Protein AF-A0A2E9R350-F1 (afdb_monomer)

pLDDT: mean 84.12, std 16.08, range [31.56, 98.31]

Structure (mmCIF, N/CA/C/O backbone):
data_AF-A0A2E9R350-F1
#
_entry.id   AF-A0A2E9R350-F1
#
loop_
_atom_site.group_PDB
_atom_site.id
_atom_site.type_symbol
_atom_site.label_atom_id
_atom_site.label_alt_id
_atom_site.label_comp_id
_atom_site.label_asym_id
_atom_site.label_entity_id
_atom_site.label_seq_id
_atom_site.pdbx_PDB_ins_code
_atom_site.Cartn_x
_atom_site.Cartn_y
_atom_site.Cartn_z
_atom_site.occupancy
_atom_site.B_iso_or_equiv
_atom_site.auth_seq_id
_atom_site.auth_comp_id
_atom_site.auth_asym_id
_atom_site.auth_atom_id
_atom_site.pdbx_PDB_model_num
ATOM 1 N N . MET A 1 1 ? -14.838 -2.198 -30.563 1.00 42.78 1 MET A N 1
ATOM 2 C CA . MET A 1 1 ? -14.539 -3.479 -29.872 1.00 42.78 1 MET A CA 1
ATOM 3 C C . MET A 1 1 ? -14.089 -3.356 -28.408 1.00 42.78 1 MET A C 1
ATOM 5 O O . MET A 1 1 ? -14.338 -4.294 -27.664 1.00 42.78 1 MET A O 1
ATOM 9 N N . HIS A 1 2 ? -13.478 -2.255 -27.939 1.00 33.38 2 HIS A N 1
ATOM 10 C CA . HIS A 1 2 ? -13.060 -2.135 -26.524 1.00 33.38 2 HIS A CA 1
ATOM 11 C C . HIS A 1 2 ? -14.233 -1.926 -25.534 1.00 33.38 2 HIS A C 1
ATOM 13 O O . HIS A 1 2 ? -14.218 -2.506 -24.453 1.00 33.38 2 HIS A O 1
ATOM 19 N N . ASN A 1 3 ? -15.297 -1.217 -25.937 1.00 31.56 3 ASN A N 1
ATOM 20 C CA . ASN A 1 3 ? -16.477 -0.989 -25.081 1.00 31.56 3 ASN A CA 1
ATOM 21 C C . ASN A 1 3 ? -17.294 -2.258 -24.803 1.00 31.56 3 ASN A C 1
ATOM 23 O O . ASN A 1 3 ? -17.835 -2.410 -23.713 1.00 31.56 3 ASN A O 1
ATOM 27 N N . HIS A 1 4 ? -17.329 -3.211 -25.739 1.00 34.31 4 HIS A N 1
ATOM 28 C CA . HIS A 1 4 ? -18.107 -4.434 -25.543 1.00 34.31 4 HIS A CA 1
ATOM 29 C C . HIS A 1 4 ? -17.502 -5.323 -24.447 1.00 34.31 4 HIS A C 1
ATOM 31 O O . HIS A 1 4 ? -18.241 -5.871 -23.639 1.00 34.31 4 HIS A O 1
ATOM 37 N N . LYS A 1 5 ? -16.164 -5.394 -24.352 1.00 41.03 5 LYS A N 1
ATOM 38 C CA . LYS A 1 5 ? -15.475 -6.121 -23.272 1.00 41.03 5 LYS A CA 1
ATOM 39 C C . LYS A 1 5 ? -15.620 -5.437 -21.911 1.00 41.03 5 LYS A C 1
ATOM 41 O O . LYS A 1 5 ? -15.597 -6.132 -20.903 1.00 41.03 5 LYS A O 1
ATOM 46 N N . LEU A 1 6 ? -15.762 -4.110 -21.861 1.00 35.28 6 LEU A N 1
ATOM 47 C CA . LEU A 1 6 ? -15.982 -3.384 -20.605 1.00 35.28 6 LEU A CA 1
ATOM 48 C C . LEU A 1 6 ? -17.408 -3.605 -20.070 1.00 35.28 6 LEU A C 1
ATOM 50 O O . LEU A 1 6 ? -17.578 -3.864 -18.882 1.00 35.28 6 LEU A O 1
ATOM 54 N N . ASN A 1 7 ? -18.413 -3.611 -20.952 1.00 35.50 7 ASN A N 1
ATOM 55 C CA . ASN A 1 7 ? -19.809 -3.855 -20.572 1.00 35.50 7 ASN A CA 1
ATOM 56 C C . ASN A 1 7 ? -20.039 -5.281 -20.054 1.00 35.50 7 ASN A C 1
ATOM 58 O O . ASN A 1 7 ? -20.721 -5.462 -19.048 1.00 35.50 7 ASN A O 1
ATOM 62 N N . THR A 1 8 ? -19.407 -6.294 -20.657 1.00 45.41 8 THR A N 1
ATOM 63 C CA . THR A 1 8 ? -19.481 -7.672 -20.138 1.00 45.41 8 THR A CA 1
ATOM 64 C C . THR A 1 8 ? -18.816 -7.800 -18.759 1.00 45.41 8 THR A C 1
ATOM 66 O O . THR A 1 8 ? -19.273 -8.570 -17.919 1.00 45.41 8 THR A O 1
ATOM 69 N N . ARG A 1 9 ? -17.768 -7.006 -18.487 1.00 46.44 9 ARG A N 1
ATOM 70 C CA . ARG A 1 9 ? -17.078 -6.969 -17.182 1.00 46.44 9 ARG A CA 1
ATOM 71 C C . ARG A 1 9 ? -17.919 -6.303 -16.089 1.00 46.44 9 ARG A C 1
ATOM 73 O O . ARG A 1 9 ? -17.945 -6.796 -14.967 1.00 46.44 9 ARG A O 1
ATOM 80 N N . LEU A 1 10 ? -18.625 -5.221 -16.415 1.00 41.59 10 LEU A N 1
ATOM 81 C CA . LEU A 1 10 ? -19.544 -4.546 -15.491 1.00 41.59 10 LEU A CA 1
ATOM 82 C C . LEU A 1 10 ? -20.779 -5.400 -15.180 1.00 41.59 10 LEU A C 1
ATOM 84 O O . LEU A 1 10 ? -21.212 -5.425 -14.030 1.00 41.59 10 LEU A O 1
ATOM 88 N N . SER A 1 11 ? -21.287 -6.144 -16.168 1.00 43.88 11 SER A N 1
ATOM 89 C CA . SER A 1 11 ? -22.418 -7.071 -16.014 1.00 43.88 11 SER A CA 1
ATOM 90 C C . SER A 1 11 ? -22.134 -8.182 -14.995 1.00 43.88 11 SER A C 1
ATOM 92 O O . SER A 1 11 ? -22.945 -8.407 -14.103 1.00 43.88 11 SER A O 1
ATOM 94 N N . ALA A 1 12 ? -20.959 -8.820 -15.043 1.00 48.47 12 ALA A N 1
ATOM 95 C CA . ALA A 1 12 ? -20.606 -9.875 -14.087 1.00 48.47 12 ALA A CA 1
ATOM 96 C C . ALA A 1 12 ? -20.537 -9.365 -12.632 1.00 48.47 12 ALA A C 1
ATOM 98 O O . ALA A 1 12 ? -20.989 -10.044 -11.711 1.00 48.47 12 ALA A O 1
ATOM 99 N N . LEU A 1 13 ? -20.025 -8.145 -12.428 1.00 41.66 13 LEU A N 1
ATOM 100 C CA . LEU A 1 13 ? -20.007 -7.490 -11.116 1.00 41.66 13 LEU A CA 1
ATOM 101 C C . LEU A 1 13 ? -21.418 -7.117 -10.644 1.00 41.66 13 LEU A C 1
ATOM 103 O O . LEU A 1 13 ? -21.741 -7.325 -9.477 1.00 41.66 13 LEU A O 1
ATOM 107 N N . THR A 1 14 ? -22.280 -6.618 -11.535 1.00 49.94 14 THR A N 1
ATOM 108 C CA . THR A 1 14 ? -23.666 -6.271 -11.173 1.00 49.94 14 THR A CA 1
ATOM 109 C C . THR A 1 14 ? -24.480 -7.499 -10.785 1.00 49.94 14 THR A C 1
ATOM 111 O O . THR A 1 14 ? -25.211 -7.420 -9.798 1.00 49.94 14 THR A O 1
ATOM 114 N N . THR A 1 15 ? -24.306 -8.637 -11.467 1.00 52.50 15 THR A N 1
ATOM 115 C CA . THR A 1 15 ? -24.953 -9.917 -11.117 1.00 52.50 15 THR A CA 1
ATOM 116 C C . THR A 1 15 ? -24.534 -10.416 -9.729 1.00 52.50 15 THR A C 1
ATOM 118 O O . THR A 1 15 ? -25.368 -10.893 -8.954 1.00 52.50 15 THR A O 1
ATOM 121 N N . LEU A 1 16 ? -23.255 -10.242 -9.379 1.00 46.59 16 LEU A N 1
ATOM 122 C CA . LEU A 1 16 ? -22.706 -10.547 -8.053 1.00 46.59 16 LEU A CA 1
ATOM 123 C C . LEU A 1 16 ? -23.329 -9.659 -6.962 1.00 46.59 16 LEU A C 1
ATOM 125 O O . LEU A 1 16 ? -23.751 -10.159 -5.920 1.00 46.59 16 LEU A O 1
ATOM 129 N N . PHE A 1 17 ? -23.469 -8.356 -7.228 1.00 44.38 17 PHE A N 1
ATOM 130 C CA . PHE A 1 17 ? -24.142 -7.425 -6.316 1.00 44.38 17 PHE A CA 1
ATOM 131 C C . PHE A 1 17 ? -25.648 -7.692 -6.186 1.00 44.38 17 PHE A C 1
ATOM 133 O O . PHE A 1 17 ? -26.195 -7.503 -5.102 1.00 44.38 17 PHE A O 1
ATOM 140 N N . THR A 1 18 ? -26.332 -8.157 -7.239 1.00 51.78 18 THR A N 1
ATOM 141 C CA . THR A 1 18 ? -27.771 -8.483 -7.166 1.00 51.78 18 THR A CA 1
ATOM 142 C C . THR A 1 18 ? -28.030 -9.730 -6.332 1.00 51.78 18 THR A C 1
ATOM 144 O O . THR A 1 18 ? -28.929 -9.705 -5.495 1.00 51.78 18 THR A O 1
ATOM 147 N N . HIS A 1 19 ? -27.213 -10.778 -6.477 1.00 51.00 19 HIS A N 1
ATOM 148 C CA . HIS A 1 19 ? -27.309 -11.972 -5.627 1.00 51.00 19 HIS A CA 1
ATOM 149 C C . HIS A 1 19 ? -27.015 -11.646 -4.159 1.00 51.00 19 HIS A C 1
ATOM 151 O O . HIS A 1 19 ? -27.701 -12.129 -3.260 1.00 51.00 19 HIS A O 1
ATOM 157 N N . TRP A 1 20 ? -26.049 -10.759 -3.908 1.00 40.72 20 TRP A N 1
ATOM 158 C CA . TRP A 1 20 ? -25.762 -10.281 -2.557 1.00 40.72 20 TRP A CA 1
ATOM 159 C C . TRP A 1 20 ? -26.917 -9.458 -1.965 1.00 40.72 20 TRP A C 1
ATOM 161 O O . TRP A 1 20 ? -27.268 -9.630 -0.799 1.00 40.72 20 TRP A O 1
ATOM 171 N N . ARG A 1 21 ? -27.567 -8.609 -2.771 1.00 44.00 21 ARG A N 1
ATOM 172 C CA . ARG A 1 21 ? -28.735 -7.819 -2.353 1.00 44.00 21 ARG A CA 1
ATOM 173 C C . ARG A 1 21 ? -29.948 -8.704 -2.045 1.00 44.00 21 ARG A C 1
ATOM 175 O O . ARG A 1 21 ? -30.631 -8.447 -1.058 1.00 44.00 21 ARG A O 1
ATOM 182 N N . TYR A 1 22 ? -30.167 -9.767 -2.823 1.00 45.34 22 TYR A N 1
ATOM 183 C CA . TYR A 1 22 ? -31.197 -10.777 -2.549 1.00 45.34 22 TYR A CA 1
ATOM 184 C C . TYR A 1 22 ? -30.942 -11.513 -1.226 1.00 45.34 22 TYR A C 1
ATOM 186 O O . TYR A 1 22 ? -31.841 -11.594 -0.394 1.00 45.34 22 TYR A O 1
ATOM 194 N N . ALA A 1 23 ? -29.695 -11.924 -0.969 1.00 45.66 23 ALA A N 1
ATOM 195 C CA . ALA A 1 23 ? -29.310 -12.568 0.290 1.00 45.66 23 ALA A CA 1
ATOM 196 C C . ALA A 1 23 ? -29.468 -11.661 1.532 1.00 45.66 23 ALA A C 1
ATOM 198 O O . ALA A 1 23 ? -29.560 -12.154 2.655 1.00 45.66 23 ALA A O 1
ATOM 199 N N . ILE A 1 24 ? -29.492 -10.333 1.357 1.00 41.75 24 ILE A N 1
ATOM 200 C CA . ILE A 1 24 ? -29.774 -9.370 2.435 1.00 41.75 24 ILE A CA 1
ATOM 201 C C . ILE A 1 24 ? -31.285 -9.137 2.584 1.00 41.75 24 ILE A C 1
ATOM 203 O O . ILE A 1 24 ? -31.779 -9.063 3.709 1.00 41.75 24 ILE A O 1
ATOM 207 N N . SER A 1 25 ? -32.026 -9.058 1.475 1.00 37.91 25 SER A N 1
ATOM 208 C CA . SER A 1 25 ? -33.470 -8.782 1.470 1.00 37.91 25 SER A CA 1
ATOM 209 C C . SER A 1 25 ? -34.304 -9.868 2.160 1.00 37.91 25 SER A C 1
ATOM 211 O O . SER A 1 25 ? -35.320 -9.543 2.768 1.00 37.91 25 SER A O 1
ATOM 213 N N . GLU A 1 26 ? -33.879 -11.133 2.126 1.00 41.41 26 GLU A N 1
ATOM 214 C CA . GLU A 1 26 ? -34.595 -12.237 2.793 1.00 41.41 26 GLU A CA 1
ATOM 215 C C . GLU A 1 26 ? -34.460 -12.244 4.327 1.00 41.41 26 GLU A C 1
ATOM 217 O O . GLU A 1 26 ? -35.132 -13.017 5.001 1.00 41.41 26 GLU A O 1
ATOM 222 N N . THR A 1 27 ? -33.648 -11.358 4.919 1.00 44.38 27 THR A N 1
ATOM 223 C CA . THR A 1 27 ? -33.488 -11.285 6.388 1.00 44.38 27 THR A CA 1
ATOM 224 C C . THR A 1 27 ? -34.445 -10.321 7.101 1.00 44.38 27 THR A C 1
ATOM 226 O O . THR A 1 27 ? -34.291 -10.084 8.301 1.00 44.38 27 THR A O 1
ATOM 229 N N . HIS A 1 28 ? -35.475 -9.801 6.422 1.00 39.44 28 HIS A N 1
ATOM 230 C CA . HIS A 1 28 ? -36.577 -9.096 7.089 1.00 39.44 28 HIS A CA 1
ATOM 231 C C . HIS A 1 28 ? -37.496 -10.089 7.818 1.00 39.44 28 HIS A C 1
ATOM 233 O O . HIS A 1 28 ? -38.528 -10.524 7.316 1.00 39.44 28 HIS A O 1
ATOM 239 N N . ILE A 1 29 ? -37.095 -10.447 9.038 1.00 42.56 29 ILE A N 1
ATOM 240 C CA . ILE A 1 29 ? -37.888 -11.249 9.968 1.00 42.56 29 ILE A CA 1
ATOM 241 C C . ILE A 1 29 ? -39.054 -10.393 10.479 1.00 42.56 29 ILE A C 1
ATOM 243 O O . ILE A 1 29 ? -38.854 -9.383 11.159 1.00 42.56 29 ILE A O 1
ATOM 247 N N . HIS A 1 30 ? -40.279 -10.811 10.163 1.00 39.53 30 HIS A N 1
ATOM 248 C CA . HIS A 1 30 ? -41.492 -10.322 10.808 1.00 39.53 30 HIS A CA 1
ATOM 249 C C . HIS A 1 30 ? -41.446 -10.667 12.305 1.00 39.53 30 HIS A C 1
ATOM 251 O O . HIS A 1 30 ? -41.549 -11.828 12.693 1.00 39.53 30 HIS A O 1
ATOM 257 N N . HIS A 1 31 ? -41.316 -9.652 13.162 1.00 41.03 31 HIS A N 1
ATOM 258 C CA . HIS A 1 31 ? -41.564 -9.782 14.598 1.00 41.03 31 HIS A CA 1
ATOM 259 C C . HIS A 1 31 ? -43.074 -9.941 14.843 1.00 41.03 31 HIS A C 1
ATOM 261 O O . HIS A 1 31 ? -43.778 -8.978 15.144 1.00 41.03 31 HIS A O 1
ATOM 267 N N . THR A 1 32 ? -43.596 -11.159 14.718 1.00 44.81 32 THR A N 1
ATOM 268 C CA . THR A 1 32 ? -44.926 -11.500 15.233 1.00 44.81 32 THR A CA 1
ATOM 269 C C . THR A 1 32 ? -44.825 -11.804 16.726 1.00 44.81 32 THR A C 1
ATOM 271 O O . THR A 1 32 ? -44.243 -12.805 17.138 1.00 44.81 32 THR A O 1
ATOM 274 N N . LYS A 1 33 ? -45.386 -10.914 17.553 1.00 51.78 33 LYS A N 1
ATOM 275 C CA . LYS A 1 33 ? -45.668 -11.173 18.971 1.00 51.78 33 LYS A CA 1
ATOM 276 C C . LYS A 1 33 ? -46.754 -12.248 19.077 1.00 51.78 33 LYS A C 1
ATOM 278 O O . LYS A 1 33 ? -47.869 -12.014 18.624 1.00 51.78 33 LYS A O 1
ATOM 283 N N . GLY A 1 34 ? -46.469 -13.346 19.776 1.00 54.62 34 GLY A N 1
ATOM 284 C CA . GLY A 1 34 ? -47.507 -14.115 20.466 1.00 54.62 34 GLY A CA 1
ATOM 285 C C . GLY A 1 34 ? -47.450 -15.635 20.308 1.00 54.62 34 GLY A C 1
ATOM 286 O O . GLY A 1 34 ? -47.520 -16.151 19.201 1.00 54.62 34 GLY A O 1
ATOM 287 N N . LYS A 1 35 ? -47.490 -16.294 21.476 1.00 49.75 35 LYS A N 1
ATOM 288 C CA . LYS A 1 35 ? -47.712 -17.722 21.779 1.00 49.75 35 LYS A CA 1
ATOM 289 C C . LYS A 1 35 ? -46.499 -18.658 21.679 1.00 49.75 35 LYS A C 1
ATOM 291 O O . LYS A 1 35 ? -45.853 -18.789 20.648 1.00 49.75 35 LYS A O 1
ATOM 296 N N . ASN A 1 36 ? -46.247 -19.322 22.810 1.00 49.97 36 ASN A N 1
ATOM 297 C CA . ASN A 1 36 ? -45.239 -20.360 23.004 1.00 49.97 36 ASN A CA 1
ATOM 298 C C . ASN A 1 36 ? -45.436 -21.492 21.980 1.00 49.97 36 ASN A C 1
ATOM 300 O O . ASN A 1 36 ? -46.528 -22.069 21.950 1.00 49.97 36 ASN A O 1
ATOM 304 N N . PRO A 1 37 ? -44.425 -21.824 21.159 1.00 49.81 37 PRO A N 1
ATOM 305 C CA . PRO A 1 37 ? -44.535 -22.927 20.220 1.00 49.81 37 PRO A CA 1
ATOM 306 C C . PRO A 1 37 ? -44.421 -24.285 20.943 1.00 49.81 37 PRO A C 1
ATOM 308 O O . PRO A 1 37 ? -43.680 -24.405 21.925 1.00 49.81 37 PRO A O 1
ATOM 311 N N . PRO A 1 38 ? -45.154 -25.314 20.479 1.00 56.59 38 PRO A N 1
ATOM 312 C CA . PRO A 1 38 ? -45.008 -26.686 20.958 1.00 56.59 38 PRO A CA 1
ATOM 313 C C . PRO A 1 38 ? -43.614 -27.229 20.612 1.00 56.59 38 PRO A C 1
ATOM 315 O O . PRO A 1 38 ? -43.013 -26.811 19.625 1.00 56.59 38 PRO A O 1
ATOM 318 N N . MET A 1 39 ? -43.103 -28.154 21.437 1.00 52.84 39 MET A N 1
ATOM 319 C CA . MET A 1 39 ? -41.771 -28.753 21.286 1.00 52.84 39 MET A CA 1
ATOM 320 C C . MET A 1 39 ? -41.543 -29.273 19.861 1.00 52.84 39 MET A C 1
ATOM 322 O O . MET A 1 39 ? -42.113 -30.280 19.443 1.00 52.84 39 MET A O 1
ATOM 326 N N . GLU A 1 40 ? -40.696 -28.558 19.126 1.00 53.56 40 GLU A N 1
ATOM 327 C CA . GLU A 1 40 ? -40.391 -28.812 17.728 1.00 53.56 40 GLU A CA 1
ATOM 328 C C . GLU A 1 40 ? -39.391 -29.969 17.607 1.00 53.56 40 GLU A C 1
ATOM 330 O O . GLU A 1 40 ? -38.298 -29.967 18.183 1.00 53.56 40 GLU A O 1
ATOM 335 N N . ASN A 1 41 ? -39.811 -30.992 16.866 1.00 55.62 41 ASN A N 1
ATOM 336 C CA . ASN A 1 41 ? -39.054 -32.200 16.584 1.00 55.62 41 ASN A CA 1
ATOM 337 C C . ASN A 1 41 ? -37.740 -31.819 15.877 1.00 55.62 41 ASN A C 1
ATOM 339 O O . ASN A 1 41 ? -37.766 -31.188 14.819 1.00 55.62 41 ASN A O 1
ATOM 343 N N . LYS A 1 42 ? -36.588 -32.163 16.471 1.00 48.47 42 LYS A N 1
ATOM 344 C CA . LYS A 1 42 ? -35.257 -31.801 15.956 1.00 48.47 42 LYS A CA 1
ATOM 345 C C . LYS A 1 42 ? -35.054 -32.416 14.569 1.00 48.47 42 LYS A C 1
ATOM 347 O O . LYS A 1 42 ? -34.618 -33.559 14.457 1.00 48.47 42 LYS A O 1
ATOM 352 N N . GLN A 1 43 ? -35.345 -31.651 13.517 1.00 51.09 43 GLN A N 1
ATOM 353 C CA . GLN A 1 43 ? -35.053 -32.060 12.149 1.00 51.09 43 GLN A CA 1
ATOM 354 C C . GLN A 1 43 ? -33.555 -32.378 12.010 1.00 51.09 43 GLN A C 1
ATOM 356 O O . GLN A 1 43 ? -32.715 -31.614 12.512 1.00 51.09 43 GLN A O 1
ATOM 361 N N . PRO A 1 44 ? -33.207 -33.494 11.341 1.00 48.88 44 PRO A N 1
ATOM 362 C CA . PRO A 1 44 ? -31.823 -33.874 11.119 1.00 48.88 44 PRO A CA 1
ATOM 363 C C . PRO A 1 44 ? -31.104 -32.747 10.378 1.00 48.88 44 PRO A C 1
ATOM 365 O O . PRO A 1 44 ? -31.607 -32.198 9.398 1.00 48.88 44 PRO A O 1
ATOM 368 N N . LEU A 1 45 ? -29.934 -32.375 10.900 1.00 43.78 45 LEU A N 1
ATOM 369 C CA . LEU A 1 45 ? -29.056 -31.353 10.340 1.00 43.78 45 LEU A CA 1
ATOM 370 C C . LEU A 1 45 ? -28.808 -31.651 8.857 1.00 43.78 45 LEU A C 1
ATOM 372 O O . LEU A 1 45 ? -28.017 -32.532 8.525 1.00 43.78 45 LEU A O 1
ATOM 376 N N . SER A 1 46 ? -29.483 -30.901 7.982 1.00 58.81 46 SER A N 1
ATOM 377 C CA . SER A 1 46 ? -29.226 -30.898 6.545 1.00 58.81 46 SER A CA 1
ATOM 378 C C . SER A 1 46 ? -27.735 -30.655 6.331 1.00 58.81 46 SER A C 1
ATOM 380 O O . SER A 1 46 ? -27.184 -29.637 6.771 1.00 58.81 46 SER A O 1
ATOM 382 N N . ALA A 1 47 ? -27.061 -31.647 5.747 1.00 52.94 47 ALA A N 1
ATOM 383 C CA . ALA A 1 47 ? -25.636 -31.593 5.484 1.00 52.94 47 ALA A CA 1
ATOM 384 C C . ALA A 1 47 ? -25.349 -30.326 4.676 1.00 52.94 47 ALA A C 1
ATOM 386 O O . ALA A 1 47 ? -25.871 -30.139 3.576 1.00 52.94 47 ALA A O 1
ATOM 387 N N . LYS A 1 48 ? -24.545 -29.420 5.246 1.00 60.41 48 LYS A N 1
ATOM 388 C CA . LYS A 1 48 ? -24.192 -28.165 4.580 1.00 60.41 48 LYS A CA 1
ATOM 389 C C . LYS A 1 48 ? -23.614 -28.486 3.209 1.00 60.41 48 LYS A C 1
ATOM 391 O O . LYS A 1 48 ? -22.578 -29.142 3.131 1.00 60.41 48 LYS A O 1
ATOM 396 N N . SER A 1 49 ? -24.275 -27.985 2.167 1.00 78.75 49 SER A N 1
ATOM 397 C CA . SER A 1 49 ? -23.873 -28.158 0.774 1.00 78.75 49 SER A CA 1
ATOM 398 C C . SER A 1 49 ? -22.369 -27.930 0.604 1.00 78.75 49 SER A C 1
ATOM 400 O O . SER A 1 49 ? -21.851 -26.853 0.918 1.00 78.75 49 SER A O 1
ATOM 402 N N . ILE A 1 50 ? -21.674 -28.952 0.097 1.00 77.75 50 ILE A N 1
ATOM 403 C CA . ILE A 1 50 ? -20.245 -28.911 -0.249 1.00 77.75 50 ILE A CA 1
ATOM 404 C C . ILE A 1 50 ? -19.960 -27.728 -1.189 1.00 77.75 50 ILE A C 1
ATOM 406 O O . ILE A 1 50 ? -18.925 -27.076 -1.072 1.00 77.75 50 ILE A O 1
ATOM 410 N N . VAL A 1 51 ? -20.921 -27.374 -2.050 1.00 69.75 51 VAL A N 1
ATOM 411 C CA . VAL A 1 51 ? -20.828 -26.230 -2.968 1.00 69.75 51 VAL A CA 1
ATOM 412 C C . VAL A 1 51 ? -20.644 -24.918 -2.204 1.00 69.75 51 VAL A C 1
ATOM 414 O O . VAL A 1 51 ? -19.774 -24.128 -2.556 1.00 69.75 51 VAL A O 1
ATOM 417 N N . GLY A 1 52 ? -21.385 -24.706 -1.111 1.00 67.69 52 GLY A N 1
ATOM 418 C CA . GLY A 1 52 ? -21.250 -23.503 -0.283 1.00 67.69 52 GLY A CA 1
ATOM 419 C C . GLY A 1 52 ? -19.899 -23.404 0.434 1.00 67.69 52 GLY A C 1
ATOM 420 O O . GLY A 1 52 ? -19.435 -22.304 0.719 1.00 67.69 52 GLY A O 1
ATOM 421 N N . GLN A 1 53 ? -19.247 -24.542 0.691 1.00 69.06 53 GLN A N 1
ATOM 422 C CA . GLN A 1 53 ? -17.920 -24.590 1.313 1.00 69.06 53 GLN A CA 1
ATOM 423 C C . GLN A 1 53 ? -16.792 -24.390 0.290 1.00 69.06 53 GLN A C 1
ATOM 425 O O . GLN A 1 53 ? -15.779 -23.777 0.617 1.00 69.06 53 GLN A O 1
ATOM 430 N N . LEU A 1 54 ? -16.965 -24.871 -0.947 1.00 69.69 54 LEU A N 1
ATOM 431 C CA . LEU A 1 54 ? -15.944 -24.800 -1.999 1.00 69.69 54 LEU A CA 1
ATOM 432 C C . LEU A 1 54 ? -15.994 -23.515 -2.840 1.00 69.69 54 LEU A C 1
ATOM 434 O O . LEU A 1 54 ? -14.971 -23.117 -3.400 1.00 69.69 54 LEU A O 1
ATOM 438 N N . LEU A 1 55 ? -17.146 -22.841 -2.915 1.00 71.12 55 LEU A N 1
ATOM 439 C CA . LEU A 1 55 ? -17.347 -21.652 -3.753 1.00 71.12 55 LEU A CA 1
ATOM 440 C C . LEU A 1 55 ? -16.290 -20.540 -3.552 1.00 71.12 55 LEU A C 1
ATOM 442 O O . LEU A 1 55 ? -15.797 -20.022 -4.559 1.00 71.12 55 LEU A O 1
ATOM 446 N N . PRO A 1 56 ? -15.867 -20.186 -2.318 1.00 53.50 56 PRO A N 1
ATOM 447 C CA . PRO A 1 56 ? -14.842 -19.158 -2.121 1.00 53.50 56 PRO A CA 1
ATOM 448 C C . PRO A 1 56 ? -13.485 -19.527 -2.744 1.00 53.50 56 PRO A C 1
ATOM 450 O O . PRO A 1 56 ? -12.794 -18.662 -3.284 1.00 53.50 56 PRO A O 1
ATOM 453 N N . TYR A 1 57 ? -13.113 -20.811 -2.721 1.00 62.38 57 TYR A N 1
ATOM 454 C CA . TYR A 1 57 ? -11.843 -21.295 -3.270 1.00 62.38 57 TYR A CA 1
ATOM 455 C C . TYR A 1 57 ? -11.846 -21.279 -4.801 1.00 62.38 57 TYR A C 1
ATOM 457 O O . TYR A 1 57 ? -10.889 -20.806 -5.412 1.00 62.38 57 TYR A O 1
ATOM 465 N N . VAL A 1 58 ? -12.946 -21.717 -5.424 1.00 70.25 58 VAL A N 1
ATOM 466 C CA . VAL A 1 58 ? -13.108 -21.688 -6.889 1.00 70.25 58 VAL A CA 1
ATOM 467 C C . VAL A 1 58 ? -13.061 -20.252 -7.414 1.00 70.25 58 VAL A C 1
ATOM 469 O O . VAL A 1 58 ? -12.347 -19.974 -8.378 1.00 70.25 58 VAL A O 1
ATOM 472 N N . LEU A 1 59 ? -13.757 -19.321 -6.749 1.00 66.88 59 LEU A N 1
ATOM 473 C CA . LEU A 1 59 ? -13.704 -17.896 -7.091 1.00 66.88 59 LEU A CA 1
ATOM 474 C C . LEU A 1 59 ? -12.283 -17.335 -6.975 1.00 66.88 59 LEU A C 1
ATOM 476 O O . LEU A 1 59 ? -11.832 -16.616 -7.866 1.00 66.88 59 LEU A O 1
ATOM 480 N N . THR A 1 60 ? -11.559 -17.701 -5.917 1.00 54.97 60 THR A N 1
ATOM 481 C CA . THR A 1 60 ? -10.173 -17.261 -5.703 1.00 54.97 60 THR A CA 1
ATOM 482 C C . THR A 1 60 ? -9.253 -17.738 -6.830 1.00 54.97 60 THR A C 1
ATOM 484 O O . THR A 1 60 ? -8.529 -16.932 -7.413 1.00 54.97 60 THR A O 1
ATOM 487 N N . ILE A 1 61 ? -9.326 -19.021 -7.203 1.00 69.12 61 ILE A N 1
ATOM 488 C CA . ILE A 1 61 ? -8.541 -19.587 -8.311 1.00 69.12 61 ILE A CA 1
ATOM 489 C C . ILE A 1 61 ? -8.893 -18.895 -9.635 1.00 69.12 61 ILE A C 1
ATOM 491 O O . ILE A 1 61 ? -7.995 -18.500 -10.379 1.00 69.12 61 ILE A O 1
ATOM 495 N N . GLY A 1 62 ? -10.185 -18.691 -9.913 1.00 71.19 62 GLY A N 1
ATOM 496 C CA . GLY A 1 62 ? -10.647 -18.016 -11.127 1.00 71.19 62 GLY A CA 1
ATOM 497 C C . GLY A 1 62 ? -10.123 -16.581 -11.255 1.00 71.19 62 GLY A C 1
ATOM 498 O O . GLY A 1 62 ? -9.664 -16.190 -12.330 1.00 71.19 62 GLY A O 1
ATOM 499 N N . ILE A 1 63 ? -10.127 -15.815 -10.157 1.00 60.50 63 ILE A N 1
ATOM 500 C CA . ILE A 1 63 ? -9.581 -14.449 -10.119 1.00 60.50 63 ILE A CA 1
ATOM 501 C C . ILE A 1 63 ? -8.072 -14.465 -10.368 1.00 60.50 63 ILE A C 1
ATOM 503 O O . ILE A 1 63 ? -7.598 -13.693 -11.199 1.00 60.50 63 ILE A O 1
ATOM 507 N N . LEU A 1 64 ? -7.321 -15.359 -9.714 1.00 60.09 64 LEU A N 1
ATOM 508 C CA . LEU A 1 64 ? -5.874 -15.466 -9.919 1.00 60.09 64 LEU A CA 1
ATOM 509 C C . LEU A 1 64 ? -5.559 -15.775 -11.389 1.00 60.09 64 LEU A C 1
ATOM 511 O O . LEU A 1 64 ? -4.852 -15.004 -12.037 1.00 60.09 64 LEU A O 1
ATOM 515 N N . VAL A 1 65 ? -6.155 -16.827 -11.961 1.00 70.44 65 VAL A N 1
ATOM 516 C CA . VAL A 1 65 ? -5.964 -17.196 -13.377 1.00 70.44 65 VAL A CA 1
ATOM 517 C C . VAL A 1 65 ? -6.301 -16.027 -14.310 1.00 70.44 65 VAL A C 1
ATOM 519 O O . VAL A 1 65 ? -5.580 -15.766 -15.277 1.00 70.44 65 VAL A O 1
ATOM 522 N N . TRP A 1 66 ? -7.372 -15.286 -14.019 1.00 67.44 66 TRP A N 1
ATOM 523 C CA . TRP A 1 66 ? -7.771 -14.121 -14.805 1.00 67.44 66 TRP A CA 1
ATOM 524 C C . TRP A 1 66 ? -6.765 -12.964 -14.730 1.00 67.44 66 TRP A C 1
ATOM 526 O O . TRP A 1 66 ? -6.435 -12.389 -15.774 1.00 67.44 66 TRP A O 1
ATOM 536 N N . VAL A 1 67 ? -6.266 -12.633 -13.534 1.00 63.91 67 VAL A N 1
ATOM 537 C CA . VAL A 1 67 ? -5.252 -11.586 -13.332 1.00 63.91 67 VAL A CA 1
ATOM 538 C C . VAL A 1 67 ? -3.976 -11.955 -14.087 1.00 63.91 67 VAL A C 1
ATOM 540 O O . VAL A 1 67 ? -3.506 -11.172 -14.911 1.00 63.91 67 VAL A O 1
ATOM 543 N N . PHE A 1 68 ? -3.464 -13.171 -13.885 1.00 63.41 68 PHE A N 1
ATOM 544 C CA . PHE A 1 68 ? -2.189 -13.609 -14.456 1.00 63.41 68 PHE A CA 1
ATOM 545 C C . PHE A 1 68 ? -2.200 -13.716 -15.985 1.00 63.41 68 PHE A C 1
ATOM 547 O O . PHE A 1 68 ? -1.219 -13.351 -16.632 1.00 63.41 68 PHE A O 1
ATOM 554 N N . ASN A 1 69 ? -3.312 -14.136 -16.593 1.00 67.75 69 ASN A N 1
ATOM 555 C CA . ASN A 1 69 ? -3.400 -14.277 -18.051 1.00 67.75 69 ASN A CA 1
ATOM 556 C C . ASN A 1 69 ? -3.440 -12.941 -18.816 1.00 67.75 69 ASN A C 1
ATOM 558 O O . ASN A 1 69 ? -3.229 -12.919 -20.035 1.00 67.75 69 ASN A O 1
ATOM 562 N N . ASN A 1 70 ? -3.706 -11.829 -18.125 1.00 64.62 70 ASN A N 1
ATOM 563 C CA . ASN A 1 70 ? -3.894 -10.511 -18.734 1.00 64.62 70 ASN A CA 1
ATOM 564 C C . ASN A 1 70 ? -2.803 -9.489 -18.373 1.00 64.62 70 ASN A C 1
ATOM 566 O O . ASN A 1 70 ? -2.955 -8.313 -18.705 1.00 64.62 70 ASN A O 1
ATOM 570 N N . LEU A 1 71 ? -1.702 -9.904 -17.738 1.00 63.72 71 LEU A N 1
ATOM 571 C CA . LEU A 1 71 ? -0.600 -8.998 -17.405 1.00 63.72 71 LEU A CA 1
ATOM 572 C C . LEU A 1 71 ? 0.136 -8.531 -18.674 1.00 63.72 71 LEU A C 1
ATOM 574 O O . LEU A 1 71 ? 0.721 -9.313 -19.424 1.00 63.72 71 LEU A O 1
ATOM 578 N N . THR A 1 72 ? 0.124 -7.222 -18.908 1.00 64.56 72 THR A N 1
ATOM 579 C CA . THR A 1 72 ? 0.926 -6.547 -19.936 1.00 64.56 72 THR A CA 1
ATOM 580 C C . THR A 1 72 ? 1.788 -5.495 -19.262 1.00 64.56 72 THR A C 1
ATOM 582 O O . THR A 1 72 ? 1.269 -4.723 -18.458 1.00 64.56 72 THR A O 1
ATOM 585 N N . THR A 1 73 ? 3.076 -5.424 -19.592 1.00 63.03 73 THR A N 1
ATOM 586 C CA . THR A 1 73 ? 3.961 -4.380 -19.068 1.00 63.03 73 THR A CA 1
ATOM 587 C C . THR A 1 73 ? 4.254 -3.367 -20.157 1.00 63.03 73 THR A C 1
ATOM 589 O O . THR A 1 73 ? 4.547 -3.711 -21.303 1.00 63.03 73 THR A O 1
ATOM 592 N N . GLN A 1 74 ? 4.152 -2.086 -19.816 1.00 62.38 74 GLN A N 1
ATOM 593 C CA . GLN A 1 74 ? 4.581 -1.026 -20.711 1.00 62.38 74 GLN A CA 1
ATOM 594 C C . GLN A 1 74 ? 6.076 -0.802 -20.497 1.00 62.38 74 GLN A C 1
ATOM 596 O O . GLN A 1 74 ? 6.511 -0.387 -19.425 1.00 62.38 74 GLN A O 1
ATOM 601 N N . ILE A 1 75 ? 6.871 -1.100 -21.516 1.00 63.12 75 ILE A N 1
ATOM 602 C CA . ILE A 1 75 ? 8.298 -0.813 -21.537 1.00 63.12 75 ILE A CA 1
ATOM 603 C C . ILE A 1 75 ? 8.459 0.555 -22.192 1.00 63.12 75 ILE A C 1
ATOM 605 O O . ILE A 1 75 ? 8.029 0.791 -23.320 1.00 63.12 75 ILE A O 1
ATOM 609 N N . SER A 1 76 ? 9.044 1.494 -21.462 1.00 60.47 76 SER A N 1
ATOM 610 C CA . SER A 1 76 ? 9.347 2.823 -21.979 1.00 60.47 76 SER A CA 1
ATOM 611 C C . SER A 1 76 ? 10.856 2.998 -22.047 1.00 60.47 76 SER A C 1
ATOM 613 O O . SER A 1 76 ? 11.539 2.663 -21.085 1.00 60.47 76 SER A O 1
ATOM 615 N N . ASP A 1 77 ? 11.327 3.591 -23.147 1.00 63.12 77 ASP A N 1
ATOM 616 C CA . ASP A 1 77 ? 12.647 4.214 -23.297 1.00 63.12 77 ASP A CA 1
ATOM 617 C C . ASP A 1 77 ? 13.825 3.305 -23.717 1.00 63.12 77 ASP A C 1
ATOM 619 O O . ASP A 1 77 ? 14.933 3.466 -23.214 1.00 63.12 77 ASP A O 1
ATOM 623 N N . GLU A 1 78 ? 13.654 2.430 -24.718 1.00 78.81 78 GLU A N 1
ATOM 624 C CA . GLU A 1 78 ? 14.827 1.926 -25.461 1.00 78.81 78 GLU A CA 1
ATOM 625 C C . GLU A 1 78 ? 15.325 2.999 -26.441 1.00 78.81 78 GLU A C 1
ATOM 627 O O . GLU A 1 78 ? 14.537 3.525 -27.224 1.00 78.81 78 GLU A O 1
ATOM 632 N N . VAL A 1 79 ? 16.618 3.336 -26.433 1.00 81.56 79 VAL A N 1
ATOM 633 C CA . VAL A 1 79 ? 17.192 4.286 -27.402 1.00 81.56 79 VAL A CA 1
ATOM 634 C C . VAL A 1 79 ? 17.766 3.518 -28.586 1.00 81.56 79 VAL A C 1
ATOM 636 O O . VAL A 1 79 ? 18.668 2.704 -28.420 1.00 81.56 79 VAL A O 1
ATOM 639 N N . HIS A 1 80 ? 17.261 3.804 -29.781 1.00 86.50 80 HIS A N 1
ATOM 640 C CA . HIS A 1 80 ? 17.690 3.189 -31.034 1.00 86.50 80 HIS A CA 1
ATOM 641 C C . HIS A 1 80 ? 18.094 4.265 -32.033 1.00 86.50 80 HIS A C 1
ATOM 643 O O . HIS A 1 80 ? 17.356 5.226 -32.246 1.00 86.50 80 HIS A O 1
ATOM 649 N N . THR A 1 81 ? 19.245 4.097 -32.676 1.00 86.00 81 THR A N 1
ATOM 650 C CA . THR A 1 81 ? 19.670 4.966 -33.778 1.00 86.00 81 THR A CA 1
ATOM 651 C C . THR A 1 81 ? 19.247 4.327 -35.096 1.00 86.00 81 THR A C 1
ATOM 653 O O . THR A 1 81 ? 19.674 3.220 -35.414 1.00 86.00 81 THR A O 1
ATOM 656 N N . LEU A 1 82 ? 18.376 4.999 -35.858 1.00 85.69 82 LEU A N 1
ATOM 657 C CA . LEU A 1 82 ? 17.883 4.478 -37.138 1.00 85.69 82 LEU A CA 1
ATOM 658 C C . LEU A 1 82 ? 18.685 5.052 -38.313 1.00 85.69 82 LEU A C 1
ATOM 660 O O . LEU A 1 82 ? 18.566 6.232 -38.652 1.00 85.69 82 LEU A O 1
ATOM 664 N N . HIS A 1 83 ? 19.471 4.203 -38.977 1.00 84.75 83 HIS A N 1
ATOM 665 C CA . HIS A 1 83 ? 20.147 4.541 -40.234 1.00 84.75 83 HIS A CA 1
ATOM 666 C C . HIS A 1 83 ? 19.224 4.326 -41.452 1.00 84.75 83 HIS A C 1
ATOM 668 O O . HIS A 1 83 ? 18.153 3.733 -41.347 1.00 84.75 83 HIS A O 1
ATOM 674 N N . THR A 1 84 ? 19.608 4.861 -42.616 1.00 76.69 84 THR A N 1
ATOM 675 C CA . THR A 1 84 ? 18.760 5.024 -43.819 1.00 76.69 84 THR A CA 1
ATOM 676 C C . THR A 1 84 ? 18.028 3.770 -44.291 1.00 76.69 84 THR A C 1
ATOM 678 O O . THR A 1 84 ? 16.885 3.882 -44.730 1.00 76.69 84 THR A O 1
ATOM 681 N N . THR A 1 85 ? 18.653 2.598 -44.213 1.00 75.75 85 THR A N 1
ATOM 682 C CA . THR A 1 85 ? 18.071 1.327 -44.685 1.00 75.75 85 THR A CA 1
ATOM 683 C C . THR A 1 85 ? 18.167 0.196 -43.667 1.00 75.75 85 THR A C 1
ATOM 685 O O . THR A 1 85 ? 17.551 -0.852 -43.863 1.00 75.75 85 THR A O 1
ATOM 688 N N . GLN A 1 86 ? 18.903 0.396 -42.574 1.00 84.06 86 GLN A N 1
ATOM 689 C CA . GLN A 1 86 ? 19.126 -0.644 -41.581 1.00 84.06 86 GLN A CA 1
ATOM 690 C C . GLN A 1 86 ? 17.919 -0.777 -40.656 1.00 84.06 86 GLN A C 1
ATOM 692 O O . GLN A 1 86 ? 17.397 0.195 -40.110 1.00 84.06 86 GLN A O 1
ATOM 697 N N . SER A 1 87 ? 17.480 -2.016 -40.480 1.00 88.56 87 SER A N 1
ATOM 698 C CA . SER A 1 87 ? 16.515 -2.377 -39.457 1.00 88.56 87 SER A CA 1
ATOM 699 C C . SER A 1 87 ? 17.208 -2.417 -38.096 1.00 88.56 87 SER A C 1
ATOM 701 O O . SER A 1 87 ? 18.160 -3.181 -37.935 1.00 88.56 87 SER A O 1
ATOM 703 N N . SER A 1 88 ? 16.719 -1.659 -37.114 1.00 90.38 88 SER A N 1
ATOM 704 C CA . SER A 1 88 ? 17.185 -1.804 -35.730 1.00 90.38 88 SER A CA 1
ATOM 705 C C . SER A 1 88 ? 16.369 -2.879 -35.026 1.00 90.38 88 SER A C 1
ATOM 707 O O . SER A 1 88 ? 15.135 -2.837 -35.044 1.00 90.38 88 SER A O 1
ATOM 709 N N . ARG A 1 89 ? 17.049 -3.858 -34.428 1.00 90.44 89 ARG A N 1
ATOM 710 C CA . ARG A 1 89 ? 16.416 -4.911 -33.631 1.00 90.44 89 ARG A CA 1
ATOM 711 C C . ARG A 1 89 ? 16.050 -4.345 -32.263 1.00 90.44 89 ARG A C 1
ATOM 713 O O . ARG A 1 89 ? 16.924 -3.831 -31.573 1.00 90.44 89 ARG A O 1
ATOM 720 N N . LEU A 1 90 ? 14.793 -4.483 -31.844 1.00 86.69 90 LEU A N 1
ATOM 721 C CA . LEU A 1 90 ? 14.416 -4.204 -30.458 1.00 86.69 90 LEU A CA 1
ATOM 722 C C . LEU A 1 90 ? 15.076 -5.222 -29.533 1.00 86.69 90 LEU A C 1
ATOM 724 O O . LEU A 1 90 ? 15.109 -6.412 -29.847 1.00 86.69 90 LEU A O 1
ATOM 728 N N . GLN A 1 91 ? 15.609 -4.762 -28.398 1.00 79.56 91 GLN A N 1
ATOM 729 C CA . GLN A 1 91 ? 16.393 -5.634 -27.518 1.00 79.56 91 GLN A CA 1
ATOM 730 C C . GLN A 1 91 ? 15.565 -6.781 -26.935 1.00 79.56 91 GLN A C 1
ATOM 732 O O . GLN A 1 91 ? 16.133 -7.797 -26.537 1.00 79.56 91 GLN A O 1
ATOM 737 N N . ARG A 1 92 ? 14.236 -6.635 -26.876 1.00 72.06 92 ARG A N 1
ATOM 738 C CA . ARG A 1 92 ? 13.348 -7.648 -26.310 1.00 72.06 92 ARG A CA 1
ATOM 739 C C . ARG A 1 92 ? 12.403 -8.222 -27.351 1.00 72.06 92 ARG A C 1
ATOM 741 O O . ARG A 1 92 ? 11.755 -7.507 -28.116 1.00 72.06 92 ARG A O 1
ATOM 748 N N . ASP A 1 93 ? 12.279 -9.538 -27.294 1.00 70.81 93 ASP A N 1
ATOM 749 C CA . ASP A 1 93 ? 11.324 -10.294 -28.088 1.00 70.81 93 ASP A CA 1
ATOM 750 C C . ASP A 1 93 ? 9.881 -10.021 -27.600 1.00 70.81 93 ASP A C 1
ATOM 752 O O . ASP A 1 93 ? 9.655 -9.608 -26.457 1.00 70.81 93 ASP A O 1
ATOM 756 N N . PHE A 1 94 ? 8.889 -10.245 -28.472 1.00 72.38 94 PHE A N 1
ATOM 757 C CA . PHE A 1 94 ? 7.444 -10.142 -28.171 1.00 72.38 94 PHE A CA 1
ATOM 758 C C . PHE A 1 94 ? 6.860 -8.737 -27.897 1.00 72.38 94 PHE A C 1
ATOM 760 O O . PHE A 1 94 ? 5.840 -8.608 -27.211 1.00 72.38 94 PHE A O 1
ATOM 767 N N . ALA A 1 95 ? 7.435 -7.670 -28.461 1.00 79.81 95 ALA A N 1
ATOM 768 C CA . ALA A 1 95 ? 6.779 -6.358 -28.469 1.00 79.81 95 ALA A CA 1
ATOM 769 C C . ALA A 1 95 ? 5.440 -6.408 -29.238 1.00 79.81 95 ALA A C 1
ATOM 771 O O . ALA A 1 95 ? 5.386 -6.875 -30.380 1.00 79.81 95 ALA A O 1
ATOM 772 N N . GLN A 1 96 ? 4.350 -5.909 -28.640 1.00 82.00 96 GLN A N 1
ATOM 773 C CA . GLN A 1 96 ? 3.069 -5.796 -29.344 1.00 82.00 96 GLN A CA 1
ATOM 774 C C . GLN A 1 96 ? 3.195 -4.747 -30.456 1.00 82.00 96 GLN A C 1
ATOM 776 O O . GLN A 1 96 ? 3.463 -3.578 -30.175 1.00 82.00 96 GLN A O 1
ATOM 781 N N . ARG A 1 97 ? 3.021 -5.148 -31.724 1.00 84.44 97 ARG A N 1
ATOM 782 C CA . ARG A 1 97 ? 3.279 -4.276 -32.891 1.00 84.44 97 ARG A CA 1
ATOM 783 C C . ARG A 1 97 ? 2.474 -2.972 -32.858 1.00 84.44 97 ARG A C 1
ATOM 785 O O . ARG A 1 97 ? 2.977 -1.926 -33.246 1.00 84.44 97 ARG A O 1
ATOM 792 N N . ASP A 1 98 ? 1.240 -3.019 -32.377 1.00 84.88 98 ASP A N 1
ATOM 793 C CA . ASP A 1 98 ? 0.343 -1.866 -32.270 1.00 84.88 98 ASP A CA 1
ATOM 794 C C . ASP A 1 98 ? 0.702 -0.912 -31.117 1.00 84.88 98 ASP A C 1
ATOM 796 O O . ASP A 1 98 ? 0.244 0.230 -31.096 1.00 84.88 98 ASP A O 1
ATOM 800 N N . SER A 1 99 ? 1.557 -1.340 -30.188 1.00 85.50 99 SER A N 1
ATOM 801 C CA . SER A 1 99 ? 1.964 -0.555 -29.017 1.00 85.50 99 SER A CA 1
ATOM 802 C C . SER A 1 99 ? 3.245 0.266 -29.209 1.00 85.50 99 SER A C 1
ATOM 804 O O . SER A 1 99 ? 3.568 1.086 -28.350 1.00 85.50 99 SER A O 1
ATOM 806 N N . ILE A 1 100 ? 3.979 0.058 -30.308 1.00 88.88 100 ILE A N 1
ATOM 807 C CA . ILE A 1 100 ? 5.285 0.690 -30.536 1.00 88.88 100 ILE A CA 1
ATOM 808 C C . ILE A 1 100 ? 5.107 2.175 -30.868 1.00 88.88 100 ILE A C 1
ATOM 810 O O . ILE A 1 100 ? 4.460 2.542 -31.850 1.00 88.88 100 ILE A O 1
ATOM 814 N N . LEU A 1 101 ? 5.730 3.027 -30.059 1.00 90.50 101 LEU A N 1
ATOM 815 C CA . LEU A 1 101 ? 5.783 4.476 -30.201 1.00 90.50 101 LEU A CA 1
ATOM 816 C C . LEU A 1 101 ? 7.239 4.913 -30.348 1.00 90.50 101 LEU A C 1
ATOM 818 O O . LEU A 1 101 ? 8.069 4.612 -29.493 1.00 90.50 101 LEU A O 1
ATOM 822 N N . LEU A 1 102 ? 7.529 5.663 -31.410 1.00 91.94 102 LEU A N 1
ATOM 823 C CA . LEU A 1 102 ? 8.829 6.289 -31.632 1.00 91.94 102 LEU A CA 1
ATOM 824 C C . LEU A 1 102 ? 8.750 7.780 -31.328 1.00 91.94 102 LEU A C 1
ATOM 826 O O . LEU A 1 102 ? 7.875 8.474 -31.853 1.00 91.94 102 LEU A O 1
ATOM 830 N N . LYS A 1 103 ? 9.678 8.270 -30.504 1.00 92.69 103 LYS A N 1
ATOM 831 C CA . LYS A 1 103 ? 9.838 9.690 -30.182 1.00 92.69 103 LYS A CA 1
ATOM 832 C C . LYS A 1 103 ? 11.284 10.126 -30.363 1.00 92.69 103 LYS A C 1
ATOM 834 O O . LYS A 1 103 ? 12.188 9.392 -29.985 1.00 92.69 103 LYS A O 1
ATOM 839 N N . ASP A 1 104 ? 11.524 11.321 -30.885 1.00 92.56 104 ASP A N 1
ATOM 840 C CA . ASP A 1 104 ? 12.865 11.920 -30.826 1.00 92.56 104 ASP A CA 1
ATOM 841 C C . ASP A 1 104 ? 13.129 12.611 -29.474 1.00 92.56 104 ASP A C 1
ATOM 843 O O . ASP A 1 104 ? 12.293 12.610 -28.562 1.00 92.56 104 ASP A O 1
ATOM 847 N N . LYS A 1 105 ? 14.314 13.223 -29.344 1.00 89.38 105 LYS A N 1
ATOM 848 C CA . LYS A 1 105 ? 14.698 14.036 -28.178 1.00 89.38 105 LYS A CA 1
ATOM 849 C C . LYS A 1 105 ? 13.738 15.211 -27.938 1.00 89.38 105 LYS A C 1
ATOM 851 O O . LYS A 1 105 ? 13.498 15.564 -26.786 1.00 89.38 105 LYS A O 1
ATOM 856 N N . SER A 1 106 ? 13.134 15.746 -28.998 1.00 91.81 106 SER A N 1
ATOM 857 C CA . SER A 1 106 ? 12.134 16.821 -28.964 1.00 91.81 106 SER A CA 1
ATOM 858 C C . SER A 1 106 ? 10.717 16.319 -28.656 1.00 91.81 106 SER A C 1
ATOM 860 O O . SER A 1 106 ? 9.762 17.091 -28.708 1.00 91.81 106 SER A O 1
ATOM 862 N N . LYS A 1 107 ? 10.561 15.029 -28.316 1.00 89.62 107 LYS A N 1
ATOM 863 C CA . LYS A 1 107 ? 9.285 14.350 -28.039 1.00 89.62 107 LYS A CA 1
ATOM 864 C C . LYS A 1 107 ? 8.323 14.319 -29.235 1.00 89.62 107 LYS A C 1
ATOM 866 O O . LYS A 1 107 ? 7.144 14.011 -29.043 1.00 89.62 107 LYS A O 1
ATOM 871 N N . ARG A 1 108 ? 8.793 14.583 -30.460 1.00 92.69 108 ARG A N 1
ATOM 872 C CA . ARG A 1 108 ? 7.979 14.451 -31.674 1.00 92.69 108 ARG A CA 1
ATOM 873 C C . ARG A 1 108 ? 7.682 12.975 -31.911 1.00 92.69 108 ARG A C 1
ATOM 875 O O . ARG A 1 108 ? 8.592 12.153 -31.920 1.00 92.69 108 ARG A O 1
ATOM 882 N N . LEU A 1 109 ? 6.402 12.655 -32.085 1.00 92.38 109 LEU A N 1
ATOM 883 C CA . LEU A 1 109 ? 5.920 11.303 -32.361 1.00 92.38 109 LEU A CA 1
ATOM 884 C C . LEU A 1 109 ? 6.044 10.974 -33.852 1.00 92.38 109 LEU A C 1
ATOM 886 O O . LEU A 1 109 ? 5.599 11.753 -34.696 1.00 92.38 109 LEU A O 1
ATOM 890 N N . TYR A 1 110 ? 6.590 9.798 -34.153 1.00 93.81 110 TYR A N 1
ATOM 891 C CA . TYR A 1 110 ? 6.657 9.245 -35.507 1.00 93.81 110 TYR A CA 1
ATOM 892 C C . TYR A 1 110 ? 5.617 8.148 -35.705 1.00 93.81 110 TYR A C 1
ATOM 894 O O . TYR A 1 110 ? 5.189 7.503 -34.748 1.00 93.81 110 TYR A O 1
ATOM 902 N N . CYS A 1 111 ? 5.209 7.939 -36.951 1.00 93.62 111 CYS A N 1
ATOM 903 C CA . CYS A 1 111 ? 3.996 7.205 -37.287 1.00 93.62 111 CYS A CA 1
ATOM 904 C C . CYS A 1 111 ? 4.291 5.843 -37.911 1.00 93.62 111 CYS A C 1
ATOM 906 O O . CYS A 1 111 ? 5.162 5.713 -38.769 1.00 93.62 111 CYS A O 1
ATOM 908 N N . SER A 1 112 ? 3.513 4.839 -37.511 1.00 93.00 112 SER A N 1
ATOM 909 C CA . SER A 1 112 ? 3.556 3.478 -38.048 1.00 93.00 112 SER A CA 1
ATOM 910 C C . SER A 1 112 ? 2.176 3.072 -38.542 1.00 93.00 112 SER A C 1
ATOM 912 O O . SER A 1 112 ? 1.164 3.468 -37.961 1.00 93.00 112 SER A O 1
ATOM 914 N N . ILE A 1 113 ? 2.138 2.252 -39.594 1.00 90.94 113 ILE A N 1
ATOM 915 C CA . ILE A 1 113 ? 0.894 1.706 -40.155 1.00 90.94 113 ILE A CA 1
ATOM 916 C C . ILE A 1 113 ? 0.179 0.749 -39.185 1.00 90.94 113 ILE A C 1
ATOM 918 O O . ILE A 1 113 ? -1.032 0.573 -39.256 1.00 90.94 113 ILE A O 1
ATOM 922 N N . TYR A 1 114 ? 0.913 0.157 -38.239 1.00 88.25 114 TYR A N 1
ATOM 923 C CA . TYR A 1 114 ? 0.381 -0.857 -37.326 1.00 88.25 114 TYR A CA 1
ATOM 924 C C . TYR A 1 114 ? -0.346 -0.270 -36.109 1.00 88.25 114 TYR A C 1
ATOM 926 O O . TYR A 1 114 ? -1.112 -0.974 -35.455 1.00 88.25 114 TYR A O 1
ATOM 934 N N . ASN A 1 115 ? -0.148 1.016 -35.802 1.00 84.00 115 ASN A N 1
ATOM 935 C CA . ASN A 1 115 ? -0.878 1.694 -34.735 1.00 84.00 115 ASN A CA 1
ATOM 936 C C . ASN A 1 115 ? -2.011 2.525 -35.344 1.00 84.00 115 ASN A C 1
ATOM 938 O O . ASN A 1 115 ? -1.806 3.667 -35.744 1.00 84.00 115 ASN A O 1
ATOM 942 N N . VAL A 1 116 ? -3.223 1.962 -35.392 1.00 83.50 116 VAL A N 1
ATOM 943 C CA . VAL A 1 116 ? -4.395 2.580 -36.048 1.00 83.50 116 VAL A CA 1
ATOM 944 C C . VAL A 1 116 ? -4.695 3.986 -35.516 1.00 83.50 116 VAL A C 1
ATOM 946 O O . VAL A 1 116 ? -5.061 4.875 -36.285 1.00 83.50 116 VAL A O 1
ATOM 949 N N . LYS A 1 117 ? -4.535 4.213 -34.204 1.00 83.69 117 LYS A N 1
ATOM 950 C CA . LYS A 1 117 ? -4.772 5.531 -33.592 1.00 83.69 117 LYS A CA 1
ATOM 951 C C . LYS A 1 117 ? -3.740 6.549 -34.070 1.00 83.69 117 LYS A C 1
ATOM 953 O O . LYS A 1 117 ? -4.106 7.657 -34.453 1.00 83.69 117 LYS A O 1
ATOM 958 N N . LEU A 1 118 ? -2.468 6.155 -34.075 1.00 82.88 118 LEU A N 1
ATOM 959 C CA . LEU A 1 118 ? -1.368 7.005 -34.517 1.00 82.88 118 LEU A CA 1
ATOM 960 C C . LEU A 1 118 ? -1.449 7.266 -36.026 1.00 82.88 118 LEU A C 1
ATOM 962 O O . LEU A 1 118 ? -1.331 8.403 -36.458 1.00 82.88 118 LEU A O 1
ATOM 966 N N . HIS A 1 119 ? -1.747 6.241 -36.823 1.00 85.00 119 HIS A N 1
ATOM 967 C CA . HIS A 1 119 ? -1.870 6.348 -38.274 1.00 85.00 119 HIS A CA 1
ATOM 968 C C . HIS A 1 119 ? -2.943 7.365 -38.696 1.00 85.00 119 HIS A C 1
ATOM 970 O O . HIS A 1 119 ? -2.693 8.199 -39.568 1.00 85.00 119 HIS A O 1
ATOM 976 N N . LYS A 1 120 ? -4.099 7.374 -38.011 1.00 85.69 120 LYS A N 1
ATOM 977 C CA . LYS A 1 120 ? -5.142 8.396 -38.208 1.00 85.69 120 LYS A CA 1
ATOM 978 C C . LYS A 1 120 ? -4.654 9.803 -37.861 1.00 85.69 120 LYS A C 1
ATOM 980 O O . LYS A 1 120 ? -4.883 10.728 -38.633 1.00 85.69 120 LYS A O 1
ATOM 985 N N . ALA A 1 121 ? -3.947 9.964 -36.739 1.00 86.69 121 ALA A N 1
ATOM 986 C CA . ALA A 1 121 ? -3.381 11.255 -36.339 1.00 86.69 121 ALA A CA 1
ATOM 987 C C . ALA A 1 121 ? -2.338 11.783 -37.344 1.00 86.69 121 ALA A C 1
ATOM 989 O O . ALA A 1 121 ? -2.143 12.990 -37.466 1.00 86.69 121 ALA A O 1
ATOM 990 N N . CYS A 1 122 ? -1.699 10.886 -38.095 1.00 87.56 122 CYS A N 1
ATOM 991 C CA . CYS A 1 122 ? -0.634 11.214 -39.037 1.00 87.56 122 CYS A CA 1
ATOM 992 C C . CYS A 1 122 ? -1.089 11.387 -40.487 1.00 87.56 122 CYS A C 1
ATOM 994 O O . CYS A 1 122 ? -0.240 11.442 -41.375 1.00 87.56 122 CYS A O 1
ATOM 996 N N . LYS A 1 123 ? -2.402 11.475 -40.741 1.00 91.38 123 LYS A N 1
ATOM 997 C CA . LYS A 1 123 ? -2.969 11.700 -42.084 1.00 91.38 123 LYS A CA 1
ATOM 998 C C . LYS A 1 123 ? -2.421 10.726 -43.143 1.00 91.38 123 LYS A C 1
ATOM 1000 O O . LYS A 1 123 ? -2.150 11.118 -44.270 1.00 91.38 123 LYS A O 1
ATOM 1005 N N . GLY A 1 124 ? -2.209 9.463 -42.768 1.00 85.88 124 GLY A N 1
ATOM 1006 C CA . GLY A 1 124 ? -1.715 8.432 -43.685 1.00 85.88 124 GLY A CA 1
ATOM 1007 C C . GLY A 1 124 ? -0.193 8.384 -43.875 1.00 85.88 124 GLY A C 1
ATOM 1008 O O . GLY A 1 124 ? 0.298 7.427 -44.470 1.00 85.88 124 GLY A O 1
ATOM 1009 N N . HIS A 1 125 ? 0.581 9.330 -43.329 1.00 92.12 125 HIS A N 1
ATOM 1010 C CA . HIS A 1 125 ? 2.043 9.238 -43.368 1.00 92.12 125 HIS A CA 1
ATOM 1011 C C . HIS A 1 125 ? 2.554 8.076 -42.508 1.00 92.12 125 HIS A C 1
ATOM 1013 O O . HIS A 1 125 ? 2.128 7.873 -41.367 1.00 92.12 125 HIS A O 1
ATOM 1019 N N . VAL A 1 126 ? 3.516 7.335 -43.056 1.00 94.44 126 VAL A N 1
ATOM 1020 C CA . VAL A 1 126 ? 4.202 6.230 -42.383 1.00 94.44 126 VAL A CA 1
ATOM 1021 C C . VAL A 1 126 ? 5.682 6.573 -42.337 1.00 94.44 126 VAL A C 1
ATOM 1023 O O . VAL A 1 126 ? 6.331 6.622 -43.377 1.00 94.44 126 VAL A O 1
ATOM 1026 N N . ASP A 1 127 ? 6.215 6.819 -41.142 1.00 95.12 127 ASP A N 1
ATOM 1027 C CA . ASP A 1 127 ? 7.629 7.138 -40.926 1.00 95.12 127 ASP A CA 1
ATOM 1028 C C . ASP A 1 127 ? 8.477 5.875 -40.712 1.00 95.12 127 ASP A C 1
ATOM 1030 O O . ASP A 1 127 ? 9.683 5.866 -40.974 1.00 95.12 127 ASP A O 1
ATOM 1034 N N . PHE A 1 128 ? 7.867 4.800 -40.214 1.00 95.00 128 PHE A N 1
ATOM 1035 C CA . PHE A 1 128 ? 8.553 3.537 -39.976 1.00 95.00 128 PHE A CA 1
ATOM 1036 C C . PHE A 1 128 ? 7.623 2.331 -40.127 1.00 95.00 128 PHE A C 1
ATOM 1038 O O . PHE A 1 128 ? 6.408 2.415 -39.939 1.00 95.00 128 PHE A O 1
ATOM 1045 N N . LEU A 1 129 ? 8.228 1.190 -40.443 1.00 94.25 129 LEU A N 1
ATOM 1046 C CA . LEU A 1 129 ? 7.608 -0.125 -40.480 1.00 94.25 129 LEU A CA 1
ATOM 1047 C C . LEU A 1 129 ? 8.135 -0.976 -39.333 1.00 94.25 129 LEU A C 1
ATOM 1049 O O . LEU A 1 129 ? 9.294 -0.878 -38.928 1.00 94.25 129 LEU A O 1
ATOM 1053 N N . ILE A 1 130 ? 7.257 -1.839 -38.842 1.00 93.06 130 ILE A N 1
ATOM 1054 C CA . ILE A 1 130 ? 7.583 -2.864 -37.862 1.00 93.06 130 ILE A CA 1
ATOM 1055 C C . ILE A 1 130 ? 7.637 -4.188 -38.613 1.00 93.06 130 ILE A C 1
ATOM 1057 O O . ILE A 1 130 ? 6.635 -4.625 -39.180 1.00 93.06 130 ILE A O 1
ATOM 1061 N N . VAL A 1 131 ? 8.810 -4.810 -38.632 1.00 92.75 131 VAL A N 1
ATOM 1062 C CA . VAL A 1 131 ? 9.048 -6.090 -39.301 1.00 92.75 131 VAL A CA 1
ATOM 1063 C C . VAL A 1 131 ? 9.313 -7.131 -38.226 1.00 92.75 131 VAL A C 1
ATOM 1065 O O . VAL A 1 131 ? 10.160 -6.923 -37.366 1.00 92.75 131 VAL A O 1
ATOM 1068 N N . GLN A 1 132 ? 8.596 -8.252 -38.249 1.00 90.62 132 GLN A N 1
ATOM 1069 C CA . GLN A 1 132 ? 8.844 -9.349 -37.316 1.00 90.62 132 GLN A CA 1
ATOM 1070 C C . GLN A 1 132 ? 9.513 -10.499 -38.062 1.00 90.62 132 GLN A C 1
ATOM 1072 O O . GLN A 1 132 ? 8.953 -11.000 -39.035 1.00 90.62 132 GLN A O 1
ATOM 1077 N N . LYS A 1 133 ? 10.697 -10.915 -37.612 1.00 91.12 133 LYS A N 1
ATOM 1078 C CA . LYS A 1 133 ? 11.427 -12.065 -38.163 1.00 91.12 133 LYS A CA 1
ATOM 1079 C C . LYS A 1 133 ? 11.816 -12.976 -37.006 1.00 91.12 133 LYS A C 1
ATOM 1081 O O . LYS A 1 133 ? 12.427 -12.505 -36.057 1.00 91.12 133 LYS A O 1
ATOM 1086 N N . GLN A 1 134 ? 11.431 -14.254 -37.067 1.00 88.31 134 GLN A N 1
ATOM 1087 C CA . GLN A 1 134 ? 11.794 -15.265 -36.057 1.00 88.31 134 GLN A CA 1
ATOM 1088 C C . GLN A 1 134 ? 11.477 -14.836 -34.605 1.00 88.31 134 GLN A C 1
ATOM 1090 O O . GLN A 1 134 ? 12.298 -14.972 -33.707 1.00 88.31 134 GLN A O 1
ATOM 1095 N N . GLY A 1 135 ? 10.301 -14.241 -34.371 1.00 81.19 135 GLY A N 1
ATOM 1096 C CA . GLY A 1 135 ? 9.892 -13.764 -33.037 1.00 81.19 135 GLY A CA 1
ATOM 1097 C C . GLY A 1 135 ? 10.503 -12.422 -32.602 1.00 81.19 135 GLY A C 1
ATOM 1098 O O . GLY A 1 135 ? 9.957 -11.776 -31.707 1.00 81.19 135 GLY A O 1
ATOM 1099 N N . GLN A 1 136 ? 11.541 -11.949 -33.290 1.00 84.94 136 GLN A N 1
ATOM 1100 C CA . GLN A 1 136 ? 12.199 -10.670 -33.031 1.00 84.94 136 GLN A CA 1
ATOM 1101 C C . GLN A 1 136 ? 11.486 -9.542 -33.771 1.00 84.94 136 GLN A C 1
ATOM 1103 O O . GLN A 1 136 ? 11.013 -9.716 -34.900 1.00 84.94 136 GLN A O 1
ATOM 1108 N N . VAL A 1 137 ? 11.418 -8.373 -33.138 1.00 89.44 137 VAL A N 1
ATOM 1109 C CA . VAL A 1 137 ? 10.771 -7.187 -33.700 1.00 89.44 137 VAL A CA 1
ATOM 1110 C C . VAL A 1 137 ? 11.831 -6.188 -34.137 1.00 89.44 137 VAL A C 1
ATOM 1112 O O . VAL A 1 137 ? 12.706 -5.802 -33.366 1.00 89.44 137 VAL A O 1
ATOM 1115 N N . PHE A 1 138 ? 11.730 -5.759 -35.387 1.00 92.62 138 PHE A N 1
ATOM 1116 C CA . PHE A 1 138 ? 12.626 -4.807 -36.013 1.00 92.62 138 PHE A CA 1
ATOM 1117 C C . PHE A 1 138 ? 11.870 -3.541 -36.387 1.00 92.62 138 PHE A C 1
ATOM 1119 O O . PHE A 1 138 ? 10.733 -3.596 -36.862 1.00 92.62 138 PHE A O 1
ATOM 1126 N N . ILE A 1 139 ? 12.531 -2.403 -36.216 1.00 93.94 139 ILE A N 1
ATOM 1127 C CA . ILE A 1 139 ? 12.045 -1.101 -36.659 1.00 93.94 139 ILE A CA 1
ATOM 1128 C C . ILE A 1 139 ? 12.851 -0.689 -37.882 1.00 93.94 139 ILE A C 1
ATOM 1130 O O . ILE A 1 139 ? 14.079 -0.630 -37.835 1.00 93.94 139 ILE A O 1
ATOM 1134 N N . GLN A 1 140 ? 12.155 -0.404 -38.978 1.00 94.56 140 GLN A N 1
ATOM 1135 C CA . GLN A 1 140 ? 12.765 0.003 -40.236 1.00 94.56 140 GLN A CA 1
ATOM 1136 C C . GLN A 1 140 ? 12.182 1.335 -40.696 1.00 94.56 140 GLN A C 1
ATOM 1138 O O . GLN A 1 140 ? 10.966 1.514 -40.732 1.00 94.56 140 GLN A O 1
ATOM 1143 N N . ARG A 1 141 ? 13.046 2.275 -41.080 1.00 94.94 141 ARG A N 1
ATOM 1144 C CA . ARG A 1 141 ? 12.617 3.554 -41.648 1.00 94.94 141 ARG A CA 1
ATOM 1145 C C . ARG A 1 141 ? 11.981 3.346 -43.029 1.00 94.94 141 ARG A C 1
ATOM 1147 O O . ARG A 1 141 ? 12.501 2.584 -43.840 1.00 94.94 141 ARG A O 1
ATOM 1154 N N . THR A 1 142 ? 10.881 4.037 -43.323 1.00 94.31 142 THR A N 1
ATOM 1155 C CA . THR A 1 142 ? 10.282 4.046 -44.670 1.00 94.31 142 THR A CA 1
ATOM 1156 C C . THR A 1 142 ? 11.017 4.993 -45.622 1.00 94.31 142 THR A C 1
ATOM 1158 O O . THR A 1 142 ? 11.675 5.959 -45.210 1.00 94.31 142 THR A O 1
ATOM 1161 N N . LYS A 1 143 ? 10.876 4.749 -46.932 1.00 91.81 143 LYS A N 1
ATOM 1162 C CA . LYS A 1 143 ? 11.212 5.746 -47.958 1.00 91.81 143 LYS A CA 1
ATOM 1163 C C . LYS A 1 143 ? 10.251 6.935 -47.803 1.00 91.81 143 LYS A C 1
ATOM 1165 O O . LYS A 1 143 ? 9.046 6.728 -47.739 1.00 91.81 143 LYS A O 1
ATOM 1170 N N . GLY A 1 144 ? 10.784 8.152 -47.691 1.00 90.94 144 GLY A N 1
ATOM 1171 C CA . GLY A 1 144 ? 9.990 9.362 -47.418 1.00 90.94 144 GLY A CA 1
ATOM 1172 C C . GLY A 1 144 ? 9.657 9.613 -45.939 1.00 90.94 144 GLY A C 1
ATOM 1173 O O . GLY A 1 144 ? 8.869 10.504 -45.638 1.00 90.94 144 GLY A O 1
ATOM 1174 N N . SER A 1 145 ? 10.245 8.849 -45.011 1.00 93.25 145 SER A N 1
ATOM 1175 C CA . SER A 1 145 ? 10.100 9.082 -43.569 1.00 93.25 145 SER A CA 1
ATOM 1176 C C . SER A 1 145 ? 10.576 10.471 -43.144 1.00 93.25 145 SER A C 1
ATOM 1178 O O . SER A 1 145 ? 11.610 10.945 -43.614 1.00 93.25 145 SER A O 1
ATOM 1180 N N . ARG A 1 146 ? 9.881 11.075 -42.174 1.00 94.81 146 ARG A N 1
ATOM 1181 C CA . ARG A 1 146 ? 10.304 12.331 -41.532 1.00 94.81 146 ARG A CA 1
ATOM 1182 C C . ARG A 1 14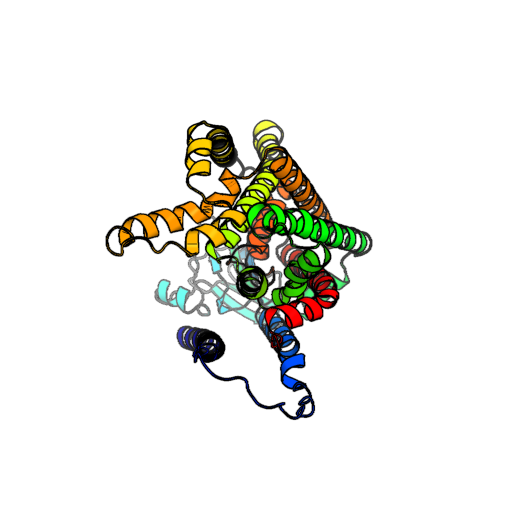6 ? 11.417 12.133 -40.500 1.00 94.81 146 ARG A C 1
ATOM 1184 O O . ARG A 1 146 ? 11.909 13.115 -39.954 1.00 94.81 146 ARG A O 1
ATOM 1191 N N . ILE A 1 147 ? 11.785 10.886 -40.194 1.00 93.88 147 ILE A N 1
ATOM 1192 C CA . ILE A 1 147 ? 12.885 10.551 -39.283 1.00 93.88 147 ILE A CA 1
ATOM 1193 C C . ILE A 1 147 ? 14.216 10.848 -39.997 1.00 93.88 147 ILE A C 1
ATOM 1195 O O . ILE A 1 147 ? 14.505 10.205 -41.013 1.00 93.88 147 ILE A O 1
ATOM 1199 N N . PRO A 1 148 ? 15.064 11.757 -39.478 1.00 93.69 148 PRO A N 1
ATOM 1200 C CA . PRO A 1 148 ? 16.382 12.001 -40.057 1.00 93.69 148 PRO A CA 1
ATOM 1201 C C . PRO A 1 148 ? 17.253 10.737 -40.044 1.00 93.69 148 PRO A C 1
ATOM 1203 O O . PRO A 1 148 ? 17.173 9.912 -39.133 1.00 93.69 148 PRO A O 1
ATOM 1206 N N . ALA A 1 149 ? 18.110 10.575 -41.053 1.00 92.44 149 ALA A N 1
ATOM 1207 C CA . ALA A 1 149 ? 19.100 9.500 -41.057 1.00 92.44 149 ALA A CA 1
ATOM 1208 C C . ALA A 1 149 ? 20.040 9.629 -39.849 1.00 92.44 149 ALA A C 1
ATOM 1210 O O . ALA A 1 149 ? 20.595 10.698 -39.623 1.00 92.44 149 ALA A O 1
ATOM 1211 N N . GLY A 1 150 ? 20.216 8.550 -39.082 1.00 90.12 150 GLY A N 1
ATOM 1212 C CA . GLY A 1 150 ? 21.061 8.563 -37.885 1.00 90.12 150 GLY A CA 1
ATOM 1213 C C . GLY A 1 150 ? 20.412 9.236 -36.671 1.00 90.12 150 GLY A C 1
ATOM 1214 O O . GLY A 1 150 ? 21.091 9.488 -35.680 1.00 90.12 150 GLY A O 1
ATOM 1215 N N . ALA A 1 151 ? 19.106 9.526 -36.709 1.00 90.94 151 ALA A N 1
ATOM 1216 C CA . ALA A 1 151 ? 18.405 10.044 -35.542 1.00 90.94 151 ALA A CA 1
ATOM 1217 C C . ALA A 1 151 ? 18.339 8.987 -34.428 1.00 90.94 151 ALA A C 1
ATOM 1219 O O . ALA A 1 151 ? 17.910 7.852 -34.654 1.00 90.94 151 ALA A O 1
ATOM 1220 N N . SER A 1 152 ? 18.711 9.382 -33.208 1.00 89.31 152 SER A N 1
ATOM 1221 C CA . SER A 1 152 ? 18.463 8.592 -32.000 1.00 89.31 152 SER A CA 1
ATOM 1222 C C . SER A 1 152 ? 17.019 8.782 -31.545 1.00 89.31 152 SER A C 1
ATOM 1224 O O . SER A 1 152 ? 16.613 9.879 -31.150 1.00 89.31 152 SER A O 1
ATOM 1226 N N . LEU A 1 153 ? 16.250 7.702 -31.584 1.00 89.69 153 LEU A N 1
ATOM 1227 C CA . LEU A 1 153 ? 14.851 7.662 -31.197 1.00 89.69 153 LEU A CA 1
ATOM 1228 C C . LEU A 1 153 ? 14.682 6.884 -29.900 1.00 89.69 153 LEU A C 1
ATOM 1230 O O . LEU A 1 153 ? 15.306 5.850 -29.691 1.00 89.69 153 LEU A O 1
ATOM 1234 N N . ARG A 1 154 ? 13.785 7.365 -29.048 1.00 88.25 154 ARG A N 1
ATOM 1235 C CA . ARG A 1 154 ? 13.248 6.614 -27.920 1.00 88.25 154 ARG A CA 1
ATOM 1236 C C . ARG A 1 154 ? 12.066 5.788 -28.400 1.00 88.25 154 ARG A C 1
ATOM 1238 O O . ARG A 1 154 ? 11.094 6.331 -28.927 1.00 88.25 154 ARG A O 1
ATOM 1245 N N . VAL A 1 155 ? 12.160 4.487 -28.198 1.00 86.00 155 VAL A N 1
ATOM 1246 C CA . VAL A 1 155 ? 11.115 3.509 -28.455 1.00 86.00 155 VAL A CA 1
ATOM 1247 C C . VAL A 1 155 ? 10.421 3.200 -27.134 1.00 86.00 155 VAL A C 1
ATOM 1249 O O . VAL A 1 155 ? 11.060 2.834 -26.148 1.00 86.00 155 VAL A O 1
ATOM 1252 N N . SER A 1 156 ? 9.100 3.323 -27.118 1.00 82.69 156 SER A N 1
ATOM 1253 C CA . SER A 1 156 ? 8.251 2.810 -26.042 1.00 82.69 156 SER A CA 1
ATOM 1254 C C . SER A 1 156 ? 7.310 1.770 -26.638 1.00 82.69 156 SER A C 1
ATOM 1256 O O . SER A 1 156 ? 6.727 2.017 -27.688 1.00 82.69 156 SER A O 1
ATOM 1258 N N . TYR A 1 157 ? 7.145 0.620 -25.997 1.00 81.31 157 TYR A N 1
ATOM 1259 C CA . TYR A 1 157 ? 6.243 -0.433 -26.454 1.00 81.31 157 TYR A CA 1
ATOM 1260 C C . TYR A 1 157 ? 5.700 -1.241 -25.277 1.00 81.31 157 TYR A C 1
ATOM 1262 O O . TYR A 1 157 ? 6.326 -1.367 -24.230 1.00 81.31 157 TYR A O 1
ATOM 1270 N N . THR A 1 158 ? 4.519 -1.815 -25.441 1.00 77.62 158 THR A N 1
ATOM 1271 C CA . THR A 1 158 ? 3.945 -2.756 -24.484 1.00 77.62 158 THR A CA 1
ATOM 1272 C C . THR A 1 158 ? 4.456 -4.154 -24.805 1.00 77.62 158 THR A C 1
ATOM 1274 O O . THR A 1 158 ? 4.249 -4.678 -25.904 1.00 77.62 158 THR A O 1
ATOM 1277 N N . LYS A 1 159 ? 5.133 -4.774 -23.840 1.00 78.06 159 LYS A N 1
ATOM 1278 C CA . LYS A 1 159 ? 5.490 -6.187 -23.895 1.00 78.06 159 LYS A CA 1
ATOM 1279 C C . LYS A 1 159 ? 4.418 -6.976 -23.155 1.00 78.06 159 LYS A C 1
ATOM 1281 O O . LYS A 1 159 ? 4.080 -6.680 -22.007 1.00 78.06 159 LYS A O 1
ATOM 1286 N N . LYS A 1 160 ? 3.890 -8.017 -23.795 1.00 73.38 160 LYS A N 1
ATOM 1287 C CA . LYS A 1 160 ? 3.140 -9.026 -23.048 1.00 73.38 160 LYS A CA 1
ATOM 1288 C C . LYS A 1 160 ? 4.164 -9.880 -22.312 1.00 73.38 160 LYS A C 1
ATOM 1290 O O . LYS A 1 160 ? 4.926 -10.597 -22.953 1.00 73.38 160 LYS A O 1
ATOM 1295 N N . VAL A 1 161 ? 4.215 -9.761 -20.991 1.00 73.94 161 VAL A N 1
ATOM 1296 C CA . VAL A 1 161 ? 5.091 -10.620 -20.196 1.00 73.94 161 VAL A CA 1
ATOM 1297 C C . VAL A 1 161 ? 4.417 -11.972 -20.091 1.00 73.94 161 VAL A C 1
ATOM 1299 O O . VAL A 1 161 ? 3.248 -12.064 -19.714 1.00 73.94 161 VAL A O 1
ATOM 1302 N N . THR A 1 162 ? 5.127 -13.021 -20.486 1.00 80.25 162 THR A N 1
ATOM 1303 C CA . THR A 1 162 ? 4.590 -14.375 -20.362 1.00 80.25 162 THR A CA 1
ATOM 1304 C C . THR A 1 162 ? 4.804 -14.888 -18.940 1.00 80.25 162 THR A C 1
ATOM 1306 O O . THR A 1 162 ? 5.767 -14.519 -18.266 1.00 80.25 162 THR A O 1
ATOM 1309 N N . ILE A 1 163 ? 3.916 -15.771 -18.479 1.00 79.56 163 ILE A N 1
ATOM 1310 C CA . ILE A 1 163 ? 4.060 -16.425 -17.170 1.00 79.56 163 ILE A CA 1
ATOM 1311 C C . ILE A 1 163 ? 5.393 -17.187 -17.097 1.00 79.56 163 ILE A C 1
ATOM 1313 O O . ILE A 1 163 ? 6.050 -17.154 -16.064 1.00 79.56 163 ILE A O 1
ATOM 1317 N N . GLY A 1 164 ? 5.835 -17.800 -18.202 1.00 85.06 164 GLY A N 1
ATOM 1318 C CA . GLY A 1 164 ? 7.120 -18.502 -18.270 1.00 85.06 164 GLY A CA 1
ATOM 1319 C C . GLY A 1 164 ? 8.329 -17.588 -18.049 1.00 85.06 164 GLY A C 1
ATOM 1320 O O . GLY A 1 164 ? 9.236 -17.943 -17.299 1.00 85.06 164 GLY A O 1
ATOM 1321 N N . GLU A 1 165 ? 8.335 -16.386 -18.635 1.00 84.06 165 GLU A N 1
ATOM 1322 C CA . GLU A 1 165 ? 9.393 -15.392 -18.392 1.00 84.06 165 GLU A CA 1
ATOM 1323 C C . GLU A 1 165 ? 9.427 -14.948 -16.925 1.00 84.06 165 GLU A C 1
ATOM 1325 O O . GLU A 1 165 ? 10.498 -14.899 -16.323 1.00 84.06 165 GLU A O 1
ATOM 1330 N N . MET A 1 166 ? 8.259 -14.673 -16.335 1.00 85.06 166 MET A N 1
ATOM 1331 C CA . MET A 1 166 ? 8.152 -14.315 -14.915 1.00 85.06 166 MET A CA 1
ATOM 1332 C C . MET A 1 166 ? 8.631 -15.440 -14.009 1.00 85.06 166 MET A C 1
ATOM 1334 O O . MET A 1 166 ? 9.383 -15.191 -13.072 1.00 85.06 166 MET A O 1
ATOM 1338 N N . TRP A 1 167 ? 8.234 -16.674 -14.313 1.00 88.38 167 TRP A N 1
ATOM 1339 C CA . TRP A 1 167 ? 8.678 -17.850 -13.581 1.00 88.38 167 TRP A CA 1
ATOM 1340 C C . TRP A 1 167 ? 10.193 -18.013 -13.658 1.00 88.38 167 TRP A C 1
ATOM 1342 O O . TRP A 1 167 ? 10.826 -18.248 -12.641 1.00 88.38 167 TRP A O 1
ATOM 1352 N N . THR A 1 168 ? 10.783 -17.798 -14.835 1.00 90.56 168 THR A N 1
ATOM 1353 C CA . THR A 1 168 ? 12.237 -17.885 -15.040 1.00 90.56 168 THR A CA 1
ATOM 1354 C C . THR A 1 168 ? 12.994 -16.803 -14.262 1.00 90.56 168 THR A C 1
ATOM 1356 O O . THR A 1 168 ? 14.113 -17.035 -13.808 1.00 90.56 168 THR A O 1
ATOM 1359 N N . LEU A 1 169 ? 12.412 -15.608 -14.117 1.00 89.50 169 LEU A N 1
ATOM 1360 C CA . LEU A 1 169 ? 12.980 -14.539 -13.292 1.00 89.50 169 LEU A CA 1
ATOM 1361 C C . LEU A 1 169 ? 12.884 -14.874 -11.801 1.00 89.50 169 LEU A C 1
ATOM 1363 O O . LEU A 1 169 ? 13.874 -14.743 -11.090 1.00 89.50 169 LEU A O 1
ATOM 1367 N N . ILE A 1 170 ? 11.721 -15.338 -11.338 1.00 90.44 170 ILE A N 1
ATOM 1368 C CA . ILE A 1 170 ? 11.493 -15.693 -9.930 1.00 90.44 170 ILE A CA 1
ATOM 1369 C C . ILE A 1 170 ? 12.301 -16.931 -9.528 1.00 90.44 170 ILE A C 1
ATOM 1371 O O . ILE A 1 170 ? 12.849 -16.966 -8.434 1.00 90.44 170 ILE A O 1
ATOM 1375 N N . SER A 1 171 ? 12.444 -17.926 -10.407 1.00 91.56 171 SER A N 1
ATOM 1376 C CA . SER A 1 171 ? 13.215 -19.144 -10.126 1.00 91.56 171 SER A CA 1
ATOM 1377 C C . SER A 1 171 ? 14.714 -18.885 -9.970 1.00 91.56 171 SER A C 1
ATOM 1379 O O . SER A 1 171 ? 15.434 -19.745 -9.477 1.00 91.56 171 SER A O 1
ATOM 1381 N N . LYS A 1 172 ? 15.193 -17.729 -10.441 1.00 93.75 172 LYS A N 1
ATOM 1382 C CA . LYS A 1 172 ? 16.579 -17.274 -10.283 1.00 93.75 172 LYS A CA 1
ATOM 1383 C C . LYS A 1 172 ? 16.759 -16.331 -9.093 1.00 93.75 172 LYS A C 1
ATOM 1385 O O . LYS A 1 172 ? 17.881 -15.891 -8.862 1.00 93.75 172 LYS A O 1
ATOM 1390 N N . ALA A 1 173 ? 15.684 -15.982 -8.388 1.00 94.75 173 ALA A N 1
ATOM 1391 C CA . ALA A 1 173 ? 15.764 -15.096 -7.241 1.00 94.75 173 ALA A CA 1
ATOM 1392 C C . ALA A 1 173 ? 16.463 -15.794 -6.068 1.00 94.75 173 ALA A C 1
ATOM 1394 O O . ALA A 1 173 ? 16.221 -16.975 -5.811 1.00 94.75 173 ALA A O 1
ATOM 1395 N N . ASP A 1 174 ? 17.295 -15.061 -5.329 1.00 94.56 174 ASP A N 1
ATOM 1396 C CA . ASP A 1 174 ? 17.870 -15.573 -4.084 1.00 94.56 174 ASP A CA 1
ATOM 1397 C C . ASP A 1 174 ? 16.827 -15.500 -2.963 1.00 94.56 174 ASP A C 1
ATOM 1399 O O . ASP A 1 174 ? 16.584 -14.456 -2.352 1.00 94.56 174 ASP A O 1
ATOM 1403 N N . LEU A 1 175 ? 16.168 -16.630 -2.714 1.00 96.50 175 LEU A N 1
ATOM 1404 C CA . LEU A 1 175 ? 15.102 -16.730 -1.722 1.00 96.50 175 LEU A CA 1
ATOM 1405 C C . LEU A 1 175 ? 15.620 -16.963 -0.295 1.00 96.50 175 LEU A C 1
ATOM 1407 O O . LEU A 1 175 ? 14.820 -16.929 0.643 1.00 96.50 175 LEU A O 1
ATOM 1411 N N . THR A 1 176 ? 16.931 -17.168 -0.120 1.00 97.06 176 THR A N 1
ATOM 1412 C CA . THR A 1 176 ? 17.545 -17.581 1.151 1.00 97.06 176 THR A CA 1
ATOM 1413 C C . THR A 1 176 ? 17.279 -16.567 2.255 1.00 97.06 176 THR A C 1
ATOM 1415 O O . THR A 1 176 ? 16.851 -16.931 3.348 1.00 97.06 176 THR A O 1
ATOM 1418 N N . LEU A 1 177 ? 17.470 -15.279 1.955 1.00 95.81 177 LEU A N 1
ATOM 1419 C CA . LEU A 1 177 ? 17.179 -14.192 2.890 1.00 95.81 177 LEU A CA 1
ATOM 1420 C C . LEU A 1 177 ? 15.709 -13.753 2.826 1.00 95.81 177 LEU A C 1
ATOM 1422 O O . LEU A 1 177 ? 15.129 -13.358 3.837 1.00 95.81 177 LEU A O 1
ATOM 1426 N N . PHE A 1 178 ? 15.085 -13.829 1.650 1.00 97.31 178 PHE A N 1
ATOM 1427 C CA . PHE A 1 178 ? 13.720 -13.344 1.450 1.00 97.31 178 PHE A CA 1
ATOM 1428 C C . PHE A 1 178 ? 12.681 -14.125 2.256 1.00 97.31 178 PHE A C 1
ATOM 1430 O O . PHE A 1 178 ? 11.852 -13.507 2.921 1.00 97.31 178 PHE A O 1
ATOM 1437 N N . ILE A 1 179 ? 12.723 -15.460 2.239 1.00 97.44 179 ILE A N 1
ATOM 1438 C CA . ILE A 1 179 ? 11.734 -16.296 2.936 1.00 97.44 179 ILE A CA 1
ATOM 1439 C C . ILE A 1 179 ? 11.686 -16.011 4.449 1.00 97.44 179 ILE A C 1
ATOM 1441 O O . ILE A 1 179 ? 10.599 -15.690 4.936 1.00 97.44 179 ILE A O 1
ATOM 1445 N N . PRO A 1 180 ? 12.795 -16.074 5.217 1.00 98.25 180 PRO A N 1
ATOM 1446 C CA . PRO A 1 180 ? 12.743 -15.819 6.658 1.00 98.25 180 PRO A CA 1
ATOM 1447 C C . PRO A 1 180 ? 12.299 -14.387 6.985 1.00 98.25 180 PRO A C 1
ATOM 1449 O O . PRO A 1 180 ? 11.512 -14.188 7.911 1.00 98.25 180 PRO A O 1
ATOM 1452 N N . VAL A 1 181 ? 12.723 -13.392 6.198 1.00 98.31 181 VAL A N 1
ATOM 1453 C CA . VAL A 1 181 ? 12.301 -11.995 6.389 1.00 98.31 181 VAL A CA 1
ATOM 1454 C C . VAL A 1 181 ? 10.814 -11.811 6.077 1.00 98.31 181 VAL A C 1
ATOM 1456 O O . VAL A 1 181 ? 10.118 -11.105 6.807 1.00 98.31 181 VAL A O 1
ATOM 1459 N N . MET A 1 182 ? 10.295 -12.462 5.034 1.00 98.12 182 MET A N 1
ATOM 1460 C CA . MET A 1 182 ? 8.870 -12.443 4.702 1.00 98.12 182 MET A CA 1
ATOM 1461 C C . MET A 1 182 ? 8.030 -13.129 5.787 1.00 98.12 182 MET A C 1
ATOM 1463 O O . MET A 1 182 ? 6.995 -12.597 6.180 1.00 98.12 182 MET A O 1
ATOM 1467 N N . LEU A 1 183 ? 8.477 -14.267 6.328 1.00 98.12 183 LEU A N 1
ATOM 1468 C CA . LEU A 1 183 ? 7.806 -14.936 7.451 1.00 98.12 183 LEU A CA 1
ATOM 1469 C C . LEU A 1 183 ? 7.758 -14.043 8.697 1.00 98.12 183 LEU A C 1
ATOM 1471 O O . LEU A 1 183 ? 6.702 -13.901 9.315 1.00 98.12 183 LEU A O 1
ATOM 1475 N N . LEU A 1 184 ? 8.875 -13.393 9.033 1.00 98.25 184 LEU A N 1
ATOM 1476 C CA . LEU A 1 184 ? 8.926 -12.424 10.125 1.00 98.25 184 LEU A CA 1
ATOM 1477 C C . LEU A 1 184 ? 7.976 -11.245 9.873 1.00 98.25 184 LEU A C 1
ATOM 1479 O O . LEU A 1 184 ? 7.219 -10.860 10.762 1.00 98.25 184 LEU A O 1
ATOM 1483 N N . HIS A 1 185 ? 7.975 -10.698 8.656 1.00 98.25 185 HIS A N 1
ATOM 1484 C CA . HIS A 1 185 ? 7.073 -9.617 8.271 1.00 98.25 185 HIS A CA 1
ATOM 1485 C C . HIS A 1 185 ? 5.602 -10.021 8.407 1.00 98.25 185 HIS A C 1
ATOM 1487 O O . HIS A 1 185 ? 4.811 -9.254 8.946 1.00 98.25 185 HIS A O 1
ATOM 1493 N N . LEU A 1 186 ? 5.236 -11.229 7.980 1.00 98.06 186 LEU A N 1
ATOM 1494 C CA . LEU A 1 186 ? 3.879 -11.756 8.101 1.00 98.06 186 LEU A CA 1
ATOM 1495 C C . LEU A 1 186 ? 3.424 -11.873 9.562 1.00 98.06 186 LEU A C 1
ATOM 1497 O O . LEU A 1 186 ? 2.289 -11.512 9.874 1.00 98.06 186 LEU A O 1
ATOM 1501 N N . LEU A 1 187 ? 4.307 -12.322 10.459 1.00 98.12 187 LEU A N 1
ATOM 1502 C CA . LEU A 1 187 ? 4.036 -12.364 11.898 1.00 98.12 187 LEU A CA 1
ATOM 1503 C C . LEU A 1 187 ? 3.850 -10.955 12.468 1.00 98.12 187 LEU A C 1
ATOM 1505 O O . LEU A 1 187 ? 2.850 -10.690 13.134 1.00 98.12 187 LEU A O 1
ATOM 1509 N N . ILE A 1 188 ? 4.777 -10.038 12.173 1.00 98.25 188 ILE A N 1
ATOM 1510 C CA . ILE A 1 188 ? 4.691 -8.643 12.621 1.00 98.25 188 ILE A CA 1
ATOM 1511 C C . ILE A 1 188 ? 3.407 -7.998 12.104 1.00 98.25 188 ILE A C 1
ATOM 1513 O O . ILE A 1 188 ? 2.695 -7.373 12.882 1.00 98.25 188 ILE A O 1
ATOM 1517 N N . PHE A 1 189 ? 3.083 -8.172 10.822 1.00 97.50 189 PHE A N 1
ATOM 1518 C CA . PHE A 1 189 ? 1.853 -7.669 10.222 1.00 97.50 189 PHE A CA 1
ATOM 1519 C C . PHE A 1 189 ? 0.624 -8.213 10.950 1.00 97.50 189 PHE A C 1
ATOM 1521 O O . PHE A 1 189 ? -0.226 -7.425 11.356 1.00 97.50 189 PHE A O 1
ATOM 1528 N N . PHE A 1 190 ? 0.547 -9.530 11.164 1.00 97.25 190 PHE A N 1
ATOM 1529 C CA . PHE A 1 190 ? -0.566 -10.157 11.870 1.00 97.25 190 PHE A CA 1
ATOM 1530 C C . PHE A 1 190 ? -0.752 -9.549 13.265 1.00 97.25 190 PHE A C 1
ATOM 1532 O O . PHE A 1 190 ? -1.830 -9.052 13.584 1.00 97.25 190 PHE A O 1
ATOM 1539 N N . PHE A 1 191 ? 0.302 -9.503 14.084 1.00 97.44 191 PHE A N 1
ATOM 1540 C CA . PHE A 1 191 ? 0.208 -8.948 15.436 1.00 97.44 191 PHE A CA 1
ATOM 1541 C C . PHE A 1 191 ? -0.053 -7.442 15.448 1.00 97.44 191 PHE A C 1
ATOM 1543 O O . PHE A 1 191 ? -0.825 -6.971 16.288 1.00 97.44 191 PHE A O 1
ATOM 1550 N N . ALA A 1 192 ? 0.540 -6.689 14.521 1.00 97.19 192 ALA A N 1
ATOM 1551 C CA . ALA A 1 192 ? 0.286 -5.265 14.378 1.00 97.19 192 ALA A CA 1
ATOM 1552 C C . ALA A 1 192 ? -1.177 -5.011 14.012 1.00 97.19 192 ALA A C 1
ATOM 1554 O O . ALA A 1 192 ? -1.796 -4.157 14.634 1.00 97.19 192 ALA A O 1
ATOM 1555 N N . ASP A 1 193 ? -1.758 -5.771 13.081 1.00 96.25 193 ASP A N 1
ATOM 1556 C CA . ASP A 1 193 ? -3.160 -5.650 12.661 1.00 96.25 193 ASP A CA 1
ATOM 1557 C C . ASP A 1 193 ? -4.138 -5.979 13.802 1.00 96.25 193 ASP A C 1
ATOM 1559 O O . ASP A 1 193 ? -5.104 -5.250 14.033 1.00 96.25 193 ASP A O 1
ATOM 1563 N N . MET A 1 194 ? -3.855 -7.026 14.587 1.00 95.94 194 MET A N 1
ATOM 1564 C CA . MET A 1 194 ? -4.661 -7.372 15.766 1.00 95.94 194 MET A CA 1
ATOM 1565 C C . MET A 1 194 ? -4.537 -6.328 16.883 1.00 95.94 194 MET A C 1
ATOM 1567 O O . MET A 1 194 ? -5.531 -5.975 17.517 1.00 95.94 194 MET A O 1
ATOM 1571 N N . SER A 1 195 ? -3.329 -5.818 17.129 1.00 95.25 195 SER A N 1
ATOM 1572 C CA . SER A 1 195 ? -3.064 -4.856 18.209 1.00 95.25 195 SER A CA 1
ATOM 1573 C C . SER A 1 195 ? -3.527 -3.442 17.874 1.00 95.25 195 SER A C 1
ATOM 1575 O O . SER A 1 195 ? -3.788 -2.655 18.773 1.00 95.25 195 SER A O 1
ATOM 1577 N N . SER A 1 196 ? -3.620 -3.097 16.595 1.00 96.19 196 SER A N 1
ATOM 1578 C CA . SER A 1 196 ? -4.085 -1.788 16.141 1.00 96.19 196 SER A CA 1
ATOM 1579 C C . SER A 1 196 ? -5.601 -1.771 16.007 1.00 96.19 196 SER A C 1
ATOM 1581 O O . SER A 1 196 ? -6.296 -1.235 16.866 1.00 96.19 196 SER A O 1
ATOM 1583 N N . PHE A 1 197 ? -6.127 -2.413 14.967 1.00 94.31 197 PHE A N 1
ATOM 1584 C CA . PHE A 1 197 ? -7.549 -2.440 14.684 1.00 94.31 197 PHE A CA 1
ATOM 1585 C C . PHE A 1 197 ? -8.301 -3.240 15.741 1.00 94.31 197 PHE A C 1
ATOM 1587 O O . PHE A 1 197 ? -9.269 -2.743 16.304 1.00 94.31 197 PHE A O 1
ATOM 1594 N N . GLY A 1 198 ? -7.843 -4.453 16.064 1.00 92.94 198 GLY A N 1
ATOM 1595 C CA . GLY A 1 198 ? -8.526 -5.316 17.029 1.00 92.94 198 GLY A CA 1
ATOM 1596 C C . GLY A 1 198 ? -8.719 -4.663 18.401 1.00 92.94 198 GLY A C 1
ATOM 1597 O O . GLY A 1 198 ? -9.822 -4.695 18.951 1.00 92.94 198 GLY A O 1
ATOM 1598 N N . LEU A 1 199 ? -7.681 -4.002 18.923 1.00 94.75 199 LEU A N 1
ATOM 1599 C CA . LEU A 1 199 ? -7.792 -3.235 20.165 1.00 94.75 199 LEU A CA 1
ATOM 1600 C C . LEU A 1 199 ? -8.592 -1.942 20.006 1.00 94.75 199 LEU A C 1
ATOM 1602 O O . LEU A 1 199 ? -9.354 -1.631 20.915 1.00 94.75 199 LEU A O 1
ATOM 1606 N N . ALA A 1 200 ? -8.486 -1.222 18.884 1.00 96.25 200 ALA A N 1
ATOM 1607 C CA . ALA A 1 200 ? -9.314 -0.039 18.639 1.00 96.25 200 ALA A CA 1
ATOM 1608 C C . ALA A 1 200 ? -10.809 -0.380 18.730 1.00 96.25 200 ALA A C 1
ATOM 1610 O O . ALA A 1 200 ? -11.565 0.303 19.417 1.00 96.25 200 ALA A O 1
ATOM 1611 N N . TYR A 1 201 ? -11.228 -1.493 18.125 1.00 94.81 201 TYR A N 1
ATOM 1612 C CA . TYR A 1 201 ? -12.613 -1.952 18.217 1.00 94.81 201 TYR A CA 1
ATOM 1613 C C . TYR A 1 201 ? -12.998 -2.355 19.634 1.00 94.81 201 TYR A C 1
ATOM 1615 O O . TYR A 1 201 ? -14.085 -2.014 20.098 1.00 94.81 201 TYR A O 1
ATOM 1623 N N . LYS A 1 202 ? -12.106 -3.037 20.356 1.00 95.75 202 LYS A N 1
ATOM 1624 C CA . LYS A 1 202 ? -12.352 -3.353 21.762 1.00 95.75 202 LYS A CA 1
ATOM 1625 C C . LYS A 1 202 ? -12.519 -2.085 22.603 1.00 95.75 202 LYS A C 1
ATOM 1627 O O . LYS A 1 202 ? -13.442 -2.001 23.399 1.00 95.75 202 LYS A O 1
ATOM 1632 N N . TRP A 1 203 ? -11.659 -1.087 22.428 1.00 95.44 203 TRP A N 1
ATOM 1633 C CA . TRP A 1 203 ? -11.698 0.139 23.223 1.00 95.44 203 TRP A CA 1
ATOM 1634 C C . TRP A 1 203 ? -12.906 1.021 22.913 1.00 95.44 203 TRP A C 1
ATOM 1636 O O . TRP A 1 203 ? -13.482 1.583 23.840 1.00 95.44 203 TRP A O 1
ATOM 1646 N N . PHE A 1 204 ? -13.288 1.151 21.641 1.00 94.19 204 PHE A N 1
ATOM 1647 C CA . PHE A 1 204 ? -14.264 2.162 21.220 1.00 94.19 204 PHE A CA 1
ATOM 1648 C C . PHE A 1 204 ? -15.641 1.604 20.850 1.00 94.19 204 PHE A C 1
ATOM 1650 O O . PHE A 1 204 ? -16.607 2.364 20.811 1.00 94.19 204 PHE A O 1
ATOM 1657 N N . ASN A 1 205 ? -15.754 0.303 20.569 1.00 94.19 205 ASN A N 1
ATOM 1658 C CA . ASN A 1 205 ? -16.974 -0.286 20.013 1.00 94.19 205 ASN A CA 1
ATOM 1659 C C . ASN A 1 205 ? -17.537 -1.442 20.847 1.00 94.19 205 ASN A C 1
ATOM 1661 O O . ASN A 1 205 ? -18.736 -1.457 21.106 1.00 94.19 205 ASN A O 1
ATOM 1665 N N . ALA A 1 206 ? -16.703 -2.408 21.243 1.00 95.50 206 ALA A N 1
ATOM 1666 C CA . ALA A 1 206 ? -17.130 -3.620 21.949 1.00 95.50 206 ALA A CA 1
ATOM 1667 C C . ALA A 1 206 ? -16.120 -4.027 23.045 1.00 95.50 206 ALA A C 1
ATOM 1669 O O . ALA A 1 206 ? -15.278 -4.903 22.816 1.00 95.50 206 ALA A O 1
ATOM 1670 N N . PRO A 1 207 ? -16.175 -3.407 24.241 1.00 95.25 207 PRO A N 1
ATOM 1671 C CA . PRO A 1 207 ? -15.241 -3.681 25.344 1.00 95.25 207 PRO A CA 1
ATOM 1672 C C . PRO A 1 207 ? -15.244 -5.130 25.840 1.00 95.25 207 PRO A C 1
ATOM 1674 O O . PRO A 1 207 ? -14.219 -5.633 26.307 1.00 95.25 207 PRO A O 1
ATOM 1677 N N . ASP A 1 208 ? -16.374 -5.815 25.685 1.00 95.62 208 ASP A N 1
ATOM 1678 C CA . ASP A 1 208 ? -16.593 -7.223 26.019 1.00 95.62 208 ASP A CA 1
ATOM 1679 C C . ASP A 1 208 ? -15.897 -8.196 25.048 1.00 95.62 208 ASP A C 1
ATOM 1681 O O . ASP A 1 208 ? -15.856 -9.403 25.290 1.00 95.62 208 ASP A O 1
ATOM 1685 N N . MET A 1 209 ? -15.334 -7.701 23.941 1.00 96.50 209 MET A N 1
ATOM 1686 C CA . MET A 1 209 ? -14.720 -8.548 22.926 1.00 96.50 209 MET A CA 1
ATOM 1687 C C . MET A 1 209 ? -13.476 -9.266 23.474 1.00 96.50 209 MET A C 1
ATOM 1689 O O . MET A 1 209 ? -12.504 -8.652 23.948 1.00 96.50 209 MET A O 1
ATOM 1693 N N . THR A 1 210 ? -13.488 -10.600 23.410 1.00 97.12 210 THR A N 1
ATOM 1694 C CA . THR A 1 210 ? -12.334 -11.404 23.846 1.00 97.12 210 THR A CA 1
ATOM 1695 C C . THR A 1 210 ? -11.262 -11.445 22.757 1.00 97.12 210 THR A C 1
ATOM 1697 O O . THR A 1 210 ? -11.557 -11.288 21.571 1.00 97.12 210 THR A O 1
ATOM 1700 N N . TRP A 1 211 ? -10.009 -11.713 23.135 1.00 96.62 211 TRP A N 1
ATOM 1701 C CA . TRP A 1 211 ? -8.905 -11.839 22.176 1.00 96.62 211 TRP A CA 1
ATOM 1702 C C . TRP A 1 211 ? -9.176 -12.872 21.085 1.00 96.62 211 TRP A C 1
ATOM 1704 O O . TRP A 1 211 ? -8.897 -12.619 19.919 1.00 96.62 211 TRP A O 1
ATOM 1714 N N . LYS A 1 212 ? -9.797 -14.002 21.436 1.00 96.94 212 LYS A N 1
ATOM 1715 C CA . LYS A 1 212 ? -10.190 -15.018 20.458 1.00 96.94 212 LYS A CA 1
ATOM 1716 C C . LYS A 1 212 ? -11.167 -14.464 19.418 1.00 96.94 212 LYS A C 1
ATOM 1718 O O . LYS A 1 212 ? -11.035 -14.774 18.241 1.00 96.94 212 LYS A O 1
ATOM 1723 N N . GLU A 1 213 ? -12.129 -13.639 19.832 1.00 96.75 213 GLU A N 1
ATOM 1724 C CA . GLU A 1 213 ? -13.068 -13.019 18.889 1.00 96.75 213 GLU A CA 1
ATOM 1725 C C . GLU A 1 213 ? -12.380 -11.987 18.007 1.00 96.75 213 GLU A C 1
ATOM 1727 O O . GLU A 1 213 ? -12.713 -11.905 16.835 1.00 96.75 213 GLU A O 1
ATOM 1732 N N . ILE A 1 214 ? -11.427 -11.220 18.548 1.00 96.69 214 ILE A N 1
ATOM 1733 C CA . ILE A 1 214 ? -10.629 -10.261 17.771 1.00 96.69 214 ILE A CA 1
ATOM 1734 C C . ILE A 1 214 ? -9.871 -10.991 16.662 1.00 96.69 214 ILE A C 1
ATOM 1736 O O . ILE A 1 214 ? -9.982 -10.608 15.497 1.00 96.69 214 ILE A O 1
ATOM 1740 N N . LEU A 1 215 ? -9.168 -12.070 17.019 1.00 96.75 215 LEU A N 1
ATOM 1741 C CA . LEU A 1 215 ? -8.443 -12.910 16.067 1.00 96.75 215 LEU A CA 1
ATOM 1742 C C . LEU A 1 215 ? -9.388 -13.470 15.000 1.00 96.75 215 LEU A C 1
ATOM 1744 O O . LEU A 1 215 ? -9.123 -13.333 13.811 1.00 96.75 215 LEU A O 1
ATOM 1748 N N . GLU A 1 216 ? -10.526 -14.038 15.402 1.00 96.12 216 GLU A N 1
ATOM 1749 C CA . GLU A 1 216 ? -11.508 -14.578 14.458 1.00 96.12 216 GLU A CA 1
ATOM 1750 C C . GLU A 1 216 ? -12.089 -13.498 13.535 1.00 96.12 216 GLU A C 1
ATOM 1752 O O . GLU A 1 216 ? -12.113 -13.676 12.317 1.00 96.12 216 GLU A O 1
ATOM 1757 N N . ALA A 1 217 ? -12.505 -12.363 14.099 1.00 95.62 217 ALA A N 1
ATOM 1758 C CA . ALA A 1 217 ? -13.126 -11.255 13.385 1.00 95.62 217 ALA A CA 1
ATOM 1759 C C . ALA A 1 217 ? -12.188 -10.610 12.355 1.00 95.62 217 ALA A C 1
ATOM 1761 O O . ALA A 1 217 ? -12.631 -10.291 11.252 1.00 95.62 217 ALA A O 1
ATOM 1762 N N . ARG A 1 218 ? -10.907 -10.410 12.700 1.00 95.12 218 ARG A N 1
ATOM 1763 C CA . ARG A 1 218 ? -9.930 -9.723 11.838 1.00 95.12 218 ARG A CA 1
ATOM 1764 C C . ARG A 1 218 ? -9.133 -10.655 10.939 1.00 95.12 218 ARG A C 1
ATOM 1766 O O . ARG A 1 218 ? -8.970 -10.343 9.764 1.00 95.12 218 ARG A O 1
ATOM 1773 N N . ALA A 1 219 ? -8.651 -11.784 11.454 1.00 96.44 219 ALA A N 1
ATOM 1774 C CA . ALA A 1 219 ? -7.824 -12.688 10.663 1.00 96.44 219 ALA A CA 1
ATOM 1775 C C . ALA A 1 219 ? -8.659 -13.545 9.709 1.00 96.44 219 ALA A C 1
ATOM 1777 O O . ALA A 1 219 ? -8.217 -13.803 8.595 1.00 96.44 219 ALA A O 1
ATOM 1778 N N . GLY A 1 220 ? -9.877 -13.952 10.094 1.00 96.06 220 GLY A N 1
ATOM 1779 C CA . GLY A 1 220 ? -10.753 -14.767 9.242 1.00 96.06 220 GLY A CA 1
ATOM 1780 C C . GLY A 1 220 ? -10.906 -14.209 7.815 1.00 96.06 220 GLY A C 1
ATOM 1781 O O . GLY A 1 220 ? -10.626 -14.930 6.854 1.00 96.06 220 GLY A O 1
ATOM 1782 N N . PRO A 1 221 ? -11.255 -12.919 7.645 1.00 95.88 221 PRO A N 1
ATOM 1783 C CA . PRO A 1 221 ? -11.352 -12.273 6.335 1.00 95.88 221 PRO A CA 1
ATOM 1784 C C . PRO A 1 221 ? -10.081 -12.282 5.466 1.00 95.88 221 PRO A C 1
ATOM 1786 O O . PRO A 1 221 ? -10.192 -12.052 4.262 1.00 95.88 221 PRO A O 1
ATOM 1789 N N . TYR A 1 222 ? -8.890 -12.590 5.997 1.00 95.44 222 TYR A N 1
ATOM 1790 C CA . TYR A 1 222 ? -7.659 -12.636 5.192 1.00 95.44 222 TYR A CA 1
ATOM 1791 C C . TYR A 1 222 ? -7.729 -13.649 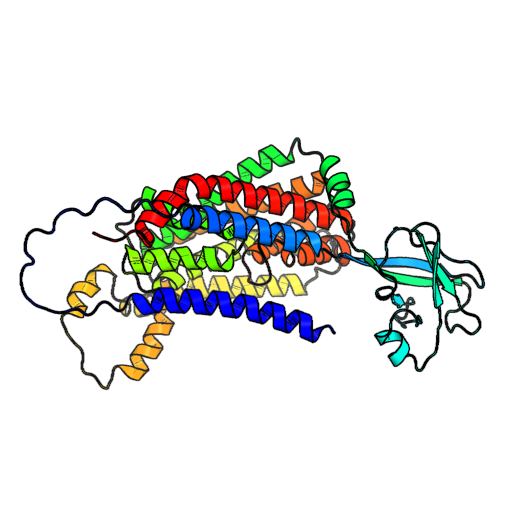4.042 1.00 95.44 222 TYR A C 1
ATOM 1793 O O . TYR A 1 222 ? -7.117 -13.426 3.000 1.00 95.44 222 TYR A O 1
ATOM 1801 N N . VAL A 1 223 ? -8.511 -14.726 4.181 1.00 93.62 223 VAL A N 1
ATOM 1802 C CA . VAL A 1 223 ? -8.740 -15.687 3.085 1.00 93.62 223 VAL A CA 1
ATOM 1803 C C . VAL A 1 223 ? -9.480 -15.023 1.921 1.00 93.62 223 VAL A C 1
ATOM 1805 O O . VAL A 1 223 ? -9.139 -15.226 0.759 1.00 93.62 223 VAL A O 1
ATOM 1808 N N . VAL A 1 224 ? -10.472 -14.183 2.226 1.00 91.38 224 VAL A N 1
ATOM 1809 C CA . VAL A 1 224 ? -11.263 -13.466 1.215 1.00 91.38 224 VAL A CA 1
ATOM 1810 C C . VAL A 1 224 ? -10.432 -12.376 0.539 1.00 91.38 224 VAL A C 1
ATOM 1812 O O . VAL A 1 224 ? -10.618 -12.098 -0.647 1.00 91.38 224 VAL A O 1
ATOM 1815 N N . GLN A 1 225 ? -9.458 -11.815 1.256 1.00 90.12 225 GLN A N 1
ATOM 1816 C CA . GLN A 1 225 ? -8.583 -10.758 0.755 1.00 90.12 225 GLN A CA 1
ATOM 1817 C C . GLN A 1 225 ? -7.749 -11.186 -0.462 1.00 90.12 225 GLN A C 1
ATOM 1819 O O . GLN A 1 225 ? -7.375 -10.320 -1.248 1.00 90.12 225 GLN A O 1
ATOM 1824 N N . ILE A 1 226 ? -7.503 -12.491 -0.659 1.00 86.44 226 ILE A N 1
ATOM 1825 C CA . ILE A 1 226 ? -6.796 -13.036 -1.837 1.00 86.44 226 ILE A CA 1
ATOM 1826 C C . ILE A 1 226 ? -7.492 -12.644 -3.139 1.00 86.44 226 ILE A C 1
ATOM 1828 O O . ILE A 1 226 ? -6.833 -12.223 -4.087 1.00 86.44 226 ILE A O 1
ATOM 1832 N N . GLY A 1 227 ? -8.817 -12.779 -3.182 1.00 81.19 227 GLY A N 1
ATOM 1833 C CA . GLY A 1 227 ? -9.606 -12.467 -4.371 1.00 81.19 227 GLY A CA 1
ATOM 1834 C C . GLY A 1 227 ? -10.220 -11.072 -4.333 1.00 81.19 227 GLY A C 1
ATOM 1835 O O . GLY A 1 227 ? -10.269 -10.392 -5.355 1.00 81.19 227 GLY A O 1
ATOM 1836 N N . LEU A 1 228 ? -10.705 -10.647 -3.162 1.00 86.38 228 LEU A N 1
ATOM 1837 C CA . LEU A 1 228 ? -11.537 -9.455 -3.001 1.00 86.38 228 LEU A CA 1
ATOM 1838 C C . LEU A 1 228 ? -11.134 -8.669 -1.739 1.00 86.38 228 LEU A C 1
ATOM 1840 O O . LEU A 1 228 ? -11.843 -8.724 -0.729 1.00 86.38 228 LEU A O 1
ATOM 1844 N N . PRO A 1 229 ? -10.025 -7.905 -1.771 1.00 86.38 229 PRO A N 1
ATOM 1845 C CA . PRO A 1 229 ? -9.582 -7.115 -0.622 1.00 86.38 229 PRO A CA 1
ATOM 1846 C C . PRO A 1 229 ? -10.650 -6.174 -0.076 1.00 86.38 229 PRO A C 1
ATOM 1848 O O . PRO A 1 229 ? -10.838 -6.088 1.131 1.00 86.38 229 PRO A O 1
ATOM 1851 N N . GLN A 1 230 ? -11.398 -5.518 -0.962 1.00 85.56 230 GLN A N 1
ATOM 1852 C CA . GLN A 1 230 ? -12.442 -4.572 -0.579 1.00 85.56 230 GLN A CA 1
ATOM 1853 C C . GLN A 1 230 ? -13.574 -5.270 0.185 1.00 85.56 230 GLN A C 1
ATOM 1855 O O . GLN A 1 230 ? -14.111 -4.713 1.136 1.00 85.56 230 GLN A O 1
ATOM 1860 N N . LEU A 1 231 ? -13.914 -6.506 -0.198 1.00 89.62 231 LEU A N 1
ATOM 1861 C CA . LEU A 1 231 ? -14.907 -7.297 0.523 1.00 89.62 231 LEU A CA 1
ATOM 1862 C C . LEU A 1 231 ? -14.376 -7.723 1.894 1.00 89.62 231 LEU A C 1
ATOM 1864 O O . LEU A 1 231 ? -15.110 -7.632 2.874 1.00 89.62 231 LEU A O 1
ATOM 1868 N N . ALA A 1 232 ? -13.108 -8.138 1.978 1.00 91.81 232 ALA A N 1
ATOM 1869 C CA . ALA A 1 232 ? -12.481 -8.520 3.241 1.00 91.81 232 ALA A CA 1
ATOM 1870 C C . ALA A 1 232 ? -12.501 -7.376 4.272 1.00 91.81 232 ALA A C 1
ATOM 1872 O O . ALA A 1 232 ? -12.839 -7.613 5.431 1.00 91.81 232 ALA A O 1
ATOM 1873 N N . GLU A 1 233 ? -12.249 -6.132 3.851 1.00 89.69 233 GLU A N 1
ATOM 1874 C CA . GLU A 1 233 ? -12.337 -4.968 4.747 1.00 89.69 233 GLU A CA 1
ATOM 1875 C C . GLU A 1 233 ? -13.773 -4.690 5.231 1.00 89.69 233 GLU A C 1
ATOM 1877 O O . GLU A 1 233 ? -13.962 -4.203 6.344 1.00 89.69 233 GLU A O 1
ATOM 1882 N N . LEU A 1 234 ? -14.802 -5.050 4.451 1.00 91.44 234 LEU A N 1
ATOM 1883 C CA . LEU A 1 234 ? -16.213 -4.924 4.850 1.00 91.44 234 LEU A CA 1
ATOM 1884 C C . LEU A 1 234 ? -16.696 -6.062 5.758 1.00 91.44 234 LEU A C 1
ATOM 1886 O O . LEU A 1 234 ? -17.672 -5.894 6.494 1.00 91.44 234 LEU A O 1
ATOM 1890 N N . MET A 1 235 ? -16.024 -7.216 5.742 1.00 94.19 235 MET A N 1
ATOM 1891 C CA . MET A 1 235 ? -16.406 -8.367 6.564 1.00 94.19 235 MET A CA 1
ATOM 1892 C C . MET A 1 235 ? -16.270 -8.088 8.060 1.00 94.19 235 MET A C 1
ATOM 1894 O O . MET A 1 235 ? -17.066 -8.600 8.848 1.00 94.19 235 MET A O 1
ATOM 1898 N N . PHE A 1 236 ? -15.310 -7.255 8.465 1.00 93.06 236 PHE A N 1
ATOM 1899 C CA . PHE A 1 236 ? -15.160 -6.899 9.871 1.00 93.06 236 PHE A CA 1
ATOM 1900 C C . PHE A 1 236 ? -16.293 -5.977 10.377 1.00 93.06 236 PHE A C 1
ATOM 1902 O O . PHE A 1 236 ? -16.955 -6.347 11.348 1.00 93.06 236 PHE A O 1
ATOM 1909 N N . PRO A 1 237 ? -16.621 -4.839 9.730 1.00 93.69 237 PRO A N 1
ATOM 1910 C CA . PRO A 1 237 ? -17.822 -4.071 10.067 1.00 93.69 237 PRO A CA 1
ATOM 1911 C C . PRO A 1 237 ? -19.112 -4.891 10.037 1.00 93.69 237 PRO A C 1
ATOM 1913 O O . PRO A 1 237 ? -19.980 -4.712 10.890 1.00 93.69 237 PRO A O 1
ATOM 1916 N N . LEU A 1 238 ? -19.223 -5.842 9.105 1.00 94.69 238 LEU A N 1
ATOM 1917 C CA . LEU A 1 238 ? -20.343 -6.777 9.061 1.00 94.69 238 LEU A CA 1
ATOM 1918 C C . LEU A 1 238 ? -20.407 -7.663 10.317 1.00 94.69 238 LEU A C 1
ATOM 1920 O O . LEU A 1 238 ? -21.491 -7.840 10.876 1.00 94.69 238 LEU A O 1
ATOM 1924 N N . TYR A 1 239 ? -19.266 -8.187 10.783 1.00 96.00 239 TYR A N 1
ATOM 1925 C CA . TYR A 1 239 ? -19.171 -8.921 12.050 1.00 96.00 239 TYR A CA 1
ATOM 1926 C C . TYR A 1 239 ? -19.632 -8.050 13.222 1.00 96.00 239 TYR A C 1
ATOM 1928 O O . TYR A 1 239 ? -20.485 -8.472 14.005 1.00 96.00 239 TYR A O 1
ATOM 1936 N N . MET A 1 240 ? -19.121 -6.821 13.322 1.00 96.38 240 MET A N 1
ATOM 1937 C CA . MET A 1 240 ? -19.466 -5.896 14.406 1.00 96.38 240 MET A CA 1
ATOM 1938 C C . MET A 1 240 ? -20.962 -5.583 14.436 1.00 96.38 240 MET A C 1
ATOM 1940 O O . MET A 1 240 ? -21.588 -5.651 15.495 1.00 96.38 240 MET A O 1
ATOM 1944 N N . TRP A 1 241 ? -21.562 -5.343 13.272 1.00 95.38 241 TRP A N 1
ATOM 1945 C CA . TRP A 1 241 ? -22.991 -5.077 13.158 1.00 95.38 241 TRP A CA 1
ATOM 1946 C C . TRP A 1 241 ? -23.854 -6.297 13.496 1.00 95.38 241 TRP A C 1
ATOM 1948 O O . TRP A 1 241 ? -24.798 -6.198 14.283 1.00 95.38 241 TRP A O 1
ATOM 1958 N N . ARG A 1 242 ? -23.539 -7.478 12.952 1.00 94.81 242 ARG A N 1
ATOM 1959 C CA . ARG A 1 242 ? -24.376 -8.672 13.158 1.00 94.81 242 ARG A CA 1
ATOM 1960 C C . ARG A 1 242 ? -24.206 -9.309 14.532 1.00 94.81 242 ARG A C 1
ATOM 1962 O O . ARG A 1 242 ? -25.199 -9.723 15.143 1.00 94.81 242 ARG A O 1
ATOM 1969 N N . VAL A 1 243 ? -22.965 -9.417 14.997 1.00 95.50 243 VAL A N 1
ATOM 1970 C CA . VAL A 1 243 ? -22.608 -10.167 16.206 1.00 95.50 243 VAL A CA 1
ATOM 1971 C C . VAL A 1 243 ? -22.634 -9.265 17.429 1.00 95.50 243 VAL A C 1
ATOM 1973 O O . VAL A 1 243 ? -23.316 -9.609 18.392 1.00 95.50 243 VAL A O 1
ATOM 1976 N N . LYS A 1 244 ? -21.946 -8.118 17.370 1.00 94.94 244 LYS A N 1
ATOM 1977 C CA . LYS A 1 244 ? -21.794 -7.179 18.494 1.00 94.94 244 LYS A CA 1
ATOM 1978 C C . LYS A 1 244 ? -22.831 -6.052 18.513 1.00 94.94 244 LYS A C 1
ATOM 1980 O O . LYS A 1 244 ? -22.819 -5.252 19.435 1.00 94.94 244 LYS A O 1
ATOM 1985 N N . LYS A 1 245 ? -23.730 -5.990 17.520 1.00 94.31 245 LYS A N 1
ATOM 1986 C CA . LYS A 1 245 ? -24.782 -4.961 17.396 1.00 94.31 245 LYS A CA 1
ATOM 1987 C C . LYS A 1 245 ? -24.247 -3.526 17.354 1.00 94.31 245 LYS A C 1
ATOM 1989 O O . LYS A 1 245 ? -24.981 -2.581 17.624 1.00 94.31 245 LYS A O 1
ATOM 1994 N N . VAL A 1 246 ? -22.991 -3.352 16.942 1.00 92.94 246 VAL A N 1
ATOM 1995 C CA . VAL A 1 246 ? -22.384 -2.028 16.802 1.00 92.94 246 VAL A CA 1
ATOM 1996 C C . VAL A 1 246 ? -22.771 -1.427 15.446 1.00 92.94 246 VAL A C 1
ATOM 1998 O O . VAL A 1 246 ? -22.602 -2.088 14.417 1.00 92.94 246 VAL A O 1
ATOM 2001 N N . PRO A 1 247 ? -23.265 -0.178 15.398 1.00 91.69 247 PRO A N 1
ATOM 2002 C CA . PRO A 1 247 ? -23.530 0.516 14.145 1.00 91.69 247 PRO A CA 1
ATOM 2003 C C . PRO A 1 247 ? -22.301 0.602 13.231 1.00 91.69 247 PRO A C 1
ATOM 2005 O O . PRO A 1 247 ? -21.166 0.805 13.669 1.00 91.69 247 PRO A O 1
ATOM 2008 N N . PHE A 1 248 ? -22.536 0.499 11.922 1.00 91.75 248 PHE A N 1
ATOM 2009 C CA . PHE A 1 248 ? -21.468 0.508 10.918 1.00 91.75 248 PHE A CA 1
ATOM 2010 C C . PHE A 1 248 ? -20.598 1.774 10.991 1.00 91.75 248 PHE A C 1
ATOM 2012 O O . PHE A 1 248 ? -19.374 1.679 10.935 1.00 91.75 248 PHE A O 1
ATOM 2019 N N . VAL A 1 249 ? -21.216 2.947 11.179 1.00 90.38 249 VAL A N 1
ATOM 2020 C CA . VAL A 1 249 ? -20.524 4.250 11.240 1.00 90.38 249 VAL A CA 1
ATOM 2021 C C . VAL A 1 249 ? -19.495 4.295 12.373 1.00 90.38 249 VAL A C 1
ATOM 2023 O O . VAL A 1 249 ? -18.373 4.752 12.177 1.00 90.38 249 VAL A O 1
ATOM 2026 N N . GLU A 1 250 ? -19.822 3.735 13.536 1.00 90.81 250 GLU A N 1
ATOM 2027 C CA . GLU A 1 250 ? -18.898 3.690 14.674 1.00 90.81 250 GLU A CA 1
ATOM 2028 C C . GLU A 1 250 ? -17.733 2.741 14.435 1.00 90.81 250 GLU A C 1
ATOM 2030 O O . GLU A 1 250 ? -16.616 3.001 14.881 1.00 90.81 250 GLU A O 1
ATOM 2035 N N . THR A 1 251 ? -17.981 1.639 13.727 1.00 94.06 251 THR A N 1
ATOM 2036 C CA . THR A 1 251 ? -16.902 0.729 13.339 1.00 94.06 251 THR A CA 1
ATOM 2037 C C . THR A 1 251 ? -15.972 1.422 12.341 1.00 94.06 251 THR A C 1
ATOM 2039 O O . THR A 1 251 ? -14.752 1.345 12.464 1.00 94.06 251 THR A O 1
ATOM 2042 N N . MET A 1 252 ? -16.531 2.184 11.396 1.00 92.38 252 MET A N 1
ATOM 2043 C CA . MET A 1 252 ? -15.744 3.006 10.474 1.00 92.38 252 MET A CA 1
ATOM 2044 C C . MET A 1 252 ? -14.942 4.091 11.196 1.00 92.38 252 MET A C 1
ATOM 2046 O O . MET A 1 252 ? -13.832 4.395 10.761 1.00 92.38 252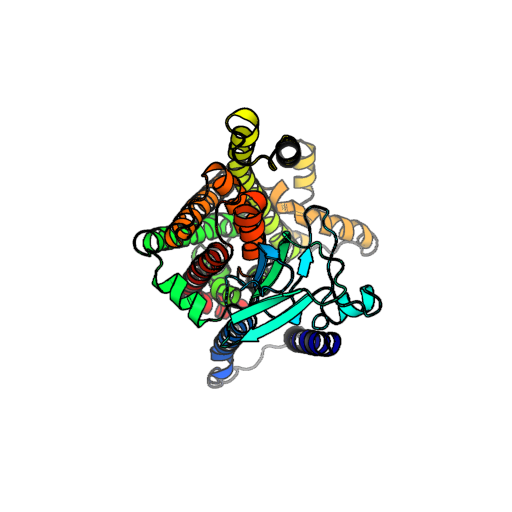 MET A O 1
ATOM 2050 N N . SER A 1 253 ? -15.445 4.633 12.308 1.00 93.94 253 SER A N 1
ATOM 2051 C CA . SER A 1 253 ? -14.702 5.591 13.131 1.00 93.94 253 SER A CA 1
ATOM 2052 C C . SER A 1 253 ? -13.410 4.998 13.690 1.00 93.94 253 SER A C 1
ATOM 2054 O O . SER A 1 253 ? -12.333 5.551 13.467 1.00 93.94 253 SER A O 1
ATOM 2056 N N . ALA A 1 254 ? -13.489 3.835 14.345 1.00 95.12 254 ALA A N 1
ATOM 2057 C CA . ALA A 1 254 ? -12.311 3.151 14.881 1.00 95.12 254 ALA A CA 1
ATOM 2058 C C . ALA A 1 254 ? -11.330 2.729 13.775 1.00 95.12 254 ALA A C 1
ATOM 2060 O O . ALA A 1 254 ? -10.117 2.876 13.934 1.00 95.12 254 ALA A O 1
ATOM 2061 N N . ASN A 1 255 ? -11.850 2.281 12.627 1.00 94.25 255 ASN A N 1
ATOM 2062 C CA . ASN A 1 255 ? -11.037 1.966 11.453 1.00 94.25 255 ASN A CA 1
ATOM 2063 C C . ASN A 1 255 ? -10.291 3.205 10.929 1.00 94.25 255 ASN A C 1
ATOM 2065 O O . ASN A 1 255 ? -9.095 3.156 10.657 1.00 94.25 255 ASN A O 1
ATOM 2069 N N . THR A 1 256 ? -10.985 4.342 10.829 1.00 92.69 256 THR A N 1
ATOM 2070 C CA . THR A 1 256 ? -10.409 5.615 10.367 1.00 92.69 256 THR A CA 1
ATOM 2071 C C . THR A 1 256 ? -9.343 6.119 11.334 1.00 92.69 256 THR A C 1
ATOM 2073 O O . THR A 1 256 ? -8.275 6.535 10.893 1.00 92.69 256 THR A O 1
ATOM 2076 N N . TRP A 1 257 ? -9.591 6.024 12.642 1.00 95.12 257 TRP A N 1
ATOM 2077 C CA . TRP A 1 257 ? -8.614 6.374 13.673 1.00 95.12 257 TRP A CA 1
ATOM 2078 C C . TRP A 1 257 ? -7.328 5.553 13.554 1.00 95.12 257 TRP A C 1
ATOM 2080 O O . TRP A 1 257 ? -6.239 6.125 13.493 1.00 95.12 257 TRP A O 1
ATOM 2090 N N . ALA A 1 258 ? -7.445 4.228 13.431 1.00 95.38 258 ALA A N 1
ATOM 2091 C CA . ALA A 1 258 ? -6.288 3.366 13.219 1.00 95.38 258 ALA A CA 1
ATOM 2092 C C . ALA A 1 258 ? -5.568 3.704 11.900 1.00 95.38 258 ALA A C 1
ATOM 2094 O O . ALA A 1 258 ? -4.359 3.902 11.913 1.00 95.38 258 ALA A O 1
ATOM 2095 N N . ASN A 1 259 ? -6.295 3.896 10.793 1.00 93.62 259 ASN A N 1
ATOM 2096 C CA . ASN A 1 259 ? -5.706 4.261 9.499 1.00 93.62 259 ASN A CA 1
ATOM 2097 C C . ASN A 1 259 ? -4.931 5.588 9.534 1.00 93.62 259 ASN A C 1
ATOM 2099 O O . ASN A 1 259 ? -3.890 5.706 8.894 1.00 93.62 259 ASN A O 1
ATOM 2103 N N . VAL A 1 260 ? -5.398 6.597 10.279 1.00 94.00 260 VAL A N 1
ATOM 2104 C CA . VAL A 1 260 ? -4.643 7.851 10.452 1.00 94.00 260 VAL A CA 1
ATOM 2105 C C . VAL A 1 260 ? -3.300 7.586 11.135 1.00 94.00 260 VAL A C 1
ATOM 2107 O O . VAL A 1 260 ? -2.285 8.155 10.726 1.00 94.00 260 VAL A O 1
ATOM 2110 N N . LEU A 1 261 ? -3.257 6.691 12.125 1.00 95.81 261 LEU A N 1
ATOM 2111 C CA . LEU A 1 261 ? -2.007 6.285 12.770 1.00 95.81 261 LEU A CA 1
ATOM 2112 C C . LEU A 1 261 ? -1.107 5.469 11.831 1.00 95.81 261 LEU A C 1
ATOM 2114 O O . LEU A 1 261 ? 0.108 5.661 11.862 1.00 95.81 261 LEU A O 1
ATOM 2118 N N . ASP A 1 262 ? -1.673 4.641 10.949 1.00 95.31 262 ASP A N 1
ATOM 2119 C CA . ASP A 1 262 ? -0.926 3.949 9.888 1.00 95.31 262 ASP A CA 1
ATOM 2120 C C . ASP A 1 262 ? -0.242 4.956 8.952 1.00 95.31 262 ASP A C 1
ATOM 2122 O O . ASP A 1 262 ? 0.966 4.873 8.723 1.00 95.31 262 ASP A O 1
ATOM 2126 N N . TYR A 1 263 ? -0.982 5.954 8.455 1.00 95.00 263 TYR A N 1
ATOM 2127 C CA . TYR A 1 263 ? -0.418 7.013 7.611 1.00 95.00 263 TYR A CA 1
ATOM 2128 C C . TYR A 1 263 ? 0.624 7.850 8.348 1.00 95.00 263 TYR A C 1
ATOM 2130 O O . TYR A 1 263 ? 1.635 8.226 7.756 1.00 95.00 263 TYR A O 1
ATOM 2138 N N . THR A 1 264 ? 0.427 8.092 9.642 1.00 96.38 264 THR A N 1
ATOM 2139 C CA . THR A 1 264 ? 1.410 8.796 10.472 1.00 96.38 264 THR A CA 1
ATOM 2140 C C . THR A 1 264 ? 2.705 7.987 10.579 1.00 96.38 264 THR A C 1
ATOM 2142 O O . THR A 1 264 ? 3.784 8.532 10.373 1.00 96.38 264 THR A O 1
ATOM 2145 N N . ALA A 1 265 ? 2.622 6.673 10.806 1.00 97.06 265 ALA A N 1
ATOM 2146 C CA . ALA A 1 265 ? 3.787 5.787 10.831 1.00 97.06 265 ALA A CA 1
ATOM 2147 C C . ALA A 1 265 ? 4.525 5.736 9.480 1.00 97.06 265 ALA A C 1
ATOM 2149 O O . ALA A 1 265 ? 5.756 5.750 9.448 1.00 97.06 265 ALA A O 1
ATOM 2150 N N . LEU A 1 266 ? 3.791 5.731 8.362 1.00 96.25 266 LEU A N 1
ATOM 2151 C CA . LEU A 1 266 ? 4.374 5.830 7.020 1.00 96.25 266 LEU A CA 1
ATOM 2152 C C . LEU A 1 266 ? 5.124 7.158 6.833 1.00 96.25 266 LEU A C 1
ATOM 2154 O O . LEU A 1 266 ? 6.268 7.163 6.374 1.00 96.25 266 LEU A O 1
ATOM 2158 N N . LEU A 1 267 ? 4.510 8.280 7.225 1.00 96.38 267 LEU A N 1
ATOM 2159 C CA . LEU A 1 267 ? 5.125 9.608 7.144 1.00 96.38 267 LEU A CA 1
ATOM 2160 C C . LEU A 1 267 ? 6.401 9.702 7.980 1.00 96.38 267 LEU A C 1
ATOM 2162 O O . LEU A 1 267 ? 7.374 10.293 7.512 1.00 96.38 267 LEU A O 1
ATOM 2166 N N . SER A 1 268 ? 6.442 9.080 9.159 1.00 97.38 268 SER A N 1
ATOM 2167 C CA . SER A 1 268 ? 7.637 9.018 10.011 1.00 97.38 268 SER A CA 1
ATOM 2168 C C . SER A 1 268 ? 8.834 8.346 9.343 1.00 97.38 268 SER A C 1
ATOM 2170 O O . SER A 1 268 ? 9.966 8.709 9.643 1.00 97.38 268 SER A O 1
ATOM 2172 N N . VAL A 1 269 ? 8.611 7.406 8.420 1.00 97.50 269 VAL A N 1
ATOM 2173 C CA . VAL A 1 269 ? 9.690 6.776 7.640 1.00 97.50 269 VAL A CA 1
ATOM 2174 C C . VAL A 1 269 ? 10.050 7.612 6.408 1.00 97.50 269 VAL A C 1
ATOM 2176 O O . VAL A 1 269 ? 11.229 7.791 6.109 1.00 97.50 269 VAL A O 1
ATOM 2179 N N . ILE A 1 270 ? 9.054 8.183 5.723 1.00 96.62 270 ILE A N 1
ATOM 2180 C CA . ILE A 1 270 ? 9.264 8.990 4.508 1.00 96.62 270 ILE A CA 1
ATOM 2181 C C . ILE A 1 270 ? 9.993 10.306 4.823 1.00 96.62 270 ILE A C 1
ATOM 2183 O O . ILE A 1 270 ? 10.872 10.726 4.075 1.00 96.62 270 ILE A O 1
ATOM 2187 N N . THR A 1 271 ? 9.643 10.964 5.928 1.00 97.31 271 THR A N 1
ATOM 2188 C CA . THR A 1 271 ? 10.133 12.305 6.293 1.00 97.31 271 THR A CA 1
ATOM 2189 C C . THR A 1 271 ? 11.657 12.390 6.403 1.00 97.31 271 THR A C 1
ATOM 2191 O O . THR A 1 271 ? 12.237 13.214 5.694 1.00 97.31 271 THR A O 1
ATOM 2194 N N . PRO A 1 272 ? 12.342 11.559 7.217 1.00 97.06 272 PRO A N 1
ATOM 2195 C CA . PRO A 1 272 ? 13.799 11.610 7.308 1.00 97.06 272 PRO A CA 1
ATOM 2196 C C . PRO A 1 272 ? 14.472 11.286 5.969 1.00 97.06 272 PRO A C 1
ATOM 2198 O O . PRO A 1 272 ? 15.481 11.901 5.640 1.00 97.06 272 PRO A O 1
ATOM 2201 N N . ALA A 1 273 ? 13.896 10.394 5.156 1.00 95.38 273 ALA A N 1
ATOM 2202 C CA . ALA A 1 273 ? 14.440 10.059 3.842 1.00 95.38 273 ALA A CA 1
ATOM 2203 C C . ALA A 1 273 ? 14.320 11.218 2.835 1.00 95.38 273 ALA A C 1
ATOM 2205 O O . ALA A 1 273 ? 15.256 11.473 2.078 1.00 95.38 273 ALA A O 1
ATOM 2206 N N . VAL A 1 274 ? 13.206 11.962 2.856 1.00 95.50 274 VAL A N 1
ATOM 2207 C CA . VAL A 1 274 ? 13.038 13.184 2.051 1.00 95.50 274 VAL A CA 1
ATOM 2208 C C . VAL A 1 274 ? 13.999 14.275 2.518 1.00 95.50 274 VAL A C 1
ATOM 2210 O O . VAL A 1 274 ? 14.648 14.895 1.681 1.00 95.50 274 VAL A O 1
ATOM 2213 N N . ILE A 1 275 ? 14.133 14.494 3.831 1.00 96.69 275 ILE A N 1
ATOM 2214 C CA . ILE A 1 275 ? 15.081 15.475 4.383 1.00 96.69 275 ILE A CA 1
ATOM 2215 C C . ILE A 1 275 ? 16.510 15.124 3.963 1.00 96.69 275 ILE A C 1
ATOM 2217 O O . ILE A 1 275 ? 17.213 15.989 3.450 1.00 96.69 275 ILE A O 1
ATOM 2221 N N . TYR A 1 276 ? 16.919 13.862 4.114 1.00 96.19 276 TYR A N 1
ATOM 2222 C CA . TYR A 1 276 ? 18.243 13.394 3.707 1.00 96.19 276 TYR A CA 1
ATOM 2223 C C . TYR A 1 276 ? 18.491 13.608 2.207 1.00 96.19 276 TYR A C 1
ATOM 2225 O O . TYR A 1 276 ? 19.521 14.163 1.835 1.00 96.19 276 TYR A O 1
ATOM 2233 N N . ASN A 1 277 ? 17.525 13.250 1.350 1.00 93.44 277 ASN A N 1
ATOM 2234 C CA . ASN A 1 277 ? 17.651 13.442 -0.097 1.00 93.44 277 ASN A CA 1
ATOM 2235 C C . ASN A 1 277 ? 17.726 14.926 -0.497 1.00 93.44 277 ASN A C 1
ATOM 2237 O O . ASN A 1 277 ? 18.375 15.271 -1.474 1.00 93.44 277 ASN A O 1
ATOM 2241 N N . VAL A 1 278 ? 17.049 15.822 0.224 1.00 94.62 278 VAL A N 1
ATOM 2242 C CA . VAL A 1 278 ? 17.055 17.258 -0.101 1.00 94.62 278 VAL A CA 1
ATOM 2243 C C . VAL A 1 278 ? 18.294 17.966 0.449 1.00 94.62 278 VAL A C 1
ATOM 2245 O O . VAL A 1 278 ? 18.825 18.846 -0.222 1.00 94.62 278 VAL A O 1
ATOM 2248 N N . MET A 1 279 ? 18.727 17.618 1.662 1.00 95.44 279 MET A N 1
ATOM 2249 C CA . MET A 1 279 ? 19.718 18.394 2.417 1.00 95.44 279 MET A CA 1
ATOM 2250 C C . MET A 1 279 ? 21.124 17.792 2.407 1.00 95.44 279 MET A C 1
ATOM 2252 O O . MET A 1 279 ? 22.083 18.535 2.587 1.00 95.44 279 MET A O 1
ATOM 2256 N N . VAL A 1 280 ? 21.255 16.470 2.255 1.00 93.69 280 VAL A N 1
ATOM 2257 C CA . VAL A 1 280 ? 22.538 15.767 2.425 1.00 93.69 280 VAL A CA 1
ATOM 2258 C C . VAL A 1 280 ? 23.050 15.223 1.099 1.00 93.69 280 VAL A C 1
ATOM 2260 O O . VAL A 1 280 ? 24.143 15.588 0.680 1.00 93.69 280 VAL A O 1
ATOM 2263 N N . ASP A 1 281 ? 22.266 14.375 0.435 1.00 90.19 281 ASP A N 1
ATOM 2264 C CA . ASP A 1 281 ? 22.677 13.722 -0.810 1.00 90.19 281 ASP A CA 1
ATOM 2265 C C . ASP A 1 281 ? 21.494 13.640 -1.790 1.00 90.19 281 ASP A C 1
ATOM 2267 O O . ASP A 1 281 ? 20.598 12.809 -1.593 1.00 90.19 281 ASP A O 1
ATOM 2271 N N . PRO A 1 282 ? 21.449 14.490 -2.838 1.00 89.56 282 PRO A N 1
ATOM 2272 C CA . PRO A 1 282 ? 20.374 14.517 -3.826 1.00 89.56 282 PRO A CA 1
ATOM 2273 C C . PRO A 1 282 ? 20.463 13.350 -4.817 1.00 89.56 282 PRO A C 1
ATOM 2275 O O . PRO A 1 282 ? 20.479 13.543 -6.035 1.00 89.56 282 PRO A O 1
ATOM 2278 N N . VAL A 1 283 ? 20.437 12.124 -4.286 1.00 85.62 283 VAL A N 1
ATOM 2279 C CA . VAL A 1 283 ? 20.423 10.861 -5.039 1.00 85.62 283 VAL A CA 1
ATOM 2280 C C . VAL A 1 283 ? 19.270 10.834 -6.042 1.00 85.62 283 VAL A C 1
ATOM 2282 O O . VAL A 1 283 ? 19.398 10.283 -7.135 1.00 85.62 283 VAL A O 1
ATOM 2285 N N . ILE A 1 284 ? 18.128 11.434 -5.687 1.00 86.69 284 ILE A N 1
ATOM 2286 C CA . ILE A 1 284 ? 16.922 11.476 -6.517 1.00 86.69 284 ILE A CA 1
ATOM 2287 C C . ILE A 1 284 ? 16.579 12.946 -6.807 1.00 86.69 284 ILE A C 1
ATOM 2289 O O . ILE A 1 284 ? 15.813 13.554 -6.052 1.00 86.69 284 ILE A O 1
ATOM 2293 N N . PRO A 1 285 ? 17.070 13.532 -7.918 1.00 86.06 285 PRO A N 1
ATOM 2294 C CA . PRO A 1 285 ? 16.901 14.961 -8.215 1.00 86.06 285 PRO A CA 1
ATOM 2295 C C . PRO A 1 285 ? 15.441 15.429 -8.296 1.00 86.06 285 PRO A C 1
ATOM 2297 O O . PRO A 1 285 ? 15.136 16.605 -8.118 1.00 86.06 285 PRO A O 1
ATOM 2300 N N . VAL A 1 286 ? 14.513 14.510 -8.580 1.00 89.19 286 VAL A N 1
ATOM 2301 C CA . VAL A 1 286 ? 13.077 14.812 -8.681 1.00 89.19 286 VAL A CA 1
ATOM 2302 C C . VAL A 1 286 ? 12.430 15.013 -7.302 1.00 89.19 286 VAL A C 1
ATOM 2304 O O . VAL A 1 286 ? 11.424 15.720 -7.189 1.00 89.19 286 VAL A O 1
ATOM 2307 N N . ILE A 1 287 ? 12.998 14.432 -6.242 1.00 89.75 287 ILE A N 1
ATOM 2308 C CA . ILE A 1 287 ? 12.508 14.571 -4.866 1.00 89.75 287 ILE A CA 1
ATOM 2309 C C . ILE A 1 287 ? 13.184 15.790 -4.226 1.00 89.75 287 ILE A C 1
ATOM 2311 O O . ILE A 1 287 ? 14.105 15.684 -3.423 1.00 89.75 287 ILE A O 1
ATOM 2315 N N . GLY A 1 288 ? 12.735 16.973 -4.644 1.00 92.75 288 GLY A N 1
ATOM 2316 C CA . GLY A 1 288 ? 13.230 18.258 -4.143 1.00 92.75 288 GLY A CA 1
ATOM 2317 C C . GLY A 1 288 ? 12.350 18.883 -3.054 1.00 92.75 288 GLY A C 1
ATOM 2318 O O . GLY A 1 288 ? 11.468 18.245 -2.480 1.00 92.75 288 GLY A O 1
ATOM 2319 N N . MET A 1 289 ? 12.518 20.193 -2.848 1.00 96.06 289 MET A N 1
ATOM 2320 C CA . MET A 1 289 ? 11.814 20.992 -1.829 1.00 96.06 289 MET A CA 1
ATOM 2321 C C . MET A 1 289 ? 10.280 20.830 -1.835 1.00 96.06 289 MET A C 1
ATOM 2323 O O . MET A 1 289 ? 9.646 20.860 -0.785 1.00 96.06 289 MET A O 1
ATOM 2327 N N . LYS A 1 290 ? 9.660 20.593 -3.001 1.00 95.44 290 LYS A N 1
ATOM 2328 C CA . LYS A 1 290 ? 8.205 20.366 -3.109 1.00 95.44 290 LYS A CA 1
ATOM 2329 C C . LYS A 1 290 ? 7.727 19.149 -2.309 1.00 95.44 290 LYS A C 1
ATOM 2331 O O . LYS A 1 290 ? 6.645 19.196 -1.733 1.00 95.44 290 LYS A O 1
ATOM 2336 N N . TRP A 1 291 ? 8.524 18.081 -2.256 1.00 94.69 291 TRP A N 1
ATOM 2337 C CA . TRP A 1 291 ? 8.209 16.904 -1.443 1.00 94.69 291 TRP A CA 1
ATOM 2338 C C . TRP A 1 291 ? 8.311 17.217 0.045 1.00 94.69 291 TRP A C 1
ATOM 2340 O O . TRP A 1 291 ? 7.439 16.808 0.805 1.00 94.69 291 TRP A O 1
ATOM 2350 N N . LEU A 1 292 ? 9.323 17.993 0.447 1.00 95.31 292 LEU A N 1
ATOM 2351 C CA . LEU A 1 292 ? 9.479 18.429 1.832 1.00 95.31 292 LEU A CA 1
ATOM 2352 C C . LEU A 1 292 ? 8.299 19.302 2.284 1.00 95.31 292 LEU A C 1
ATOM 2354 O O . LEU A 1 292 ? 7.766 19.082 3.367 1.00 95.31 292 LEU A O 1
ATOM 2358 N N . ILE A 1 293 ? 7.828 20.219 1.429 1.00 96.50 293 ILE A N 1
ATOM 2359 C CA . ILE A 1 293 ? 6.607 21.004 1.677 1.00 96.50 293 ILE A CA 1
ATOM 2360 C C . ILE A 1 293 ? 5.396 20.077 1.828 1.00 96.50 293 ILE A C 1
ATOM 2362 O O . ILE A 1 293 ? 4.637 20.222 2.782 1.00 96.50 293 ILE A O 1
ATOM 2366 N N . GLY A 1 294 ? 5.224 19.104 0.926 1.00 94.88 294 GLY A N 1
ATOM 2367 C CA . GLY A 1 294 ? 4.124 18.137 1.004 1.00 94.88 294 GLY A CA 1
ATOM 2368 C C . GLY A 1 294 ? 4.128 17.344 2.314 1.00 94.88 294 GLY A C 1
ATOM 2369 O O . GLY A 1 294 ? 3.100 17.240 2.979 1.00 94.88 294 GLY A O 1
ATOM 2370 N N . VAL A 1 295 ? 5.297 16.853 2.730 1.00 95.44 295 VAL A N 1
ATOM 2371 C CA . VAL A 1 295 ? 5.492 16.182 4.022 1.00 95.44 295 VAL A CA 1
ATOM 2372 C C . VAL A 1 295 ? 5.187 17.122 5.194 1.00 95.44 295 VAL A C 1
ATOM 2374 O O . VAL A 1 295 ? 4.500 16.720 6.131 1.00 95.44 295 VAL A O 1
ATOM 2377 N N . GLY A 1 296 ? 5.638 18.378 5.130 1.00 96.62 296 GLY A N 1
ATOM 2378 C CA . GLY A 1 296 ? 5.355 19.398 6.141 1.00 96.62 296 GLY A CA 1
ATOM 2379 C C . GLY A 1 296 ? 3.858 19.667 6.302 1.00 96.62 296 GLY A C 1
ATOM 2380 O O . GLY A 1 296 ? 3.358 19.679 7.423 1.00 96.62 296 GLY A O 1
ATOM 2381 N N . VAL A 1 297 ? 3.117 19.792 5.195 1.00 96.44 297 VAL A N 1
ATOM 2382 C CA . VAL A 1 297 ? 1.650 19.934 5.211 1.00 96.44 297 VAL A CA 1
ATOM 2383 C C . VAL A 1 297 ? 0.990 18.719 5.863 1.00 96.44 297 VAL A C 1
ATOM 2385 O O . VAL A 1 297 ? 0.125 18.884 6.721 1.00 96.44 297 VAL A O 1
ATOM 2388 N N . CYS A 1 298 ? 1.419 17.501 5.521 1.00 94.62 298 CYS A N 1
ATOM 2389 C CA . CYS A 1 298 ? 0.893 16.289 6.148 1.00 94.62 298 CYS A CA 1
ATOM 2390 C C . CYS A 1 298 ? 1.122 16.274 7.669 1.00 94.62 298 CYS A C 1
ATOM 2392 O O . CYS A 1 298 ? 0.195 15.974 8.421 1.00 94.62 298 CYS A O 1
ATOM 2394 N N . TRP A 1 299 ? 2.316 16.645 8.141 1.00 96.56 299 TRP A N 1
ATOM 2395 C CA . TRP A 1 299 ? 2.595 16.747 9.577 1.00 96.56 299 TRP A CA 1
ATOM 2396 C C . TRP A 1 299 ? 1.789 17.844 10.264 1.00 96.56 299 TRP A C 1
ATOM 2398 O O . TRP A 1 299 ? 1.294 17.616 11.363 1.00 96.56 299 TRP A O 1
ATOM 2408 N N . LEU A 1 300 ? 1.591 18.999 9.624 1.00 96.25 300 LEU A N 1
ATOM 2409 C CA . LEU A 1 300 ? 0.730 20.056 10.157 1.00 96.25 300 LEU A CA 1
ATOM 2410 C C . LEU A 1 300 ? -0.711 19.572 10.340 1.00 96.25 300 LEU A C 1
ATOM 2412 O O . LEU A 1 300 ? -1.322 19.899 11.353 1.00 96.25 300 LEU A O 1
ATOM 2416 N N . LEU A 1 301 ? -1.242 18.759 9.422 1.00 93.06 301 LEU A N 1
ATOM 2417 C CA . LEU A 1 301 ? -2.571 18.154 9.563 1.00 93.06 301 LEU A CA 1
ATOM 2418 C C . LEU A 1 301 ? -2.624 17.160 10.731 1.00 93.06 301 LEU A C 1
ATOM 2420 O O . LEU A 1 301 ? -3.558 17.212 11.531 1.00 93.06 301 LEU A O 1
ATOM 2424 N N . VAL A 1 302 ? -1.612 16.297 10.869 1.00 92.19 302 VAL A N 1
ATOM 2425 C CA . VAL A 1 302 ? -1.507 15.354 11.997 1.00 92.19 302 VAL A CA 1
ATOM 2426 C C . VAL A 1 302 ? -1.422 16.107 13.327 1.00 92.19 302 VAL A C 1
ATOM 2428 O O . VAL A 1 302 ? -2.196 15.827 14.240 1.00 92.19 302 VAL A O 1
ATOM 2431 N N . LEU A 1 303 ? -0.537 17.102 13.430 1.00 93.06 303 LEU A N 1
ATOM 2432 C CA . LEU A 1 303 ? -0.362 17.923 14.630 1.00 93.06 303 LEU A CA 1
ATOM 2433 C C . LEU A 1 303 ? -1.628 18.708 14.965 1.00 93.06 303 LEU A C 1
ATOM 2435 O O . LEU A 1 303 ? -2.019 18.763 16.126 1.00 93.06 303 LEU A O 1
ATOM 2439 N N . SER A 1 304 ? -2.304 19.260 13.958 1.00 9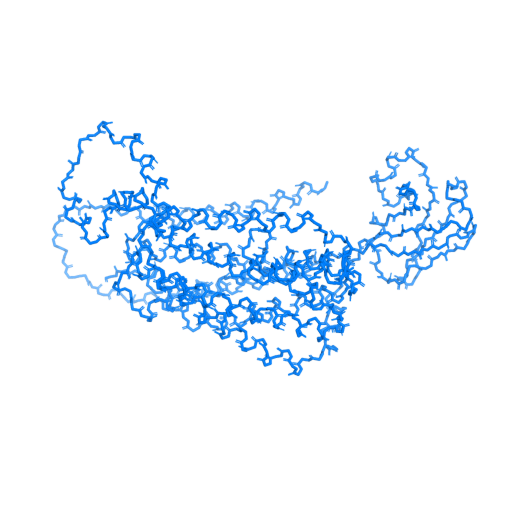0.75 304 SER A N 1
ATOM 2440 C CA . SER A 1 304 ? -3.572 19.973 14.136 1.00 90.75 304 SER A CA 1
ATOM 2441 C C . SER A 1 304 ? -4.663 19.040 14.663 1.00 90.75 304 SER A C 1
ATOM 2443 O O . SER A 1 304 ? -5.376 19.410 15.593 1.00 90.75 304 SER A O 1
ATOM 2445 N N . GLY A 1 305 ? -4.757 17.810 14.142 1.00 88.00 305 GLY A N 1
ATOM 2446 C CA . GLY A 1 305 ? -5.647 16.777 14.677 1.00 88.00 305 GLY A CA 1
ATOM 2447 C C . GLY A 1 305 ? -5.325 16.445 16.133 1.00 88.00 305 GLY A C 1
ATOM 2448 O O . GLY A 1 305 ? -6.213 16.430 16.978 1.00 88.00 305 GLY A O 1
ATOM 2449 N N . ILE A 1 306 ? -4.046 16.258 16.454 1.00 87.44 306 ILE A N 1
ATOM 2450 C CA . ILE A 1 306 ? -3.583 15.985 17.816 1.00 87.44 306 ILE A CA 1
ATOM 2451 C C . ILE A 1 306 ? -3.932 17.136 18.781 1.00 87.44 306 ILE A C 1
ATOM 2453 O O . ILE A 1 306 ? -4.501 16.898 19.848 1.00 87.44 306 ILE A O 1
ATOM 2457 N N . ILE A 1 307 ? -3.631 18.383 18.407 1.00 89.19 307 ILE A N 1
ATOM 2458 C CA . ILE A 1 307 ? -3.927 19.584 19.206 1.00 89.19 307 ILE A CA 1
ATOM 2459 C C . ILE A 1 307 ? -5.435 19.728 19.405 1.00 89.19 307 ILE A C 1
ATOM 2461 O O . ILE A 1 307 ? -5.894 19.985 20.518 1.00 89.19 307 ILE A O 1
ATOM 2465 N N . TYR A 1 308 ? -6.217 19.520 18.346 1.00 86.94 308 TYR A N 1
ATOM 2466 C CA . TYR A 1 308 ? -7.671 19.562 18.407 1.00 86.94 308 TYR A CA 1
ATOM 2467 C C . TYR A 1 308 ? -8.231 18.546 1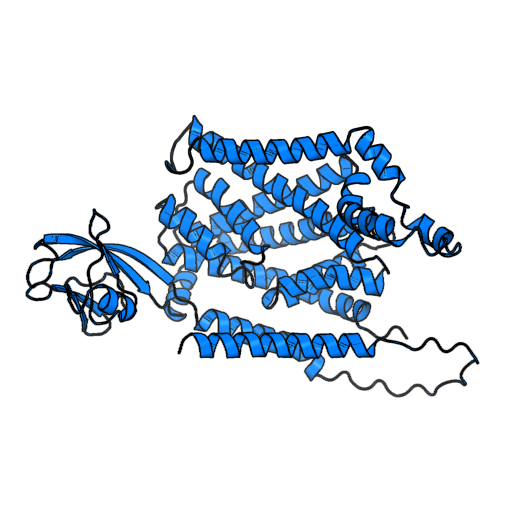9.412 1.00 86.94 308 TYR A C 1
ATOM 2469 O O . TYR A 1 308 ? -9.072 18.911 20.236 1.00 86.94 308 TYR A O 1
ATOM 2477 N N . LEU A 1 309 ? -7.722 17.312 19.424 1.00 82.50 309 LEU A N 1
ATOM 2478 C CA . LEU A 1 309 ? -8.145 16.284 20.383 1.00 82.50 309 LEU A CA 1
ATOM 2479 C C . LEU A 1 309 ? -7.719 16.590 21.821 1.00 82.50 309 LEU A C 1
ATOM 2481 O O . LEU A 1 309 ? -8.443 16.269 22.762 1.00 82.50 309 LEU A O 1
ATOM 2485 N N . ALA A 1 310 ? -6.577 17.253 22.005 1.00 85.56 310 ALA A N 1
ATOM 2486 C CA . ALA A 1 310 ? -6.134 17.713 23.318 1.00 85.56 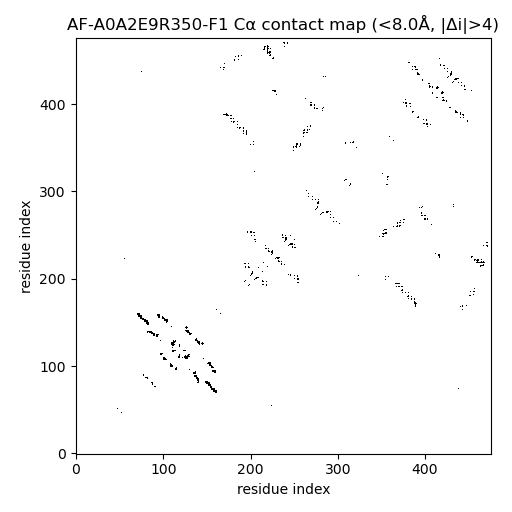310 ALA A CA 1
ATOM 2487 C C . ALA A 1 310 ? -6.931 18.930 23.832 1.00 85.56 310 ALA A C 1
ATOM 2489 O O . ALA A 1 310 ? -6.993 19.162 25.046 1.00 85.56 310 ALA A O 1
ATOM 2490 N N . SER A 1 311 ? -7.536 19.703 22.925 1.00 89.75 311 SER A N 1
ATOM 2491 C CA . SER A 1 311 ? -8.207 20.967 23.231 1.00 89.75 311 SER A CA 1
ATOM 2492 C C . SER A 1 311 ? -9.508 20.794 24.040 1.00 89.75 311 SER A C 1
ATOM 2494 O O . SER A 1 311 ? -10.157 19.741 23.983 1.00 89.75 311 SER A O 1
ATOM 2496 N N . PRO A 1 312 ? -9.962 21.841 24.760 1.00 92.19 312 PRO A N 1
ATOM 2497 C CA . PRO A 1 312 ? -11.265 21.841 25.424 1.00 92.19 312 PRO A CA 1
ATOM 2498 C C . PRO A 1 312 ? -12.433 21.578 24.468 1.00 92.19 312 PRO A C 1
ATOM 2500 O O . PRO A 1 312 ? -13.392 20.930 24.873 1.00 92.19 312 PRO A O 1
ATOM 2503 N N . LEU A 1 313 ? -12.342 22.021 23.208 1.00 87.44 313 LEU A N 1
ATOM 2504 C CA . LEU A 1 313 ? -13.370 21.789 22.187 1.00 87.44 313 LEU A CA 1
ATOM 2505 C C . LEU A 1 313 ? -13.502 20.302 21.852 1.00 87.44 313 LEU A C 1
ATOM 2507 O O . LEU A 1 313 ? -14.614 19.782 21.826 1.00 87.44 313 LEU A O 1
ATOM 2511 N N . GLY A 1 314 ? -12.380 19.598 21.673 1.00 85.44 314 GLY A N 1
ATOM 2512 C CA . GLY A 1 314 ? -12.376 18.146 21.468 1.00 85.44 314 GLY A CA 1
ATOM 2513 C C . GLY A 1 314 ? -13.015 17.406 22.647 1.00 85.44 314 GLY A C 1
ATOM 2514 O O . GLY A 1 314 ? -13.869 16.542 22.455 1.00 85.44 314 GLY A O 1
ATOM 2515 N N . LYS A 1 315 ? -12.692 17.821 23.880 1.00 86.25 315 LYS A N 1
ATOM 2516 C CA . LYS A 1 315 ? -13.296 17.273 25.108 1.00 86.25 315 LYS A CA 1
ATOM 2517 C C . LYS A 1 315 ? -14.780 17.617 25.257 1.00 86.25 315 LYS A C 1
ATOM 2519 O O . LYS A 1 315 ? -15.539 16.803 25.772 1.00 86.25 315 LYS A O 1
ATOM 2524 N N . GLN A 1 316 ? -15.211 18.808 24.844 1.00 86.88 316 GLN A N 1
ATOM 2525 C CA . GLN A 1 316 ? -16.625 19.192 24.841 1.00 86.88 316 GLN A CA 1
ATOM 2526 C C . GLN A 1 316 ? -17.405 18.376 23.814 1.00 86.88 316 GLN A C 1
ATOM 2528 O O . GLN A 1 316 ? -18.463 17.856 24.146 1.00 86.88 316 GLN A O 1
ATOM 2533 N N . LEU A 1 317 ? -16.855 18.184 22.613 1.00 82.81 317 LEU A N 1
ATOM 2534 C CA . LEU A 1 317 ? -17.439 17.310 21.598 1.00 82.81 317 LEU A CA 1
ATOM 2535 C C . LEU A 1 317 ? -17.526 15.862 22.080 1.00 82.81 317 LEU A C 1
ATOM 2537 O O . LEU A 1 317 ? -18.547 15.221 21.856 1.00 82.81 317 LEU A O 1
ATOM 2541 N N . ALA A 1 318 ? -16.526 15.382 22.828 1.00 82.50 318 ALA A N 1
ATOM 2542 C CA . ALA A 1 318 ? -16.559 14.066 23.463 1.00 82.50 318 ALA A CA 1
ATOM 2543 C C . ALA A 1 318 ? -17.804 13.859 24.355 1.00 82.50 318 ALA A C 1
ATOM 2545 O O . ALA A 1 318 ? -18.355 12.761 24.378 1.00 82.50 318 ALA A O 1
ATOM 2546 N N . LYS A 1 319 ? -18.287 14.911 25.041 1.00 83.12 319 LYS A N 1
ATOM 2547 C CA . LYS A 1 319 ? -19.475 14.847 25.918 1.00 83.12 319 LYS A CA 1
ATOM 2548 C C . LYS A 1 319 ? -20.785 14.623 25.163 1.00 83.12 319 LYS A C 1
ATOM 2550 O O . LYS A 1 319 ? -21.724 14.106 25.755 1.00 83.12 319 LYS A O 1
ATOM 2555 N N . TYR A 1 320 ? -20.855 15.003 23.888 1.00 81.38 320 TYR A N 1
ATOM 2556 C CA . TYR A 1 320 ? -22.049 14.789 23.065 1.00 81.38 320 TYR A CA 1
ATOM 2557 C C . TYR A 1 320 ? -22.157 13.355 22.536 1.00 81.38 320 TYR A C 1
ATOM 2559 O O . TYR A 1 320 ? -23.211 12.968 22.037 1.00 81.38 320 TYR A O 1
ATOM 2567 N N . TYR A 1 321 ? -21.101 12.544 22.656 1.00 80.44 321 TYR A N 1
ATOM 2568 C CA . TYR A 1 321 ? -21.168 11.137 22.286 1.00 80.44 321 TYR A CA 1
ATOM 2569 C C . TYR A 1 321 ? -21.588 10.295 23.489 1.00 80.44 321 TYR A C 1
ATOM 2571 O O . TYR A 1 321 ? -20.823 10.117 24.436 1.00 80.44 321 TYR A O 1
ATOM 2579 N N . THR A 1 322 ? -22.775 9.695 23.421 1.00 74.06 322 THR A N 1
ATOM 2580 C CA . THR A 1 322 ? -23.216 8.726 24.428 1.00 74.06 322 THR A CA 1
ATOM 2581 C C . THR A 1 322 ? -22.271 7.513 24.429 1.00 74.06 322 THR A C 1
ATOM 2583 O O . THR A 1 322 ? -22.081 6.893 23.372 1.00 74.06 322 THR A O 1
ATOM 2586 N N . PRO A 1 323 ? -21.668 7.130 25.569 1.00 74.00 323 PRO A N 1
ATOM 2587 C CA . PRO A 1 323 ? -20.918 5.885 25.707 1.00 74.00 323 PRO A CA 1
ATOM 2588 C C . PRO A 1 323 ? -21.780 4.671 25.321 1.00 74.00 323 PRO A C 1
ATOM 2590 O O . PRO A 1 323 ? -22.992 4.699 25.538 1.00 74.00 323 PRO A O 1
ATOM 2593 N N . PRO A 1 324 ? -21.198 3.580 24.786 1.00 67.31 324 PRO A N 1
ATOM 2594 C CA . PRO A 1 324 ? -21.967 2.409 24.355 1.00 67.31 324 PRO A CA 1
ATOM 2595 C C . PRO A 1 324 ? -22.888 1.852 25.452 1.00 67.31 324 PRO A C 1
ATOM 2597 O O . PRO A 1 324 ? -24.041 1.541 25.178 1.00 67.31 324 PRO A O 1
ATOM 2600 N N . HIS A 1 325 ? -22.407 1.813 26.699 1.00 71.50 325 HIS A N 1
ATOM 2601 C CA . HIS A 1 325 ? -23.138 1.265 27.847 1.00 71.50 325 HIS A CA 1
ATOM 2602 C C . HIS A 1 325 ? -24.370 2.084 28.260 1.00 71.50 325 HIS A C 1
ATOM 2604 O O . HIS A 1 325 ? -25.291 1.530 28.840 1.00 71.50 325 HIS A O 1
ATOM 2610 N N . GLN A 1 326 ? -24.423 3.381 27.941 1.00 75.69 326 GLN A N 1
ATOM 2611 C CA . GLN A 1 326 ? -25.545 4.256 28.317 1.00 75.69 326 GLN A CA 1
ATOM 2612 C C . GLN A 1 326 ? -26.674 4.276 27.272 1.00 75.69 326 GLN A C 1
ATOM 2614 O O . GLN A 1 326 ? -27.724 4.877 27.492 1.00 75.69 326 GLN A O 1
ATOM 2619 N N . ARG A 1 327 ? -26.487 3.633 26.111 1.00 69.44 327 ARG A N 1
ATOM 2620 C CA . ARG A 1 327 ? -27.498 3.636 25.040 1.00 69.44 327 ARG A CA 1
ATOM 2621 C C . ARG A 1 327 ? -28.685 2.737 25.302 1.00 69.44 327 ARG A C 1
ATOM 2623 O O . ARG A 1 327 ? -29.774 3.070 24.849 1.00 69.44 327 ARG A O 1
ATOM 2630 N N . GLU A 1 328 ? -28.475 1.609 25.971 1.00 74.12 328 GLU A N 1
ATOM 2631 C CA . GLU A 1 328 ? -29.570 0.688 26.285 1.00 74.12 328 GLU A CA 1
ATOM 2632 C C . GLU A 1 328 ? -30.595 1.378 27.194 1.00 74.12 328 GLU A C 1
ATOM 2634 O O . GLU A 1 328 ? -31.797 1.258 26.976 1.00 74.12 328 GLU A O 1
ATOM 2639 N N . GLU A 1 329 ? -30.126 2.219 28.119 1.00 78.31 329 GLU A N 1
ATOM 2640 C CA . GLU A 1 329 ? -30.991 3.049 28.958 1.00 78.31 329 GLU A CA 1
ATOM 2641 C C . GLU A 1 329 ? -31.700 4.144 28.139 1.00 78.31 329 GLU A C 1
ATOM 2643 O O . GLU A 1 329 ? -32.922 4.286 28.229 1.00 78.31 329 GLU A O 1
ATOM 2648 N N . GLN A 1 330 ? -30.975 4.869 27.273 1.00 70.56 330 GLN A N 1
ATOM 2649 C CA . GLN A 1 330 ? -31.545 5.961 26.465 1.00 70.56 330 GLN A CA 1
ATOM 2650 C C . GLN A 1 330 ? -32.526 5.496 25.376 1.00 70.56 330 GLN A C 1
ATOM 2652 O O . GLN A 1 330 ? -33.476 6.215 25.077 1.00 70.56 330 GLN A O 1
ATOM 2657 N N . GLN A 1 331 ? -32.359 4.302 24.794 1.00 69.81 331 GLN A N 1
ATOM 2658 C CA . GLN A 1 331 ? -33.283 3.782 23.772 1.00 69.81 331 GLN A CA 1
ATOM 2659 C C . GLN A 1 331 ? -34.703 3.539 24.298 1.00 69.81 331 GLN A C 1
ATOM 2661 O O . GLN A 1 331 ? -35.642 3.470 23.505 1.00 69.81 331 GLN A O 1
ATOM 2666 N N . THR A 1 332 ? -34.880 3.456 25.616 1.00 75.94 332 THR A N 1
ATOM 2667 C CA . THR A 1 332 ? -36.197 3.267 26.234 1.00 75.94 332 THR A CA 1
ATOM 2668 C C . THR A 1 332 ? -37.024 4.562 26.252 1.00 75.94 332 THR A C 1
ATOM 2670 O O . THR A 1 332 ? -38.243 4.515 26.399 1.00 75.94 332 THR A O 1
ATOM 2673 N N . GLN A 1 333 ? -36.396 5.726 26.050 1.00 74.19 333 GLN A N 1
ATOM 2674 C CA . GLN A 1 333 ? -37.058 7.032 26.046 1.00 74.19 333 GLN A CA 1
ATOM 2675 C C . GLN A 1 333 ? -37.134 7.574 24.610 1.00 74.19 333 GLN A C 1
ATOM 2677 O O . GLN A 1 333 ? -36.175 8.135 24.087 1.00 74.19 333 GLN A O 1
ATOM 2682 N N . ALA A 1 334 ? -38.274 7.375 23.939 1.00 63.09 334 ALA A N 1
ATOM 2683 C CA . ALA A 1 334 ? -38.484 7.828 22.563 1.00 63.09 334 ALA A CA 1
ATOM 2684 C C . ALA A 1 334 ? -38.524 9.373 22.488 1.00 63.09 334 ALA A C 1
ATOM 2686 O O . ALA A 1 334 ? -39.435 9.970 23.066 1.00 63.09 334 ALA A O 1
ATOM 2687 N N . PRO A 1 335 ? -37.601 10.042 21.769 1.00 62.81 335 PRO A N 1
ATOM 2688 C CA . PRO A 1 335 ? -37.635 11.494 21.645 1.00 62.81 335 PRO A CA 1
ATOM 2689 C C . PRO A 1 335 ? -38.665 11.952 20.584 1.00 62.81 335 PRO A C 1
ATOM 2691 O O . PRO A 1 335 ? -39.024 11.169 19.696 1.00 62.81 335 PRO A O 1
ATOM 2694 N N . PRO A 1 336 ? -39.144 13.211 20.647 1.00 71.25 336 PRO A N 1
ATOM 2695 C CA . PRO A 1 336 ? -40.156 13.760 19.737 1.00 71.25 336 PRO A CA 1
ATOM 2696 C C . PRO A 1 336 ? -39.704 13.786 18.261 1.00 71.25 336 PRO A C 1
ATOM 2698 O O . PRO A 1 336 ? -38.533 14.000 17.952 1.00 71.25 336 PRO A O 1
ATOM 2701 N N . LYS A 1 337 ? -40.655 13.543 17.342 1.00 75.00 337 LYS A N 1
ATOM 2702 C CA . LYS A 1 337 ? -40.421 13.138 15.936 1.00 75.00 337 LYS A CA 1
ATOM 2703 C C . LYS A 1 337 ? -39.894 14.221 14.976 1.00 75.00 337 LYS A C 1
ATOM 2705 O O . LYS A 1 337 ? -39.372 13.853 13.928 1.00 75.00 337 LYS A O 1
ATOM 2710 N N . GLU A 1 338 ? -40.031 15.514 15.270 1.00 65.75 338 GLU A N 1
ATOM 2711 C CA . GLU A 1 338 ? -39.800 16.580 14.268 1.00 65.75 338 GLU A CA 1
ATOM 2712 C C . GLU A 1 338 ? -38.410 17.232 14.324 1.00 65.75 338 GLU A C 1
ATOM 2714 O O . GLU A 1 338 ? -37.817 17.500 13.280 1.00 65.75 338 GLU A O 1
ATOM 2719 N N . GLU A 1 339 ? -37.816 17.392 15.506 1.00 61.47 339 GLU A N 1
ATOM 2720 C CA . GLU A 1 339 ? -36.489 18.021 15.653 1.00 61.47 339 GLU A CA 1
ATOM 2721 C C . GLU A 1 339 ? -35.322 17.072 15.304 1.00 61.47 339 GLU A C 1
ATOM 2723 O O . GLU A 1 339 ? -34.158 17.464 15.216 1.00 61.47 339 GLU A O 1
ATOM 2728 N N . GLN A 1 340 ? -35.631 15.797 15.051 1.00 62.44 340 GLN A N 1
ATOM 2729 C CA . GLN A 1 340 ? -34.631 14.759 14.828 1.00 62.44 340 GLN A CA 1
ATOM 2730 C C . GLN A 1 340 ? -33.980 14.821 13.442 1.00 62.44 340 GLN A C 1
ATOM 2732 O O . GLN A 1 340 ? -32.840 14.408 13.321 1.00 62.44 340 GLN A O 1
ATOM 2737 N N . SER A 1 341 ? -34.616 15.334 12.386 1.00 69.62 341 SER A N 1
ATOM 2738 C CA . SER A 1 341 ? -34.134 15.115 11.003 1.00 69.62 341 SER A CA 1
ATOM 2739 C C . SER A 1 341 ? -32.750 15.728 10.688 1.00 69.62 341 SER A C 1
ATOM 2741 O O . SER A 1 341 ? -31.846 15.041 10.190 1.00 69.62 341 SER A O 1
ATOM 2743 N N . ILE A 1 342 ? -32.552 17.011 11.011 1.00 68.31 342 ILE A N 1
ATOM 2744 C CA . ILE A 1 342 ? -31.318 17.746 10.677 1.00 68.31 342 ILE A CA 1
ATOM 2745 C C . ILE A 1 342 ? -30.205 17.407 11.672 1.00 68.31 342 ILE A C 1
ATOM 2747 O O . ILE A 1 342 ? -29.090 17.064 11.268 1.00 68.31 342 ILE A O 1
ATOM 2751 N N . LEU A 1 343 ? -30.523 17.408 12.969 1.00 67.38 343 LEU A N 1
ATOM 2752 C CA . LEU A 1 343 ? -29.576 17.060 14.028 1.00 67.38 343 LEU A CA 1
ATOM 2753 C C . LEU A 1 343 ? -29.109 15.601 13.930 1.00 67.38 343 LEU A C 1
ATOM 2755 O O . LEU A 1 343 ? -27.938 15.325 14.168 1.00 67.38 343 LEU A O 1
ATOM 2759 N N . HIS A 1 344 ? -29.960 14.671 13.490 1.00 70.25 344 HIS A N 1
ATOM 2760 C CA . HIS A 1 344 ? -29.569 13.276 13.264 1.00 70.25 344 HIS A CA 1
ATOM 2761 C C . HIS A 1 344 ? -28.626 13.113 12.068 1.00 70.25 344 HIS A C 1
ATOM 2763 O O . HIS A 1 344 ? -27.737 12.263 12.098 1.00 70.25 344 HIS A O 1
ATOM 2769 N N . SER A 1 345 ? -28.777 13.928 11.020 1.00 72.00 345 SER A N 1
ATOM 2770 C CA . SER A 1 345 ? -27.873 13.888 9.863 1.00 72.00 345 SER A CA 1
ATOM 2771 C C . SER A 1 345 ? -26.492 14.451 10.210 1.00 72.00 345 SER A C 1
ATOM 2773 O O . SER A 1 345 ? -25.479 13.844 9.865 1.00 72.00 345 SER A O 1
ATOM 2775 N N . ILE A 1 346 ? -26.449 15.557 10.960 1.00 72.19 346 ILE A N 1
ATOM 2776 C CA . ILE A 1 346 ? -25.204 16.143 11.481 1.00 72.19 346 ILE A CA 1
ATOM 2777 C C . ILE A 1 346 ? -24.551 15.190 12.498 1.00 72.19 346 ILE A C 1
ATOM 2779 O O . ILE A 1 346 ? -23.361 14.896 12.391 1.00 72.19 346 ILE A O 1
ATOM 2783 N N . GLY A 1 347 ? -25.333 14.617 13.418 1.00 71.56 347 GLY A N 1
ATOM 2784 C CA . GLY A 1 347 ? -24.863 13.653 14.419 1.00 71.56 347 GLY A CA 1
ATOM 2785 C C . GLY A 1 347 ? -24.210 12.412 13.804 1.00 71.56 347 GLY A C 1
ATOM 2786 O O . GLY A 1 347 ? -23.128 12.009 14.227 1.00 71.56 347 GLY A O 1
ATOM 2787 N N . LYS A 1 348 ? -24.781 11.872 12.720 1.00 77.06 348 LYS A N 1
ATOM 2788 C CA . LYS A 1 348 ? -24.201 10.727 11.997 1.00 77.06 348 LYS A CA 1
ATOM 2789 C C . LYS A 1 348 ? -22.828 11.007 11.390 1.00 77.06 348 LYS A C 1
ATOM 2791 O O . LYS A 1 348 ? -22.019 10.089 11.288 1.00 77.06 348 LYS A O 1
ATOM 2796 N N . PHE A 1 349 ? -22.558 12.238 10.955 1.00 77.12 349 PHE A N 1
ATOM 2797 C CA . PHE A 1 349 ? -21.231 12.594 10.446 1.00 77.12 349 PHE A CA 1
ATOM 2798 C C . PHE A 1 349 ? -20.216 12.699 11.589 1.00 77.12 349 PHE A C 1
ATOM 2800 O O . PHE A 1 349 ? -19.090 12.219 11.470 1.00 77.12 349 PHE A O 1
ATOM 2807 N N . HIS A 1 350 ? -20.637 13.256 12.724 1.00 79.81 350 HIS A N 1
ATOM 2808 C CA . HIS A 1 350 ? -19.816 13.333 13.929 1.00 79.81 350 HIS A CA 1
ATOM 2809 C C . HIS A 1 350 ? -19.426 11.951 14.469 1.00 79.81 350 HIS A C 1
ATOM 2811 O O . HIS A 1 350 ? -18.280 11.764 14.879 1.00 79.81 350 HIS A O 1
ATOM 2817 N N . ASP A 1 351 ? -20.301 10.948 14.367 1.00 83.50 351 ASP A N 1
ATOM 2818 C CA . ASP A 1 351 ? -19.995 9.574 14.790 1.00 83.50 351 ASP A CA 1
ATOM 2819 C C . ASP A 1 351 ? -18.758 8.971 14.097 1.00 83.50 351 ASP A C 1
ATOM 2821 O O . ASP A 1 351 ? -18.108 8.093 14.667 1.00 83.50 351 ASP A O 1
ATOM 2825 N N . VAL A 1 352 ? -18.365 9.467 12.915 1.00 86.31 352 VAL A N 1
ATOM 2826 C CA . VAL A 1 352 ? -17.126 9.061 12.222 1.00 86.31 352 VAL A CA 1
ATOM 2827 C C . VAL A 1 352 ? -15.872 9.482 12.999 1.00 86.31 352 VAL A C 1
ATOM 2829 O O . VAL A 1 352 ? -14.844 8.809 12.924 1.00 86.31 352 VAL A O 1
ATOM 2832 N N . PHE A 1 353 ? -15.938 10.536 13.811 1.00 87.69 353 PHE A N 1
ATOM 2833 C CA . PHE A 1 353 ? -14.819 11.025 14.623 1.00 87.69 353 PHE A CA 1
ATOM 2834 C C . PHE A 1 353 ? -14.864 10.553 16.078 1.00 87.69 353 PHE A C 1
ATOM 2836 O O . PHE A 1 353 ? -13.988 10.900 16.871 1.00 87.69 353 PHE A O 1
ATOM 2843 N N . ARG A 1 354 ? -15.842 9.718 16.437 1.00 88.94 354 ARG A N 1
ATOM 2844 C CA . ARG A 1 354 ? -16.047 9.250 17.808 1.00 88.94 354 ARG A CA 1
ATOM 2845 C C . ARG A 1 354 ? -14.803 8.606 18.424 1.00 88.94 354 ARG A C 1
ATOM 2847 O O . ARG A 1 354 ? -14.427 8.959 19.537 1.00 88.94 354 ARG A O 1
ATOM 2854 N N . ALA A 1 355 ? -14.134 7.701 17.709 1.00 92.38 355 ALA A N 1
ATOM 2855 C CA . ALA A 1 355 ? -12.925 7.039 18.201 1.00 92.38 355 ALA A CA 1
ATOM 2856 C C . ALA A 1 355 ? -11.804 8.041 18.524 1.00 92.38 355 ALA A C 1
ATOM 2858 O O . ALA A 1 355 ? -11.106 7.879 19.519 1.00 92.38 355 ALA A O 1
ATOM 2859 N N . PHE A 1 356 ? -11.677 9.116 17.740 1.00 91.56 356 PHE A N 1
ATOM 2860 C CA . PHE A 1 356 ? -10.691 10.162 17.998 1.00 91.56 356 PHE A CA 1
ATOM 2861 C C . PHE A 1 356 ? -10.986 10.905 19.306 1.00 91.56 356 PHE A C 1
ATOM 2863 O O . PHE A 1 356 ? -10.062 11.166 20.069 1.00 91.56 356 PHE A O 1
ATOM 2870 N N . ALA A 1 357 ? -12.260 11.191 19.594 1.00 88.94 357 ALA A N 1
ATOM 2871 C CA . ALA A 1 357 ? -12.672 11.903 20.804 1.00 88.94 357 ALA A CA 1
ATOM 2872 C C . ALA A 1 357 ? -12.435 11.099 22.099 1.00 88.94 357 ALA A C 1
ATOM 2874 O O . ALA A 1 357 ? -12.185 11.689 23.148 1.00 88.94 357 ALA A O 1
ATOM 2875 N N . PHE A 1 358 ? -12.499 9.764 22.028 1.00 90.06 358 PHE A N 1
ATOM 2876 C CA . PHE A 1 358 ? -12.294 8.876 23.181 1.00 90.06 358 PHE A CA 1
ATOM 2877 C C . PHE A 1 358 ? -10.877 8.308 23.298 1.00 90.06 358 PHE A C 1
ATOM 2879 O O . PHE A 1 358 ? -10.534 7.734 24.333 1.00 90.06 358 PHE A O 1
ATOM 2886 N N . ALA A 1 359 ? -10.052 8.431 22.258 1.00 93.06 359 ALA A N 1
ATOM 2887 C CA . ALA A 1 359 ? -8.707 7.882 22.266 1.00 93.06 359 ALA A CA 1
ATOM 2888 C C . ALA A 1 359 ? -7.817 8.588 23.294 1.00 93.06 359 ALA A C 1
ATOM 2890 O O . ALA A 1 359 ? -7.615 9.801 23.270 1.00 93.06 359 ALA A O 1
ATOM 2891 N N . THR A 1 360 ? -7.215 7.797 24.176 1.00 92.12 360 THR A N 1
ATOM 2892 C CA . THR A 1 360 ? -6.165 8.273 25.078 1.00 92.12 360 THR A CA 1
ATOM 2893 C C . THR A 1 360 ? -4.810 8.287 24.374 1.00 92.12 360 THR A C 1
ATOM 2895 O O . THR A 1 360 ? -4.546 7.496 23.465 1.00 92.12 360 THR A O 1
ATOM 2898 N N . TRP A 1 361 ? -3.890 9.125 24.855 1.00 91.88 361 TRP A N 1
ATOM 2899 C CA . TRP A 1 361 ? -2.511 9.164 24.358 1.00 91.88 361 TRP A CA 1
ATOM 2900 C C . TRP A 1 361 ? -1.810 7.809 24.426 1.00 91.88 361 TRP A C 1
ATOM 2902 O O . TRP A 1 361 ? -1.129 7.419 23.484 1.00 91.88 361 TRP A O 1
ATOM 2912 N N . SER A 1 362 ? -2.016 7.055 25.511 1.00 94.94 362 SER A N 1
ATOM 2913 C CA . SER A 1 362 ? -1.419 5.724 25.666 1.00 94.94 362 SER A CA 1
ATOM 2914 C C . SER A 1 362 ? -1.905 4.753 24.586 1.00 94.94 362 SER A C 1
ATOM 2916 O O . SER A 1 362 ? -1.101 4.027 24.004 1.00 94.94 362 SER A O 1
ATOM 2918 N N . GLN A 1 363 ? -3.204 4.770 24.265 1.00 95.50 363 GLN A N 1
ATOM 2919 C CA . GLN A 1 363 ? -3.763 3.969 23.172 1.00 95.50 363 GLN A CA 1
ATOM 2920 C C . GLN A 1 363 ? -3.184 4.398 21.819 1.00 95.50 363 GLN A C 1
ATOM 2922 O O . GLN A 1 363 ? -2.760 3.542 21.044 1.00 95.50 363 GLN A O 1
ATOM 2927 N N . GLY A 1 364 ? -3.092 5.710 21.572 1.00 95.12 364 GLY A N 1
ATOM 2928 C CA . GLY A 1 364 ? -2.475 6.267 20.368 1.00 95.12 364 GLY A CA 1
ATOM 2929 C C . GLY A 1 364 ? -1.024 5.821 20.185 1.00 95.12 364 GLY A C 1
ATOM 2930 O O . GLY A 1 364 ? -0.687 5.277 19.139 1.00 95.12 364 GLY A O 1
ATOM 2931 N N . PHE A 1 365 ? -0.181 5.957 21.215 1.00 95.94 365 PHE A N 1
ATOM 2932 C CA . PHE A 1 365 ? 1.222 5.532 21.164 1.00 95.94 365 PHE A CA 1
ATOM 2933 C C . PHE A 1 365 ? 1.383 4.025 20.956 1.00 95.94 365 PHE A C 1
ATOM 2935 O O . PHE A 1 365 ? 2.255 3.610 20.195 1.00 95.94 365 PHE A O 1
ATOM 2942 N N . ARG A 1 366 ? 0.540 3.197 21.587 1.00 96.56 366 ARG A N 1
ATOM 2943 C CA . ARG A 1 366 ? 0.571 1.736 21.400 1.00 96.56 366 ARG A CA 1
ATOM 2944 C C . ARG A 1 366 ? 0.261 1.348 19.958 1.00 96.56 366 ARG A C 1
ATOM 2946 O O . ARG A 1 366 ? 0.995 0.559 19.368 1.00 96.56 366 ARG A O 1
ATOM 2953 N N . VAL A 1 367 ? -0.799 1.920 19.386 1.00 96.62 367 VAL A N 1
ATOM 2954 C CA . VAL A 1 367 ? -1.186 1.640 17.999 1.00 96.62 367 VAL A CA 1
ATOM 2955 C C . VAL A 1 367 ? -0.152 2.199 17.031 1.00 96.62 367 VAL A C 1
ATOM 2957 O O . VAL A 1 367 ? 0.320 1.461 16.173 1.00 96.62 367 VAL A O 1
ATOM 2960 N N . TYR A 1 368 ? 0.288 3.442 17.219 1.00 97.06 368 TYR A N 1
ATOM 2961 C CA . TYR A 1 368 ? 1.358 4.038 16.422 1.00 97.06 368 TYR A CA 1
ATOM 2962 C C . TYR A 1 368 ? 2.638 3.191 16.444 1.00 97.06 368 TYR A C 1
ATOM 2964 O O . TYR A 1 368 ? 3.188 2.902 15.387 1.00 97.06 368 TYR A O 1
ATOM 2972 N N . GLY A 1 369 ? 3.085 2.730 17.616 1.00 97.88 369 GLY A N 1
ATOM 2973 C CA . GLY A 1 369 ? 4.273 1.884 17.744 1.00 97.88 369 GLY A CA 1
ATOM 2974 C C . GLY A 1 369 ? 4.137 0.554 16.997 1.00 97.88 369 GLY A C 1
ATOM 2975 O O . GLY A 1 369 ? 5.035 0.175 16.246 1.00 97.88 369 GLY A O 1
ATOM 2976 N N . ALA A 1 370 ? 2.987 -0.118 17.126 1.00 97.75 370 ALA A N 1
ATOM 2977 C CA . ALA A 1 370 ? 2.702 -1.343 16.377 1.00 97.75 370 ALA A CA 1
ATOM 2978 C C . ALA A 1 370 ? 2.718 -1.105 14.855 1.00 97.75 370 ALA A C 1
ATOM 2980 O O . ALA A 1 370 ? 3.229 -1.929 14.095 1.00 97.75 370 ALA A O 1
ATOM 2981 N N . ARG A 1 371 ? 2.203 0.042 14.400 1.00 96.88 371 ARG A N 1
ATOM 2982 C CA . ARG A 1 371 ? 2.187 0.410 12.979 1.00 96.88 371 ARG A CA 1
ATOM 2983 C C . ARG A 1 371 ? 3.534 0.829 12.445 1.00 96.88 371 ARG A C 1
ATOM 2985 O O . ARG A 1 371 ? 3.875 0.437 11.336 1.00 96.88 371 ARG A O 1
ATOM 2992 N N . LEU A 1 372 ? 4.326 1.543 13.233 1.00 97.62 372 LEU A N 1
ATOM 2993 C CA . LEU A 1 372 ? 5.701 1.860 12.883 1.00 97.62 372 LEU A CA 1
ATOM 2994 C C . LEU A 1 372 ? 6.515 0.576 12.715 1.00 97.62 372 LEU A C 1
ATOM 2996 O O . LEU A 1 372 ? 7.199 0.424 11.707 1.00 97.62 372 LEU A O 1
ATOM 3000 N N . LEU A 1 373 ? 6.369 -0.389 13.628 1.00 98.00 373 LEU A N 1
ATOM 3001 C CA . LEU A 1 373 ? 7.015 -1.695 13.501 1.00 98.00 373 LEU A CA 1
ATOM 3002 C C . LEU A 1 373 ? 6.560 -2.444 12.238 1.00 98.00 373 LEU A C 1
ATOM 3004 O O . LEU A 1 373 ? 7.390 -3.002 11.517 1.00 98.00 373 LEU A O 1
ATOM 3008 N N . PHE A 1 374 ? 5.262 -2.410 11.922 1.00 97.44 374 PHE A N 1
ATOM 3009 C CA . PHE A 1 374 ? 4.751 -2.942 10.659 1.00 97.44 374 PHE A CA 1
ATOM 3010 C C . PHE A 1 374 ? 5.412 -2.268 9.449 1.00 97.44 374 PHE A C 1
ATOM 3012 O O . PHE A 1 374 ? 5.948 -2.977 8.598 1.00 97.44 374 PHE A O 1
ATOM 3019 N N . VAL A 1 375 ? 5.444 -0.934 9.383 1.00 97.50 375 VAL A N 1
ATOM 3020 C CA . VAL A 1 375 ? 6.055 -0.198 8.265 1.00 97.50 375 VAL A CA 1
ATOM 3021 C C . VAL A 1 375 ? 7.541 -0.529 8.130 1.00 97.50 375 VAL A C 1
ATOM 3023 O O . VAL A 1 375 ? 7.998 -0.781 7.019 1.00 97.50 375 VAL A O 1
ATOM 3026 N N . LEU A 1 376 ? 8.288 -0.600 9.235 1.00 98.06 376 LEU A N 1
ATOM 3027 C CA . LEU A 1 376 ? 9.708 -0.966 9.225 1.00 98.06 376 LEU A CA 1
ATOM 3028 C C . LEU A 1 376 ? 9.930 -2.406 8.740 1.00 98.06 376 LEU A C 1
ATOM 3030 O O . LEU A 1 376 ? 10.819 -2.658 7.929 1.00 98.06 376 LEU A O 1
ATOM 3034 N N . SER A 1 377 ? 9.093 -3.353 9.169 1.00 98.25 377 SER A N 1
ATOM 3035 C CA . SER A 1 377 ? 9.156 -4.731 8.666 1.00 98.25 377 SER A CA 1
ATOM 3036 C C . SER A 1 377 ? 8.757 -4.836 7.186 1.00 98.25 377 SER A C 1
ATOM 3038 O O . SER A 1 377 ? 9.329 -5.634 6.442 1.00 98.25 377 SER A O 1
ATOM 3040 N N . SER A 1 378 ? 7.807 -4.007 6.733 1.00 97.88 378 SER A N 1
ATOM 3041 C CA . SER A 1 378 ? 7.433 -3.905 5.320 1.00 97.88 378 SER A CA 1
ATOM 3042 C C . SER A 1 378 ? 8.597 -3.349 4.507 1.00 97.88 378 SER A C 1
ATOM 3044 O O . SER A 1 378 ? 8.954 -3.919 3.480 1.00 97.88 378 SER A O 1
ATOM 3046 N N . LEU A 1 379 ? 9.248 -2.290 4.999 1.00 97.94 379 LEU A N 1
ATOM 3047 C CA . LEU A 1 379 ? 10.449 -1.716 4.401 1.00 97.94 379 LEU A CA 1
ATOM 3048 C C . LEU A 1 379 ? 11.532 -2.781 4.210 1.00 97.94 379 LEU A C 1
ATOM 3050 O O . LEU A 1 379 ? 12.011 -2.968 3.095 1.00 97.94 379 LEU A O 1
ATOM 3054 N N . LEU A 1 380 ? 11.857 -3.516 5.275 1.00 98.12 380 LEU A N 1
ATOM 3055 C CA . LEU A 1 380 ? 12.871 -4.565 5.240 1.00 98.12 380 LEU A CA 1
ATOM 3056 C C . LEU A 1 380 ? 12.503 -5.697 4.269 1.00 98.12 380 LEU A C 1
ATOM 3058 O O . LEU A 1 380 ? 13.315 -6.068 3.426 1.00 98.12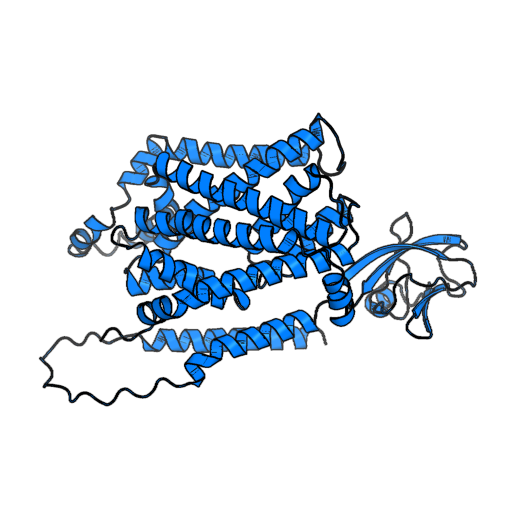 380 LEU A O 1
ATOM 3062 N N . SER A 1 381 ? 11.281 -6.232 4.347 1.00 98.25 381 SER A N 1
ATOM 3063 C CA . SER A 1 381 ? 10.864 -7.354 3.493 1.00 98.25 381 SER A CA 1
ATOM 3064 C C . SER A 1 381 ? 10.798 -6.993 2.012 1.00 98.25 381 SER A C 1
ATOM 3066 O O . SER A 1 381 ? 11.211 -7.791 1.173 1.00 98.25 381 SER A O 1
ATOM 3068 N N . ASN A 1 382 ? 10.332 -5.790 1.674 1.00 98.12 382 ASN A N 1
ATOM 3069 C CA . ASN A 1 382 ? 10.324 -5.315 0.294 1.00 98.12 382 ASN A CA 1
ATOM 3070 C C . ASN A 1 382 ? 11.747 -5.034 -0.210 1.00 98.12 382 ASN A C 1
ATOM 3072 O O . ASN A 1 382 ? 12.055 -5.364 -1.352 1.00 98.12 382 ASN A O 1
ATOM 3076 N N . LEU A 1 383 ? 12.632 -4.478 0.626 1.00 97.88 383 LEU A N 1
ATOM 3077 C CA . LEU A 1 383 ? 14.030 -4.244 0.258 1.00 97.88 383 LEU A CA 1
ATOM 3078 C C . LEU A 1 383 ? 14.761 -5.561 -0.039 1.00 97.88 383 LEU A C 1
ATOM 3080 O O . LEU A 1 383 ? 15.402 -5.688 -1.078 1.00 97.88 383 LEU A O 1
ATOM 3084 N N . VAL A 1 384 ? 14.587 -6.571 0.815 1.00 98.19 384 VAL A N 1
ATOM 3085 C CA . VAL A 1 384 ? 15.148 -7.911 0.591 1.00 98.19 384 VAL A CA 1
ATOM 3086 C C . VAL A 1 384 ? 14.542 -8.568 -0.651 1.00 98.19 384 VAL A C 1
ATOM 3088 O O . VAL A 1 384 ? 15.259 -9.217 -1.404 1.00 98.19 384 VAL A O 1
ATOM 3091 N N . ALA A 1 385 ? 13.250 -8.372 -0.921 1.00 97.88 385 ALA A N 1
ATOM 3092 C CA . ALA A 1 385 ? 12.625 -8.873 -2.145 1.00 97.88 385 ALA A CA 1
ATOM 3093 C C . ALA A 1 385 ? 13.177 -8.193 -3.411 1.00 97.88 385 ALA A C 1
ATOM 3095 O O . ALA A 1 385 ? 13.344 -8.846 -4.439 1.00 97.88 385 ALA A O 1
ATOM 3096 N N . LEU A 1 386 ? 13.489 -6.894 -3.351 1.00 97.75 386 LEU A N 1
ATOM 3097 C CA . LEU A 1 386 ? 14.167 -6.179 -4.436 1.00 97.75 386 LEU A CA 1
ATOM 3098 C C . LEU A 1 386 ? 15.578 -6.738 -4.659 1.00 97.75 386 LEU A C 1
ATOM 3100 O O . LEU A 1 386 ? 15.939 -7.034 -5.800 1.00 97.75 386 LEU A O 1
ATOM 3104 N N . TRP A 1 387 ? 16.343 -6.962 -3.588 1.00 97.50 387 TRP A N 1
ATOM 3105 C CA . TRP A 1 387 ? 17.672 -7.577 -3.664 1.00 97.50 387 TRP A CA 1
ATOM 3106 C C . TRP A 1 387 ? 17.633 -9.003 -4.208 1.00 97.50 387 TRP A C 1
ATOM 3108 O O . TRP A 1 387 ? 18.448 -9.339 -5.064 1.00 97.50 387 TRP A O 1
ATOM 3118 N N . ALA A 1 388 ? 16.643 -9.805 -3.807 1.00 97.00 388 ALA A N 1
ATOM 3119 C CA . ALA A 1 388 ? 16.428 -11.147 -4.344 1.00 97.00 388 ALA A CA 1
ATOM 3120 C C . ALA A 1 388 ? 16.228 -11.133 -5.871 1.00 97.00 388 ALA A C 1
ATOM 3122 O O . ALA A 1 388 ? 16.624 -12.074 -6.551 1.00 97.00 388 ALA A O 1
ATOM 3123 N N . MET A 1 389 ? 15.677 -10.045 -6.426 1.00 96.81 389 MET A N 1
ATOM 3124 C CA . MET A 1 389 ? 15.523 -9.832 -7.872 1.00 96.81 389 MET A CA 1
ATOM 3125 C C . MET A 1 389 ? 16.717 -9.117 -8.538 1.00 96.81 389 MET A C 1
ATOM 3127 O O . MET A 1 389 ? 16.648 -8.745 -9.718 1.00 96.81 389 MET A O 1
ATOM 3131 N N . GLY A 1 390 ? 17.806 -8.886 -7.801 1.00 95.88 390 GLY A N 1
ATOM 3132 C CA . GLY A 1 390 ? 18.996 -8.170 -8.264 1.00 95.88 390 GLY A CA 1
ATOM 3133 C C . GLY A 1 390 ? 18.776 -6.671 -8.493 1.00 95.88 390 GLY A C 1
ATOM 3134 O O . GLY A 1 390 ? 19.477 -6.069 -9.309 1.00 95.88 390 GLY A O 1
ATOM 3135 N N . ALA A 1 391 ? 17.766 -6.069 -7.857 1.00 96.12 391 ALA A N 1
ATOM 3136 C CA . ALA A 1 391 ? 17.509 -4.634 -7.918 1.00 96.12 391 ALA A CA 1
ATOM 3137 C C . ALA A 1 391 ? 18.226 -3.917 -6.763 1.00 96.12 391 ALA A C 1
ATOM 3139 O O . ALA A 1 391 ? 17.835 -4.032 -5.602 1.00 96.12 391 ALA A O 1
ATOM 3140 N N . ASN A 1 392 ? 19.256 -3.136 -7.092 1.00 95.75 392 ASN A N 1
ATOM 3141 C CA . ASN A 1 392 ? 20.035 -2.366 -6.122 1.00 95.75 392 ASN A CA 1
ATOM 3142 C C . ASN A 1 392 ? 19.436 -0.965 -5.960 1.00 95.75 392 ASN A C 1
ATOM 3144 O O . ASN A 1 392 ? 19.863 -0.008 -6.603 1.00 95.75 392 ASN A O 1
ATOM 3148 N N . ILE A 1 393 ? 18.408 -0.857 -5.118 1.00 96.00 393 ILE A N 1
ATOM 3149 C CA . ILE A 1 393 ? 17.729 0.414 -4.849 1.00 96.00 393 ILE A CA 1
ATOM 3150 C C . ILE A 1 393 ? 18.473 1.189 -3.749 1.00 96.00 393 ILE A C 1
ATOM 3152 O O . ILE A 1 393 ? 18.694 0.624 -2.675 1.00 96.00 393 ILE A O 1
ATOM 3156 N N . PRO A 1 394 ? 18.816 2.478 -3.957 1.00 94.81 394 PRO A N 1
ATOM 3157 C CA . PRO A 1 394 ? 19.353 3.326 -2.896 1.00 94.81 394 PRO A CA 1
ATOM 3158 C C . PRO A 1 394 ? 18.416 3.375 -1.686 1.00 94.81 394 PRO A C 1
ATOM 3160 O O . PRO A 1 394 ? 17.200 3.504 -1.845 1.00 94.81 394 PRO A O 1
ATOM 3163 N N . LEU A 1 395 ? 18.970 3.314 -0.472 1.00 94.06 395 LEU A N 1
ATOM 3164 C CA . LEU A 1 395 ? 18.166 3.226 0.751 1.00 94.06 395 LEU A CA 1
ATOM 3165 C C . LEU A 1 395 ? 17.208 4.418 0.915 1.00 94.06 395 LEU A C 1
ATOM 3167 O O . LEU A 1 395 ? 16.056 4.217 1.286 1.00 94.06 395 LEU A O 1
ATOM 3171 N N . SER A 1 396 ? 17.634 5.637 0.569 1.00 92.81 396 SER A N 1
ATOM 3172 C CA . SER A 1 396 ? 16.774 6.831 0.592 1.00 92.81 396 SER A CA 1
ATOM 3173 C C . SER A 1 396 ? 15.559 6.684 -0.333 1.00 92.81 396 SER A C 1
ATOM 3175 O O . SER A 1 396 ? 14.428 6.949 0.077 1.00 92.81 396 SER A O 1
ATOM 3177 N N . LEU A 1 397 ? 15.760 6.173 -1.554 1.00 94.75 397 LEU A N 1
ATOM 3178 C CA . LEU A 1 397 ? 14.677 5.897 -2.501 1.00 94.75 397 LEU A CA 1
ATOM 3179 C C . LEU A 1 397 ? 13.751 4.790 -1.987 1.00 94.75 397 LEU A C 1
ATOM 3181 O O . LEU A 1 397 ? 12.533 4.898 -2.124 1.00 94.75 397 LEU A O 1
ATOM 3185 N N . ALA A 1 398 ? 14.309 3.743 -1.377 1.00 96.75 398 ALA A N 1
ATOM 3186 C CA . ALA A 1 398 ? 13.546 2.647 -0.790 1.00 96.75 398 ALA A CA 1
ATOM 3187 C C . ALA A 1 398 ? 12.684 3.117 0.398 1.00 96.75 398 ALA A C 1
ATOM 3189 O O . ALA A 1 398 ? 11.500 2.790 0.457 1.00 96.75 398 ALA A O 1
ATOM 3190 N N . MET A 1 399 ? 13.238 3.943 1.293 1.00 96.50 399 MET A N 1
ATOM 3191 C CA . MET A 1 399 ? 12.534 4.518 2.448 1.00 96.50 399 MET A CA 1
ATOM 3192 C C . MET A 1 399 ? 11.407 5.478 2.060 1.00 96.50 399 MET A C 1
ATOM 3194 O O . MET A 1 399 ? 10.461 5.639 2.824 1.00 96.50 399 MET A O 1
ATOM 3198 N N . ILE A 1 400 ? 11.465 6.094 0.878 1.00 95.19 400 ILE A N 1
ATOM 3199 C CA . ILE A 1 400 ? 10.352 6.892 0.349 1.00 95.19 400 ILE A CA 1
ATOM 3200 C C . ILE A 1 400 ? 9.357 5.986 -0.375 1.00 95.19 400 ILE A C 1
ATOM 3202 O O . ILE A 1 400 ? 8.151 6.046 -0.134 1.00 95.19 400 ILE A O 1
ATOM 3206 N N . GLY A 1 401 ? 9.851 5.140 -1.278 1.00 95.94 401 GLY A N 1
ATOM 3207 C CA . GLY A 1 401 ? 8.998 4.410 -2.199 1.00 95.94 401 GLY A CA 1
ATOM 3208 C C . GLY A 1 401 ? 8.263 3.234 -1.582 1.00 95.94 401 GLY A C 1
ATOM 3209 O O . GLY A 1 401 ? 7.074 3.073 -1.847 1.00 95.94 401 GLY A O 1
ATOM 3210 N N . ILE A 1 402 ? 8.913 2.436 -0.734 1.00 97.62 402 ILE A N 1
ATOM 3211 C CA . ILE A 1 402 ? 8.288 1.244 -0.150 1.00 97.62 402 ILE A CA 1
ATOM 3212 C C . ILE A 1 402 ? 7.098 1.596 0.752 1.00 97.62 402 ILE A C 1
ATOM 3214 O O . ILE A 1 402 ? 6.060 0.946 0.601 1.00 97.62 402 ILE A O 1
ATOM 3218 N N . PRO A 1 403 ? 7.154 2.613 1.634 1.00 96.94 403 PRO A N 1
ATOM 3219 C CA . PRO A 1 403 ? 5.974 3.044 2.380 1.00 96.94 403 PRO A CA 1
ATOM 3220 C C . PRO A 1 403 ? 4.799 3.439 1.474 1.00 96.94 403 PRO A C 1
ATOM 3222 O O . PRO A 1 403 ? 3.673 3.018 1.721 1.00 96.94 403 PRO A O 1
ATOM 3225 N N . ILE A 1 404 ? 5.047 4.166 0.379 1.00 95.19 404 ILE A N 1
ATOM 3226 C CA . ILE A 1 404 ? 3.995 4.566 -0.575 1.00 95.19 404 ILE A CA 1
ATOM 3227 C C . ILE A 1 404 ? 3.417 3.341 -1.300 1.00 95.19 404 ILE A C 1
ATOM 3229 O O . ILE A 1 404 ? 2.198 3.211 -1.431 1.00 95.19 404 ILE A O 1
ATOM 3233 N N . ILE A 1 405 ? 4.275 2.414 -1.737 1.00 95.56 405 ILE A N 1
ATOM 3234 C CA . ILE A 1 405 ? 3.863 1.139 -2.343 1.00 95.56 405 ILE A CA 1
ATOM 3235 C C . ILE A 1 405 ? 3.005 0.350 -1.349 1.00 95.56 405 ILE A C 1
ATOM 3237 O O . ILE A 1 405 ? 1.911 -0.083 -1.705 1.00 95.56 405 ILE A O 1
ATOM 3241 N N . THR A 1 406 ? 3.451 0.233 -0.098 1.00 94.38 406 THR A N 1
ATOM 3242 C CA . THR A 1 406 ? 2.737 -0.473 0.975 1.00 94.38 406 THR A CA 1
ATOM 3243 C C . THR A 1 406 ? 1.370 0.157 1.225 1.00 94.38 406 THR A C 1
ATOM 3245 O O . THR A 1 406 ? 0.366 -0.549 1.240 1.00 94.38 406 THR A O 1
ATOM 3248 N N . ALA A 1 407 ? 1.301 1.486 1.340 1.00 92.75 407 ALA A N 1
ATOM 3249 C CA . ALA A 1 407 ? 0.046 2.213 1.508 1.00 92.75 407 ALA A CA 1
ATOM 3250 C C . ALA A 1 407 ? -0.930 1.921 0.363 1.00 92.75 407 ALA A C 1
ATOM 3252 O O . ALA A 1 407 ? -2.111 1.665 0.589 1.00 92.75 407 ALA A O 1
ATOM 3253 N N . SER A 1 408 ? -0.427 1.886 -0.875 1.00 92.19 408 SER A N 1
ATOM 3254 C CA . SER A 1 408 ? -1.263 1.661 -2.053 1.00 92.19 408 SER A CA 1
ATOM 3255 C C . SER A 1 408 ? -1.919 0.277 -2.097 1.00 92.19 408 SER A C 1
ATOM 3257 O O . SER A 1 408 ? -2.975 0.135 -2.715 1.00 92.19 408 SER A O 1
ATOM 3259 N N . ILE A 1 409 ? -1.369 -0.725 -1.399 1.00 89.50 409 ILE A N 1
ATOM 3260 C CA . ILE A 1 409 ? -1.970 -2.066 -1.297 1.00 89.50 409 ILE A CA 1
ATOM 3261 C C . ILE A 1 409 ? -3.363 -1.990 -0.664 1.00 89.50 409 ILE A C 1
ATOM 3263 O O . ILE A 1 409 ? -4.257 -2.726 -1.082 1.00 89.50 409 ILE A O 1
ATOM 3267 N N . PHE A 1 410 ? -3.546 -1.083 0.297 1.00 83.62 410 PHE A N 1
ATOM 3268 C CA . PHE A 1 410 ? -4.784 -0.905 1.060 1.00 83.62 410 PHE A CA 1
ATOM 3269 C C . PHE A 1 410 ? -5.755 0.098 0.422 1.00 83.62 410 PHE A C 1
ATOM 3271 O O . PHE A 1 410 ? -6.849 0.326 0.932 1.00 83.62 410 PHE A O 1
ATOM 3278 N N . THR A 1 411 ? -5.382 0.696 -0.710 1.00 84.75 411 THR A N 1
ATOM 3279 C CA . THR A 1 411 ? -6.227 1.652 -1.437 1.00 84.75 411 THR A CA 1
ATOM 3280 C C . THR A 1 411 ? -7.011 0.962 -2.560 1.00 84.75 411 THR A C 1
ATOM 3282 O O . THR A 1 411 ? -6.577 -0.069 -3.081 1.00 84.75 411 THR A O 1
ATOM 3285 N N . PRO A 1 412 ? -8.153 1.522 -3.007 1.00 76.94 412 PRO A N 1
ATOM 3286 C CA . PRO A 1 412 ? -8.999 0.904 -4.034 1.00 76.94 412 PRO A CA 1
ATOM 3287 C C . PRO A 1 412 ? -8.359 0.813 -5.432 1.00 76.94 412 PRO A C 1
ATOM 3289 O O . PRO A 1 412 ? -9.000 0.322 -6.356 1.00 76.94 412 PRO A O 1
ATOM 3292 N N . VAL A 1 413 ? -7.108 1.251 -5.609 1.00 76.56 413 VAL A N 1
ATOM 3293 C CA . VAL A 1 413 ? -6.355 1.079 -6.865 1.00 76.56 413 VAL A CA 1
ATOM 3294 C C . VAL A 1 413 ? -5.650 -0.282 -6.972 1.00 76.56 413 VAL A C 1
ATOM 3296 O O . VAL A 1 413 ? -5.007 -0.566 -7.981 1.00 76.56 413 VAL A O 1
ATOM 3299 N N . SER A 1 414 ? -5.760 -1.125 -5.942 1.00 79.06 414 SER A N 1
ATOM 3300 C CA . SER A 1 414 ? -5.120 -2.437 -5.845 1.00 79.06 414 SER A CA 1
ATOM 3301 C C . SER A 1 414 ? -6.152 -3.570 -5.882 1.00 79.06 414 SER A C 1
ATOM 3303 O O . SER A 1 414 ? -7.153 -3.549 -5.160 1.00 79.06 414 SER A O 1
ATOM 3305 N N . VAL A 1 415 ? -5.895 -4.595 -6.699 1.00 79.06 415 VAL A N 1
ATOM 3306 C CA . VAL A 1 415 ? -6.633 -5.870 -6.671 1.00 79.06 415 VAL A CA 1
ATOM 3307 C C . VAL A 1 415 ? -5.675 -6.922 -6.133 1.00 79.06 415 VAL A C 1
ATOM 3309 O O . VAL A 1 415 ? -4.709 -7.266 -6.803 1.00 79.06 415 VAL A O 1
ATOM 3312 N N . GLY A 1 416 ? -5.891 -7.384 -4.902 1.00 71.94 416 GLY A N 1
ATOM 3313 C CA . GLY A 1 416 ? -5.046 -8.398 -4.254 1.00 71.94 416 GLY A CA 1
ATOM 3314 C C . GLY A 1 416 ? -3.583 -7.989 -4.037 1.00 71.94 416 GLY A C 1
ATOM 3315 O O . GLY A 1 416 ? -2.729 -8.861 -3.942 1.00 71.94 416 GLY A O 1
ATOM 3316 N N . GLY A 1 417 ? -3.263 -6.689 -4.011 1.00 79.19 417 GLY A N 1
ATOM 3317 C CA . GLY A 1 417 ? -1.873 -6.214 -3.940 1.00 79.19 417 GLY A CA 1
ATOM 3318 C C . GLY A 1 417 ? -1.173 -6.095 -5.300 1.00 79.19 417 GLY A C 1
ATOM 3319 O O . GLY A 1 417 ? 0.034 -5.854 -5.338 1.00 79.19 417 GLY A O 1
ATOM 3320 N N . TYR A 1 418 ? -1.901 -6.252 -6.410 1.00 86.31 418 TYR A N 1
ATOM 3321 C CA . TYR A 1 418 ? -1.379 -6.144 -7.776 1.00 86.31 418 TYR A CA 1
ATOM 3322 C C . TYR A 1 418 ? -1.856 -4.865 -8.481 1.00 86.31 418 TYR A C 1
ATOM 3324 O O . TYR A 1 418 ? -2.844 -4.236 -8.090 1.00 86.31 418 TYR A O 1
ATOM 3332 N N . GLY A 1 419 ? -1.162 -4.481 -9.558 1.00 85.25 419 GLY A N 1
ATOM 3333 C CA . GLY A 1 419 ? -1.513 -3.325 -10.386 1.00 85.25 419 GLY A CA 1
ATOM 3334 C C . GLY A 1 419 ? -1.054 -1.991 -9.795 1.00 85.25 419 GLY A C 1
ATOM 3335 O O . GLY A 1 419 ? -0.049 -1.446 -10.242 1.00 85.25 419 GLY A O 1
ATOM 3336 N N . GLY A 1 420 ? -1.766 -1.466 -8.794 1.00 87.56 420 GLY A N 1
ATOM 3337 C CA . GLY A 1 420 ? -1.450 -0.175 -8.161 1.00 87.56 420 GLY A CA 1
ATOM 3338 C C . GLY A 1 420 ? -0.044 -0.129 -7.541 1.00 87.56 420 GLY A C 1
ATOM 3339 O O . GLY A 1 420 ? 0.782 0.673 -7.989 1.00 87.56 420 GLY A O 1
ATOM 3340 N N . PRO A 1 421 ? 0.278 -1.033 -6.594 1.00 91.62 421 PRO A N 1
ATOM 3341 C CA . PRO A 1 421 ? 1.613 -1.128 -5.999 1.00 91.62 421 PRO A CA 1
ATOM 3342 C C . PRO A 1 421 ? 2.721 -1.337 -7.041 1.00 91.62 421 PRO A C 1
ATOM 3344 O O . PRO A 1 421 ? 3.779 -0.719 -6.957 1.00 91.62 421 PRO A O 1
ATOM 3347 N N . GLN A 1 422 ? 2.450 -2.143 -8.075 1.00 91.56 422 GLN A N 1
ATOM 3348 C CA . GLN A 1 422 ? 3.368 -2.395 -9.194 1.00 91.56 422 GLN A CA 1
ATOM 3349 C C . GLN A 1 422 ? 3.665 -1.132 -9.999 1.00 91.56 422 GLN A C 1
ATOM 3351 O O . GLN A 1 422 ? 4.822 -0.855 -10.310 1.00 91.56 422 GLN A O 1
ATOM 3356 N N . LEU A 1 423 ? 2.628 -0.360 -10.334 1.00 87.94 423 LEU A N 1
ATOM 3357 C CA . LEU A 1 423 ? 2.760 0.881 -11.090 1.00 87.94 423 LEU A CA 1
ATOM 3358 C C . LEU A 1 423 ? 3.559 1.922 -10.304 1.00 87.94 423 LEU A C 1
ATOM 3360 O O . LEU A 1 423 ? 4.429 2.580 -10.873 1.00 87.94 423 LEU A O 1
ATOM 3364 N N . ILE A 1 424 ? 3.294 2.043 -9.002 1.00 92.44 424 ILE A N 1
ATOM 3365 C CA . ILE A 1 424 ? 4.028 2.952 -8.117 1.00 92.44 424 ILE A CA 1
ATOM 3366 C C . ILE A 1 424 ? 5.488 2.510 -8.003 1.00 92.44 424 ILE A C 1
ATOM 3368 O O . ILE A 1 424 ? 6.380 3.334 -8.186 1.00 92.44 424 ILE A O 1
ATOM 3372 N N . ALA A 1 425 ? 5.751 1.219 -7.783 1.00 95.38 425 ALA A N 1
ATOM 3373 C CA . ALA A 1 425 ? 7.111 0.687 -7.731 1.00 95.38 425 ALA A CA 1
ATOM 3374 C C . ALA A 1 425 ? 7.868 0.927 -9.042 1.00 95.38 425 ALA A C 1
ATOM 3376 O O . ALA A 1 425 ? 9.015 1.366 -9.026 1.00 95.38 425 ALA A O 1
ATOM 3377 N N . TRP A 1 426 ? 7.219 0.696 -10.187 1.00 93.62 426 TRP A N 1
ATOM 3378 C CA . TRP A 1 426 ? 7.806 0.960 -11.498 1.00 93.62 426 TRP A CA 1
ATOM 3379 C C . TRP A 1 426 ? 8.124 2.447 -11.667 1.00 93.62 426 TRP A C 1
ATOM 3381 O O . TRP A 1 426 ? 9.230 2.814 -12.061 1.00 93.62 426 TRP A O 1
ATOM 3391 N N . PHE A 1 427 ? 7.181 3.321 -11.320 1.00 91.31 427 PHE A N 1
ATOM 3392 C CA . PHE A 1 427 ? 7.376 4.758 -11.437 1.00 91.31 427 PHE A CA 1
ATOM 3393 C C . PHE A 1 427 ? 8.524 5.248 -10.547 1.00 91.31 427 PHE A C 1
ATOM 3395 O O . PHE A 1 427 ? 9.399 5.970 -11.018 1.00 91.31 427 PHE A O 1
ATOM 3402 N N . LEU A 1 428 ? 8.571 4.822 -9.286 1.00 93.25 428 LEU A N 1
ATOM 3403 C CA . LEU A 1 428 ? 9.583 5.276 -8.335 1.00 93.25 428 LEU A CA 1
ATOM 3404 C C . LEU A 1 428 ? 10.965 4.678 -8.626 1.00 93.25 428 LEU A C 1
ATOM 3406 O O . LEU A 1 428 ? 11.939 5.421 -8.716 1.00 93.25 428 LEU A O 1
ATOM 3410 N N . PHE A 1 429 ? 11.066 3.363 -8.819 1.00 95.31 429 PHE A N 1
ATOM 3411 C CA . PHE A 1 429 ? 12.361 2.680 -8.915 1.00 95.31 429 PHE A CA 1
ATOM 3412 C C . PHE A 1 429 ? 12.931 2.619 -10.332 1.00 95.31 429 PHE A C 1
ATOM 3414 O O . PHE A 1 429 ? 14.149 2.640 -10.495 1.00 95.31 429 PHE A O 1
ATOM 3421 N N . VAL A 1 430 ? 12.079 2.588 -11.360 1.00 92.06 430 VAL A N 1
ATOM 3422 C CA . VAL A 1 430 ? 12.522 2.571 -12.764 1.00 92.06 430 VAL A CA 1
ATOM 3423 C C . VAL A 1 430 ? 12.520 3.983 -13.323 1.00 92.06 430 VAL A C 1
ATOM 3425 O O . VAL A 1 430 ? 13.541 4.458 -13.809 1.00 92.06 430 VAL A O 1
ATOM 3428 N N . LYS A 1 431 ? 11.375 4.677 -13.263 1.00 88.94 431 LYS A N 1
ATOM 3429 C CA . LYS A 1 431 ? 11.210 5.933 -14.004 1.00 88.94 431 LYS A CA 1
ATOM 3430 C C . LYS A 1 431 ? 11.876 7.128 -13.329 1.00 88.94 431 LYS A C 1
ATOM 3432 O O . LYS A 1 431 ? 12.498 7.924 -14.027 1.00 88.94 431 LYS A O 1
ATOM 3437 N N . LEU A 1 432 ? 11.715 7.271 -12.015 1.00 89.44 432 LEU A N 1
ATOM 3438 C CA . LEU A 1 432 ? 12.310 8.367 -11.249 1.00 89.44 432 LEU A CA 1
ATOM 3439 C C . LEU A 1 432 ? 13.730 8.044 -10.792 1.00 89.44 432 LEU A C 1
ATOM 3441 O O . LEU A 1 432 ? 14.619 8.869 -10.967 1.00 89.44 432 LEU A O 1
ATOM 3445 N N . GLY A 1 433 ? 13.932 6.862 -10.208 1.00 90.56 433 GLY A N 1
ATOM 3446 C CA . GLY A 1 433 ? 15.211 6.479 -9.618 1.00 90.56 433 GLY A CA 1
ATOM 3447 C C . GLY A 1 433 ? 16.231 5.901 -10.592 1.00 90.56 433 GLY A C 1
ATOM 3448 O O . GLY A 1 433 ? 17.410 5.888 -10.265 1.00 90.56 433 GLY A O 1
ATOM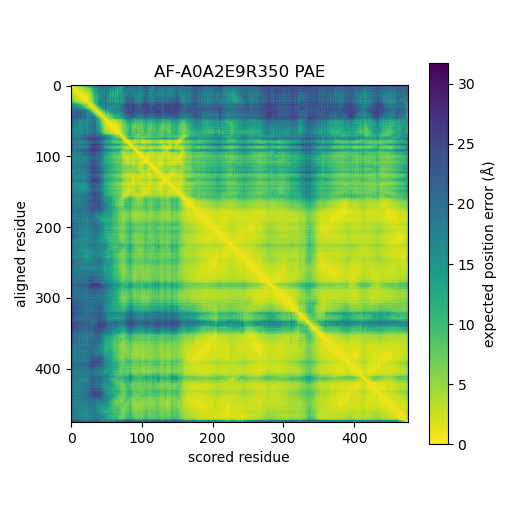 3449 N N . ASN A 1 434 ? 15.798 5.393 -11.756 1.00 90.88 434 ASN A N 1
ATOM 3450 C CA . ASN A 1 434 ? 16.652 4.641 -12.688 1.00 90.88 434 ASN A CA 1
ATOM 3451 C C . ASN A 1 434 ? 17.505 3.553 -11.988 1.00 90.88 434 ASN A C 1
ATOM 3453 O O . ASN A 1 434 ? 18.630 3.271 -12.391 1.00 90.88 434 ASN A O 1
ATOM 3457 N N . ALA A 1 435 ? 16.973 2.968 -10.912 1.00 93.25 435 ALA A N 1
ATOM 3458 C CA . ALA A 1 435 ? 17.693 2.082 -9.997 1.00 93.25 435 ALA A CA 1
ATOM 3459 C C . ALA A 1 435 ? 17.378 0.596 -10.236 1.00 93.25 435 ALA A C 1
ATOM 3461 O O . ALA A 1 435 ? 18.073 -0.288 -9.742 1.00 93.25 435 ALA A O 1
ATOM 3462 N N . ALA A 1 436 ? 16.330 0.304 -11.007 1.00 94.81 436 ALA A N 1
ATOM 3463 C CA . ALA A 1 436 ? 15.960 -1.051 -11.388 1.00 94.81 436 ALA A CA 1
ATOM 3464 C C . ALA A 1 436 ? 15.400 -1.104 -12.805 1.00 94.81 436 ALA A C 1
ATOM 3466 O O . ALA A 1 436 ? 14.919 -0.112 -13.355 1.00 94.81 436 ALA A O 1
ATOM 3467 N N . LYS A 1 437 ? 15.417 -2.303 -13.384 1.00 89.94 437 LYS A N 1
ATOM 3468 C CA . LYS A 1 437 ? 14.749 -2.585 -14.652 1.00 89.94 437 LYS A CA 1
ATOM 3469 C C . LYS A 1 437 ? 13.267 -2.893 -14.420 1.00 89.94 437 LYS A C 1
ATOM 3471 O O . LYS A 1 437 ? 12.862 -3.391 -13.371 1.00 89.94 437 LYS A O 1
ATOM 3476 N N . ALA A 1 438 ? 12.439 -2.615 -15.426 1.00 86.00 438 ALA A N 1
ATOM 3477 C CA . ALA A 1 438 ? 10.991 -2.812 -15.333 1.00 86.00 438 ALA A CA 1
ATOM 3478 C C . ALA A 1 438 ? 10.588 -4.271 -15.058 1.00 86.00 438 ALA A C 1
ATOM 3480 O O . ALA A 1 438 ? 9.661 -4.516 -14.295 1.00 86.00 438 ALA A O 1
ATOM 3481 N N . ASP A 1 439 ? 11.293 -5.234 -15.648 1.00 85.50 439 ASP A N 1
ATOM 3482 C CA . ASP A 1 439 ? 11.091 -6.665 -15.402 1.00 85.50 439 ASP A CA 1
ATOM 3483 C C . ASP A 1 439 ? 11.428 -7.069 -13.965 1.00 85.50 439 ASP A C 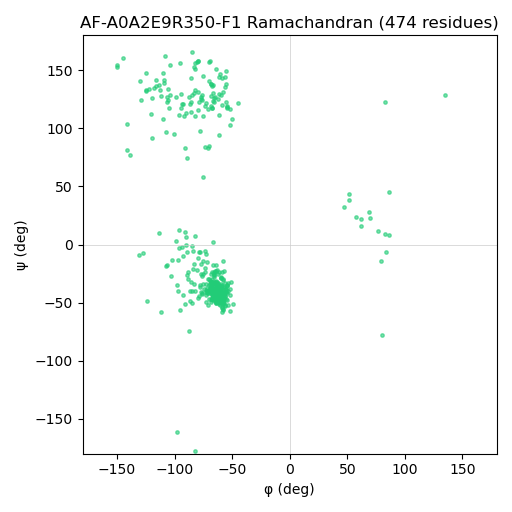1
ATOM 3485 O O . ASP A 1 439 ? 10.645 -7.789 -13.350 1.00 85.50 439 ASP A O 1
ATOM 3489 N N . GLN A 1 440 ? 12.529 -6.556 -13.408 1.00 92.44 440 GLN A N 1
ATOM 3490 C CA . GLN A 1 440 ? 12.897 -6.788 -12.010 1.00 92.44 440 GLN A CA 1
ATOM 3491 C C . GLN A 1 440 ? 11.806 -6.296 -11.064 1.00 92.44 440 GLN A C 1
ATOM 3493 O O . GLN A 1 440 ? 11.414 -7.032 -10.168 1.00 92.44 440 GLN A O 1
ATOM 3498 N N . ILE A 1 441 ? 11.267 -5.093 -11.286 1.00 94.06 441 ILE A N 1
ATOM 3499 C CA . ILE A 1 441 ? 10.214 -4.532 -10.428 1.00 94.06 441 ILE A CA 1
ATOM 3500 C C . ILE A 1 441 ? 8.901 -5.309 -10.534 1.00 94.06 441 ILE A C 1
ATOM 3502 O O . ILE A 1 441 ? 8.230 -5.534 -9.525 1.00 94.06 441 ILE A O 1
ATOM 3506 N N . VAL A 1 442 ? 8.530 -5.751 -11.735 1.00 90.19 442 VAL A N 1
ATOM 3507 C CA . VAL A 1 442 ? 7.321 -6.562 -11.922 1.00 90.19 442 VAL A CA 1
ATOM 3508 C C . VAL A 1 442 ? 7.482 -7.923 -11.239 1.00 90.19 442 VAL A C 1
ATOM 3510 O O . VAL A 1 442 ? 6.561 -8.365 -10.556 1.00 90.19 442 VAL A O 1
ATOM 3513 N N . ALA A 1 443 ? 8.654 -8.554 -11.355 1.00 91.81 443 ALA A N 1
ATOM 3514 C CA . ALA A 1 443 ? 8.968 -9.816 -10.684 1.00 91.81 443 ALA A CA 1
ATOM 3515 C C . ALA A 1 443 ? 9.039 -9.676 -9.160 1.00 91.81 443 ALA A C 1
ATOM 3517 O O . ALA A 1 443 ? 8.426 -10.477 -8.461 1.00 91.81 443 ALA A O 1
ATOM 3518 N N . TYR A 1 444 ? 9.676 -8.621 -8.650 1.00 95.25 444 TYR A N 1
ATOM 3519 C CA . TYR A 1 444 ? 9.713 -8.287 -7.224 1.00 95.25 444 TYR A CA 1
ATOM 3520 C C . TYR A 1 444 ? 8.305 -8.150 -6.656 1.00 95.25 444 TYR A C 1
ATOM 3522 O O . TYR A 1 444 ? 7.972 -8.786 -5.660 1.00 95.25 444 TYR A O 1
ATOM 3530 N N . SER A 1 445 ? 7.460 -7.344 -7.299 1.00 94.00 445 SER A N 1
ATOM 3531 C CA . SER A 1 445 ? 6.120 -7.119 -6.778 1.00 94.00 445 SER A CA 1
ATOM 3532 C C . SER A 1 445 ? 5.280 -8.385 -6.866 1.00 94.00 445 SER A C 1
ATOM 3534 O O . SER A 1 445 ? 4.458 -8.616 -5.986 1.00 94.00 445 SER A O 1
ATOM 3536 N N . LEU A 1 446 ? 5.488 -9.220 -7.888 1.00 92.31 446 LEU A N 1
ATOM 3537 C CA . LEU A 1 446 ? 4.817 -10.507 -7.956 1.00 92.31 446 LEU A CA 1
ATOM 3538 C C . LEU A 1 446 ? 5.258 -11.434 -6.822 1.00 92.31 446 LEU A C 1
ATOM 3540 O O . LEU A 1 446 ? 4.397 -11.997 -6.151 1.00 92.31 446 LEU A O 1
ATOM 3544 N N . LEU A 1 447 ? 6.564 -11.547 -6.584 1.00 94.69 447 LEU A N 1
ATOM 3545 C CA . LEU A 1 447 ? 7.140 -12.343 -5.505 1.00 94.69 447 LEU A CA 1
ATOM 3546 C C . LEU A 1 447 ? 6.613 -11.879 -4.141 1.00 94.69 447 LEU A C 1
ATOM 3548 O O . LEU A 1 447 ? 5.998 -12.662 -3.420 1.00 94.69 447 LEU A O 1
ATOM 3552 N N . TRP A 1 448 ? 6.782 -10.595 -3.820 1.00 96.56 448 TRP A N 1
ATOM 3553 C CA . TRP A 1 448 ? 6.397 -10.042 -2.525 1.00 96.56 448 TRP A CA 1
ATOM 3554 C C . TRP A 1 448 ? 4.881 -10.118 -2.301 1.00 96.56 448 TRP A C 1
ATOM 3556 O O . TRP A 1 448 ? 4.451 -10.672 -1.288 1.00 96.56 448 TRP A O 1
ATOM 3566 N N . SER A 1 449 ? 4.058 -9.654 -3.255 1.00 94.19 449 SER A N 1
ATOM 3567 C CA . SER A 1 449 ? 2.596 -9.667 -3.100 1.00 94.19 449 SER A CA 1
ATOM 3568 C C . SER A 1 449 ? 2.054 -11.093 -3.016 1.00 94.19 449 SER A C 1
ATOM 3570 O O . SER A 1 449 ? 1.207 -11.366 -2.171 1.00 94.19 449 SER A O 1
ATOM 3572 N N . THR A 1 450 ? 2.562 -12.032 -3.824 1.00 93.06 450 THR A N 1
ATOM 3573 C CA . THR A 1 450 ? 2.107 -13.432 -3.770 1.00 93.06 450 THR A CA 1
ATOM 3574 C C . THR A 1 450 ? 2.436 -14.059 -2.419 1.00 93.06 450 THR A C 1
ATOM 3576 O O . THR A 1 450 ? 1.549 -14.623 -1.778 1.00 93.06 450 THR A O 1
ATOM 3579 N N . SER A 1 451 ? 3.679 -13.925 -1.946 1.00 95.62 451 SER A N 1
ATOM 3580 C CA . SER A 1 451 ? 4.089 -14.467 -0.647 1.00 95.62 451 SER A CA 1
ATOM 3581 C C . SER A 1 451 ? 3.313 -13.837 0.510 1.00 95.62 451 SER A C 1
ATOM 3583 O O . SER A 1 451 ? 2.861 -14.557 1.400 1.00 95.62 451 SER A O 1
ATOM 3585 N N . PHE A 1 452 ? 3.089 -12.520 0.472 1.00 95.94 452 PHE A N 1
ATOM 3586 C CA . PHE A 1 452 ? 2.300 -11.820 1.482 1.00 95.94 452 PHE A CA 1
ATOM 3587 C C . PHE A 1 452 ? 0.846 -12.315 1.511 1.00 95.94 452 PHE A C 1
ATOM 3589 O O . PHE A 1 452 ? 0.315 -12.645 2.572 1.00 95.94 452 PHE A O 1
ATOM 3596 N N . MET A 1 453 ? 0.207 -12.439 0.345 1.00 93.62 453 MET A N 1
ATOM 3597 C CA . MET A 1 453 ? -1.176 -12.909 0.241 1.00 93.62 453 MET A CA 1
ATOM 3598 C C . MET A 1 453 ? -1.332 -14.368 0.676 1.00 93.62 453 MET A C 1
ATOM 3600 O O . MET A 1 453 ? -2.273 -14.674 1.408 1.00 93.62 453 MET A O 1
ATOM 3604 N N . ILE A 1 454 ? -0.405 -15.253 0.293 1.00 93.94 454 ILE A N 1
ATOM 3605 C CA . ILE A 1 454 ? -0.394 -16.649 0.756 1.00 93.94 454 ILE A CA 1
ATOM 3606 C C . ILE A 1 454 ? -0.223 -16.699 2.274 1.00 93.94 454 ILE A C 1
ATOM 3608 O O . ILE A 1 454 ? -1.000 -17.364 2.953 1.00 93.94 454 ILE A O 1
ATOM 3612 N N . GLY A 1 455 ? 0.739 -15.961 2.830 1.00 95.94 455 GLY A N 1
ATOM 3613 C CA . GLY A 1 455 ? 0.958 -15.921 4.274 1.00 95.94 455 GLY A CA 1
ATOM 3614 C C . GLY A 1 455 ? -0.284 -15.479 5.046 1.00 95.94 455 GLY A C 1
ATOM 3615 O O . GLY A 1 455 ? -0.703 -16.135 5.998 1.00 95.94 455 GLY A O 1
ATOM 3616 N N . ARG A 1 456 ? -0.943 -14.411 4.588 1.00 95.12 456 ARG A N 1
ATOM 3617 C CA . ARG A 1 456 ? -2.207 -13.941 5.171 1.00 95.12 456 ARG A CA 1
ATOM 3618 C C . ARG A 1 456 ? -3.327 -14.965 5.044 1.00 95.12 456 ARG A C 1
ATOM 3620 O O . ARG A 1 456 ? -4.065 -15.169 6.006 1.00 95.12 456 ARG A O 1
ATOM 3627 N N . ALA A 1 457 ? -3.444 -15.619 3.893 1.00 94.81 457 ALA A N 1
ATOM 3628 C CA . ALA A 1 457 ? -4.414 -16.682 3.675 1.00 94.81 457 ALA A CA 1
ATOM 3629 C C . ALA A 1 457 ? -4.230 -17.837 4.660 1.00 94.81 457 ALA A C 1
ATOM 3631 O O . ALA A 1 457 ? -5.219 -18.341 5.186 1.00 94.81 457 ALA A O 1
ATOM 3632 N N . LEU A 1 458 ? -2.981 -18.221 4.942 1.00 95.88 458 LEU A N 1
ATOM 3633 C CA . LEU A 1 458 ? -2.666 -19.262 5.918 1.00 95.88 458 LEU A CA 1
ATOM 3634 C C . LEU A 1 458 ? -3.141 -18.857 7.316 1.00 95.88 458 LEU A C 1
ATOM 3636 O O . LEU A 1 458 ? -3.883 -19.618 7.933 1.00 95.88 458 LEU A O 1
ATOM 3640 N N . PHE A 1 459 ? -2.824 -17.640 7.778 1.00 95.75 459 PHE A N 1
ATOM 3641 C CA . PHE A 1 459 ? -3.354 -17.132 9.051 1.00 95.75 459 PHE A CA 1
ATOM 3642 C C . PHE A 1 459 ? -4.884 -17.112 9.064 1.00 95.75 459 PHE A C 1
ATOM 3644 O O . PHE A 1 459 ? -5.500 -17.623 9.996 1.00 95.75 459 PHE A O 1
ATOM 3651 N N . GLY A 1 460 ? -5.515 -16.576 8.019 1.00 96.06 460 GLY A N 1
ATOM 3652 C CA . GLY A 1 460 ? -6.971 -16.509 7.937 1.00 96.06 460 GLY A CA 1
ATOM 3653 C C . GLY A 1 460 ? -7.643 -17.876 7.879 1.00 96.06 460 GLY A C 1
ATOM 3654 O O . GLY A 1 460 ? -8.714 -18.047 8.457 1.00 96.06 460 GLY A O 1
ATOM 3655 N N . GLY A 1 461 ? -7.005 -18.869 7.258 1.00 95.94 461 GLY A N 1
ATOM 3656 C CA . GLY A 1 461 ? -7.500 -20.241 7.164 1.00 95.94 461 GLY A CA 1
ATOM 3657 C C . GLY A 1 461 ? -7.727 -20.884 8.533 1.00 95.94 461 GLY A C 1
ATOM 3658 O O . GLY A 1 461 ? -8.715 -21.594 8.716 1.00 95.94 461 GLY A O 1
ATOM 3659 N N . PHE A 1 462 ? -6.893 -20.559 9.526 1.00 96.69 462 PHE A N 1
ATOM 3660 C CA . PHE A 1 462 ? -7.089 -21.024 10.903 1.00 96.69 462 PHE A CA 1
ATOM 3661 C C . PHE A 1 462 ? -8.340 -20.427 11.566 1.00 96.69 462 PHE A C 1
ATOM 3663 O O . PHE A 1 462 ? -8.991 -21.088 12.376 1.00 96.69 462 PHE A O 1
ATOM 3670 N N . TYR A 1 463 ? -8.711 -19.196 11.210 1.00 96.69 463 TYR A N 1
ATOM 3671 C CA . TYR A 1 463 ? -9.741 -18.421 11.906 1.00 96.69 463 TYR A CA 1
ATOM 3672 C C . TYR A 1 463 ? -11.070 -18.290 11.144 1.00 96.69 463 TYR A C 1
ATOM 3674 O O . TYR A 1 463 ? -12.104 -17.997 11.753 1.00 96.69 463 TYR A O 1
ATOM 3682 N N . ILE A 1 464 ? -11.090 -18.552 9.831 1.00 95.81 464 ILE A N 1
ATOM 3683 C CA . ILE A 1 464 ? -12.261 -18.338 8.965 1.00 95.81 464 ILE A CA 1
ATOM 3684 C C . ILE A 1 464 ? -13.479 -19.151 9.409 1.00 95.81 464 ILE A C 1
ATOM 3686 O O . ILE A 1 464 ? -14.606 -18.671 9.321 1.00 95.81 464 ILE A O 1
ATOM 3690 N N . ARG A 1 465 ? -13.282 -20.357 9.956 1.00 94.81 465 ARG A N 1
ATOM 3691 C CA . ARG A 1 465 ? -14.388 -21.184 10.466 1.00 94.81 465 ARG A CA 1
ATOM 3692 C C . ARG A 1 465 ? -15.092 -20.523 11.654 1.00 94.81 465 ARG A C 1
ATOM 3694 O O . ARG A 1 465 ? -16.323 -20.542 11.713 1.00 94.81 465 ARG A O 1
ATOM 3701 N N . GLY A 1 466 ? -14.324 -19.958 12.589 1.00 94.88 466 GLY A N 1
ATOM 3702 C CA . GLY A 1 466 ? -14.849 -19.242 13.755 1.00 94.88 466 GLY A CA 1
ATOM 3703 C C . GLY A 1 466 ? -15.590 -17.976 13.336 1.00 94.88 466 GLY A C 1
ATOM 3704 O O . GLY A 1 466 ? -16.755 -17.796 13.700 1.00 94.88 466 GLY A O 1
ATOM 3705 N N . PHE A 1 467 ? -14.961 -17.191 12.457 1.00 95.88 467 PHE A N 1
ATOM 3706 C CA . PHE A 1 467 ? -15.575 -16.029 11.818 1.00 95.88 467 PHE A CA 1
ATOM 3707 C C . PHE A 1 467 ? -16.922 -16.378 11.174 1.00 95.88 467 PHE A C 1
ATOM 3709 O O . PHE A 1 467 ? -17.956 -15.814 11.524 1.00 95.88 467 PHE A O 1
ATOM 3716 N N . TRP A 1 468 ? -16.928 -17.348 10.255 1.00 95.25 468 TRP A N 1
ATOM 3717 C CA . TRP A 1 468 ? -18.101 -17.680 9.453 1.00 95.25 468 TRP A CA 1
ATOM 3718 C C . TRP A 1 468 ? -19.258 -18.185 10.311 1.00 95.25 468 TRP A C 1
ATOM 3720 O O . TRP A 1 468 ? -20.400 -17.765 10.130 1.00 95.25 468 TRP A O 1
ATOM 3730 N N . ARG A 1 469 ? -18.963 -19.052 11.290 1.00 95.00 469 ARG A N 1
ATOM 3731 C CA . ARG A 1 469 ? -19.974 -19.582 12.211 1.00 95.00 469 ARG A CA 1
ATOM 3732 C C . ARG A 1 469 ? -20.647 -18.471 13.015 1.00 95.00 469 ARG A C 1
ATOM 3734 O O . ARG A 1 469 ? -21.853 -18.541 13.203 1.00 95.00 469 ARG A O 1
ATOM 3741 N N . ARG A 1 470 ? -19.899 -17.476 13.494 1.00 94.69 470 ARG A N 1
ATOM 3742 C CA . ARG A 1 470 ? -20.455 -16.386 14.311 1.00 94.69 470 ARG A CA 1
ATOM 3743 C C . ARG A 1 470 ? -21.211 -15.354 13.481 1.00 94.69 470 ARG A C 1
ATOM 3745 O O . ARG A 1 470 ? -22.258 -14.887 13.915 1.00 94.69 470 ARG A O 1
ATOM 3752 N N . THR A 1 471 ? -20.685 -15.000 12.309 1.00 94.81 471 THR A N 1
ATOM 3753 C CA . THR A 1 471 ? -21.260 -13.944 11.459 1.00 94.81 471 THR A CA 1
ATOM 3754 C C . THR A 1 471 ? -22.482 -14.419 10.675 1.00 94.81 471 THR A C 1
ATOM 3756 O O . THR A 1 471 ? -23.417 -13.643 10.465 1.00 94.81 471 THR A O 1
ATOM 3759 N N . PHE A 1 472 ? -22.472 -15.677 10.221 1.00 94.19 472 PHE A N 1
ATOM 3760 C CA . PHE A 1 472 ? -23.464 -16.217 9.285 1.00 94.19 472 PHE A CA 1
ATOM 3761 C C . PHE A 1 472 ? -24.127 -17.514 9.744 1.00 94.19 472 PHE A C 1
ATOM 3763 O O . PHE A 1 472 ? -25.028 -17.993 9.066 1.00 94.19 472 PHE A O 1
ATOM 3770 N N . GLY A 1 473 ? -23.674 -18.130 10.837 1.00 90.44 473 GLY A N 1
ATOM 3771 C CA . GLY A 1 473 ? -24.382 -19.280 11.389 1.00 90.44 473 GLY A CA 1
ATOM 3772 C C . GLY A 1 473 ? -25.722 -18.845 11.967 1.00 90.44 473 GLY A C 1
ATOM 3773 O O . GLY A 1 473 ? -25.788 -17.815 12.640 1.00 90.44 473 GLY A O 1
ATOM 3774 N N . ASP A 1 474 ? -26.765 -19.639 11.724 1.00 79.69 474 ASP A N 1
ATOM 3775 C CA . ASP A 1 474 ? -28.061 -19.436 12.362 1.00 79.69 474 ASP A CA 1
ATOM 3776 C C . ASP A 1 474 ? -27.863 -19.408 13.877 1.00 79.69 474 ASP A C 1
ATOM 3778 O O . ASP A 1 474 ? -27.394 -20.381 14.482 1.00 79.69 474 ASP A O 1
ATOM 3782 N N . LYS A 1 475 ? -28.192 -18.264 14.482 1.00 61.72 475 LYS A N 1
ATOM 3783 C CA . LYS A 1 475 ? -28.396 -18.162 15.923 1.00 61.72 475 LYS A CA 1
ATOM 3784 C C . LYS A 1 475 ? -29.687 -18.923 16.219 1.00 61.72 475 LYS A C 1
ATOM 3786 O O . LYS A 1 475 ? -30.758 -18.329 16.185 1.00 61.72 475 LYS A O 1
ATOM 3791 N N . ARG A 1 476 ? -29.577 -20.242 16.380 1.00 47.28 476 ARG A N 1
ATOM 3792 C CA . ARG A 1 476 ? -30.611 -21.017 17.067 1.00 47.28 476 ARG A CA 1
ATOM 3793 C C . ARG A 1 476 ? -30.583 -20.682 18.545 1.00 47.28 476 ARG A C 1
ATOM 3795 O O . ARG A 1 476 ? -29.452 -20.576 19.079 1.00 47.28 476 ARG A O 1
#

Sequence (476 aa):
MHNHKLNTRLSALTTLFTHWRYAISETHIHHTKGKNPPMENKQPLSAKSIVGQLLPYVLTIGILVWVFNNLTTQISDEVHTLHTTQSSRLQRDFAQRDSILLKDKSKRLYCSIYNVKLHKACKGHVDFLIVQKQGQVFIQRTKGSRIPAGASLRVSYTKKVTIGEMWTLISKADLTLFIPVMLLHLLIFFFADMSSFGLAYKWFNAPDMTWKEILEARAGPYVVQIGLPQLAELMFPLYMWRVKKVPFVETMSANTWANVLDYTALLSVITPAVIYNVMVDPVIPVIGMKWLIGVGVCWLLVLSGIIYLASPLGKQLAKYYTPPHQREEQQTQAPPKEEQSILHSIGKFHDVFRAFAFATWSQGFRVYGARLLFVLSSLLSNLVALWAMGANIPLSLAMIGIPIITASIFTPVSVGGYGGPQLIAWFLFVKLGNAAKADQIVAYSLLWSTSFMIGRALFGGFYIRGFWRRTFGDKR

Nearest PDB structures (foldseek):
  8jl8-assembly1_A-2  TM=4.654E-01  e=2.100E-01  Streptococcus mutans
  5xat-assembly1_A  TM=2.965E-01  e=6.846E-01  Klebsiella pneumoniae
  5i20-assembly2_B  TM=1.478E-01  e=1.572E+00  Ancylobacter novellus DSM 506
  7vg5-assembly1_B  TM=2.044E-01  e=9.455E+00  Methylorubrum extorquens AM1

Foldseek 3Di:
DVVVVVVVVVVVVVVVVVVVVVVVVVPPDPPDDDDDDDDDDPDPPDDPDPCVVCVLVVLLVVLVVVVQVPDKDKAWFDKDFAAQFDWDWDPDFAFDQLFKWKAAPVRDTAADPSNPVRCVVVVNDHQWYWDDDPRIIIIGGDDVHPQDGRTIIIIITMGDDHPVNLCVLLVQFDCVVLVVLLLVLLVLVLVLQCLQLVVLCCQQPNVPDDSLNSLLLQLQLLLSLSFAVPVSVVSNLLLCCQQVVTDSLLSLLSVVLLVLLLVVLLLVLLQVLLCCCAPPNVLFVVSYPVVNVVSVVSVVVVVVLVVCLVDPNLQVLLVPDDGPVCVVVVVVDDDDDPVCPPVVVVVSVSSSNNSSSSDDPVSSVSSSVSSNSSLVSQLVSLCSLLVSSVQDADSSLSSNQSSVLVSQCNDPCHRLSPDRSLVSQCCSRCVRNVRDDSSSSNSSSCVSSVSSSVSSSVSSVVNNVVSCCSSPNPPD

Secondary structure (DSSP, 8-state):
-HHHHHHHHHHHHHHHHHHHHHHHHTT--------PPP-------PPP-HHHHHHHHHHHHHHHHHHHHT-EEEEEEEEEEE-SSPPEEPSSTTB-GGG-EEE-TT-PEE-BTT-HHHHHHTTT---EEEEEETTEEEEEEPTT-SSPTTEEEEEEEEEE--HHHHHHHHTTS-HHHHHHHHHHHHHHHHHHHIIIIIHHHHHHT-TT--HHHHHHHHHTTHHHHTT-HHHHHHHHHHHHHHHS---HHHHHHHHHHHHHHHHHHHHHHHHHHHHHHHHT--SSTTS-HHHHHHHHHHHHHHHHHHHHHHSHHHHHHHHTS--GGGHHHHTTSPPPSSTHHHHHHHHHHHGGGHHHHH--HHHHHHHHHHHHHHHHHHHHHHHHHHHHTT----HHHHHHHHHHHHHHHTSTTEETTEEHHHHHHIIIIIIIT--S-HHHHHHHHHHHHHHHHHHHHHHHHHHHHHHHHHHHS---

Radius of gyration: 27.85 Å; Cα contacts (8 Å, |Δi|>4): 599; chains: 1; bounding box: 70×56×77 Å

Solvent-accessible surface area (backbone atoms only — not comparable to full-atom values): 25538 Å² total; per-residue (Å²): 120,71,66,62,59,50,52,57,55,52,48,58,53,51,55,53,52,50,54,52,50,51,70,55,62,74,65,73,73,80,86,75,87,80,80,88,78,75,89,72,79,83,71,79,81,75,75,77,56,65,63,76,71,45,48,67,57,55,52,32,52,52,45,50,56,55,55,66,77,64,50,66,44,78,46,74,66,50,78,44,63,40,40,77,80,48,63,41,70,52,95,55,67,53,57,41,71,55,46,60,41,41,23,42,92,87,64,50,76,57,26,30,77,62,23,65,71,50,19,62,78,42,76,73,48,46,28,32,45,80,46,77,57,96,69,35,41,26,45,30,56,38,88,87,28,85,66,57,72,60,40,61,26,35,37,27,29,32,32,62,61,49,70,67,59,49,49,58,53,56,74,66,33,54,53,81,67,31,52,62,40,41,53,51,29,50,52,45,40,52,54,25,49,46,57,27,50,38,42,36,38,25,76,70,70,39,73,84,60,47,70,70,52,39,48,16,48,61,36,13,33,31,46,46,23,56,55,37,41,73,56,24,67,48,48,38,43,49,34,37,36,68,63,70,66,36,59,56,56,52,47,49,4,28,51,50,47,42,48,53,35,43,52,49,30,40,47,65,48,26,47,61,26,47,50,41,26,59,74,75,50,60,85,43,76,85,53,35,70,70,54,52,50,52,51,49,52,53,48,50,53,52,49,49,51,53,51,42,52,72,32,70,65,29,52,54,56,37,69,75,54,78,55,79,84,55,43,72,67,51,70,74,59,83,74,75,84,76,75,44,65,65,57,51,56,54,48,58,60,50,37,42,50,45,35,56,48,70,58,48,69,69,59,51,53,53,29,29,52,35,33,32,52,31,49,52,34,48,42,51,34,52,51,42,32,29,46,24,48,72,30,68,61,56,65,52,57,44,40,41,44,41,46,53,27,57,54,32,40,81,35,94,65,24,62,45,40,37,64,35,24,41,52,48,45,35,46,46,37,31,70,67,53,67,36,38,55,65,66,40,45,52,44,25,43,49,52,50,32,50,52,51,41,51,51,40,26,56,57,3,61,78,20,31,64,60,28,48,48,60,59,69,41,82,87,122

Mean predicted aligned error: 9.2 Å